Protein AF-A0A7V9BFV3-F1 (afdb_monomer_lite)

Secondary structure (DSSP, 8-state):
-EE--BTTB-SS--B-TTSSBSEEE-TTTS-EEE-SS-TTSPPP-TTSHHHHHHHHHHHHHHHTTT--EEEETTGGGSS--SS-PPPS--S--SS-STT-TTSS-THHHHHHHHHHHHHHTSSS--EEEE----S-HHHHHHTTSTTS-SEE--HHHHT--S-HHHHHHHHHHHHHHHHTTTPPPEEES--TTS--HHHHTTSHHHHHHHHHHHHHHHHHSSSEEE--TTGGGTPPPP---GGG---HHHHHTTTSS--SGGG-SPP--SSSTTGGGS-SS--SSPPPGGGGGGSHHHHTT-TTSHHHHHHHHHHHPPSSPPEEE----TTEEEEEETTEEEEEE-SSS-EEPPSSEEEEESSTT-SSEE-TTEEEEEE-----

Structure (mmCIF, N/CA/C/O backbone):
data_AF-A0A7V9BFV3-F1
#
_entry.id   AF-A0A7V9BFV3-F1
#
loop_
_atom_site.group_PDB
_atom_site.id
_atom_site.type_symbol
_atom_site.label_atom_id
_atom_site.label_alt_id
_atom_site.label_comp_id
_atom_site.label_asym_id
_atom_site.label_entity_id
_atom_site.label_seq_id
_atom_site.pdbx_PDB_ins_code
_atom_site.Cartn_x
_atom_site.Cartn_y
_atom_site.Cartn_z
_atom_site.occupancy
_atom_site.B_iso_or_equiv
_atom_site.auth_seq_id
_atom_site.auth_comp_id
_atom_site.auth_asym_id
_atom_site.auth_atom_id
_atom_site.pdbx_PDB_model_num
ATOM 1 N N . LEU A 1 1 ? 13.991 -0.301 -24.160 1.00 91.69 1 LEU A N 1
ATOM 2 C CA . LEU A 1 1 ? 13.688 0.723 -25.181 1.00 91.69 1 LEU A CA 1
ATOM 3 C C . LEU A 1 1 ? 15.009 1.366 -25.577 1.00 91.69 1 LEU A C 1
ATOM 5 O O . LEU A 1 1 ? 15.577 2.051 -24.739 1.00 91.69 1 LEU A O 1
ATOM 9 N N . PHE A 1 2 ? 15.524 1.105 -26.782 1.00 95.12 2 PHE A N 1
ATOM 10 C CA . PHE A 1 2 ? 16.792 1.682 -27.259 1.00 95.12 2 PHE A CA 1
ATOM 11 C C . PHE A 1 2 ? 16.542 2.896 -28.152 1.00 95.12 2 PHE A C 1
ATOM 13 O O . PHE A 1 2 ? 15.632 2.864 -28.987 1.00 95.12 2 PHE A O 1
ATOM 20 N N . ARG A 1 3 ? 17.330 3.958 -27.978 1.00 95.25 3 ARG A N 1
ATOM 21 C CA . ARG A 1 3 ? 17.262 5.186 -28.775 1.00 95.25 3 ARG A CA 1
ATOM 22 C C . ARG A 1 3 ? 18.656 5.790 -28.984 1.00 95.25 3 ARG A C 1
ATOM 24 O O . ARG A 1 3 ? 19.490 5.706 -28.080 1.00 95.25 3 ARG A O 1
ATOM 31 N N . PRO A 1 4 ? 18.903 6.438 -30.136 1.00 95.25 4 PRO A N 1
ATOM 32 C CA . PRO A 1 4 ? 20.121 7.211 -30.330 1.00 95.25 4 PRO A CA 1
ATOM 33 C C . PRO A 1 4 ? 20.149 8.408 -29.371 1.00 95.25 4 PRO A C 1
ATOM 35 O O . PRO A 1 4 ? 19.107 8.960 -29.020 1.00 95.25 4 PRO A O 1
ATOM 38 N N . GLY A 1 5 ? 21.347 8.817 -28.955 1.00 93.06 5 GLY A N 1
ATOM 39 C CA . GLY A 1 5 ? 21.527 10.009 -28.122 1.00 93.06 5 GLY A CA 1
ATOM 40 C C . GLY A 1 5 ? 21.303 11.315 -28.890 1.00 93.06 5 GLY A C 1
ATOM 41 O O . GLY A 1 5 ? 21.393 11.341 -30.119 1.00 93.06 5 GLY A O 1
ATOM 42 N N . ARG A 1 6 ? 21.073 12.412 -28.158 1.00 93.94 6 ARG A N 1
ATOM 43 C CA . ARG A 1 6 ? 20.933 13.773 -28.701 1.00 93.94 6 ARG A CA 1
ATOM 44 C C . ARG A 1 6 ? 22.080 14.648 -28.192 1.00 93.94 6 ARG A C 1
ATOM 46 O O . ARG A 1 6 ? 22.403 14.612 -27.010 1.00 93.94 6 ARG A O 1
ATOM 53 N N . ASP A 1 7 ? 22.737 15.386 -29.089 1.00 89.31 7 ASP A N 1
ATOM 54 C CA . ASP A 1 7 ? 23.831 16.328 -28.774 1.00 89.31 7 ASP A CA 1
ATOM 55 C C . ASP A 1 7 ? 24.971 15.748 -27.908 1.00 89.31 7 ASP A C 1
ATOM 57 O O . ASP A 1 7 ? 25.568 16.427 -27.075 1.00 89.31 7 ASP A O 1
ATOM 61 N N . GLY A 1 8 ? 25.290 14.463 -28.101 1.00 85.00 8 GLY A N 1
ATOM 62 C CA . GLY A 1 8 ? 26.326 13.754 -27.338 1.00 85.00 8 GLY A CA 1
ATOM 63 C C . GLY A 1 8 ? 25.888 13.266 -25.950 1.00 85.00 8 GLY A C 1
ATOM 64 O O . GLY A 1 8 ? 26.680 12.620 -25.265 1.00 85.00 8 GLY A O 1
ATOM 65 N N . GLY A 1 9 ? 24.640 13.528 -25.556 1.00 92.56 9 GLY A N 1
ATOM 66 C CA . GLY A 1 9 ? 24.012 13.070 -24.320 1.00 92.56 9 GLY A CA 1
ATOM 67 C C . GLY A 1 9 ? 22.889 12.044 -24.546 1.00 92.56 9 GLY A C 1
ATOM 68 O O . GLY A 1 9 ? 22.752 11.499 -25.650 1.00 92.56 9 GLY A O 1
ATOM 69 N N . PRO A 1 10 ? 22.099 11.747 -23.498 1.00 95.69 10 PRO A N 1
ATOM 70 C CA . PRO A 1 10 ? 20.926 10.884 -23.608 1.00 95.69 10 PRO A CA 1
ATOM 71 C C . PRO A 1 10 ? 19.848 11.481 -24.539 1.00 95.69 10 PRO A C 1
ATOM 73 O O . PRO A 1 10 ? 19.920 12.661 -24.889 1.00 95.69 10 PRO A O 1
ATOM 76 N N . PRO A 1 11 ? 18.850 10.683 -24.966 1.00 94.88 11 PRO A N 1
ATOM 77 C CA . PRO A 1 11 ? 17.805 11.128 -25.895 1.00 94.88 11 PRO A CA 1
ATOM 78 C C . PRO A 1 11 ? 16.959 12.303 -25.377 1.00 94.88 11 PRO A C 1
ATOM 80 O O . PRO A 1 11 ? 16.558 13.155 -26.166 1.00 94.88 11 PRO A O 1
ATOM 83 N N . ASN A 1 12 ? 16.708 12.352 -24.066 1.00 93.50 12 ASN A N 1
ATOM 84 C CA . ASN A 1 12 ? 15.981 13.419 -23.378 1.00 93.50 12 ASN A CA 1
ATOM 85 C C . ASN A 1 12 ? 16.469 13.568 -21.924 1.00 93.50 12 ASN A C 1
ATOM 87 O O . ASN A 1 12 ? 17.385 12.863 -21.487 1.00 93.50 12 ASN A O 1
ATOM 91 N N . ASN A 1 13 ? 15.865 14.491 -21.179 1.00 91.25 13 ASN A N 1
ATOM 92 C CA . ASN A 1 13 ? 16.223 14.822 -19.799 1.00 91.25 13 ASN A CA 1
ATOM 93 C C . ASN A 1 13 ? 15.528 13.976 -18.707 1.00 91.25 13 ASN A C 1
ATOM 95 O O . ASN A 1 13 ? 15.546 14.373 -17.542 1.00 91.25 13 ASN A O 1
ATOM 99 N N . TRP A 1 14 ? 14.923 12.828 -19.037 1.00 91.31 14 TRP A N 1
ATOM 100 C CA . TRP A 1 14 ? 14.211 12.009 -18.047 1.00 91.31 14 TRP A CA 1
ATOM 101 C C . TRP A 1 14 ? 15.137 11.476 -16.945 1.00 91.31 14 TRP A C 1
ATOM 103 O O . TRP A 1 14 ? 16.266 11.034 -17.196 1.00 91.31 14 TRP A O 1
ATOM 113 N N . THR A 1 15 ? 14.626 11.456 -15.714 1.00 89.62 15 THR A N 1
ATOM 114 C CA . THR A 1 15 ? 15.333 10.977 -14.520 1.00 89.62 15 THR A CA 1
ATOM 115 C C . THR A 1 15 ? 14.784 9.632 -14.036 1.00 89.62 15 THR A C 1
ATOM 117 O O . THR A 1 15 ? 13.644 9.253 -14.316 1.00 89.62 15 THR A O 1
ATOM 120 N N . SER A 1 16 ? 15.643 8.864 -13.362 1.00 90.25 16 SER A N 1
ATOM 121 C CA . SER A 1 16 ? 15.296 7.588 -12.732 1.00 90.25 16 SER A CA 1
ATOM 122 C C . SER A 1 16 ? 14.694 7.836 -11.349 1.00 90.25 16 SER A C 1
ATOM 124 O O . SER A 1 16 ? 15.220 8.634 -10.571 1.00 90.25 16 SER A O 1
ATOM 126 N N . ALA A 1 17 ? 13.657 7.078 -10.989 1.00 88.38 17 ALA A N 1
ATOM 127 C CA . ALA A 1 17 ? 13.047 7.102 -9.658 1.00 88.38 17 ALA A CA 1
ATOM 128 C C . ALA A 1 17 ? 14.035 6.722 -8.534 1.00 88.38 17 ALA A C 1
ATOM 130 O O . ALA A 1 17 ? 13.828 7.060 -7.362 1.00 88.38 17 ALA A O 1
ATOM 131 N N . PHE A 1 18 ? 15.129 6.032 -8.879 1.00 90.38 18 PHE A N 1
ATOM 132 C CA . PHE A 1 18 ? 16.202 5.668 -7.951 1.00 90.38 18 PHE A CA 1
ATOM 133 C C . PHE A 1 18 ? 17.379 6.658 -7.978 1.00 90.38 18 PHE A C 1
ATOM 135 O O . PHE A 1 18 ? 18.400 6.398 -7.352 1.00 90.38 18 PHE A O 1
ATOM 142 N N . GLY A 1 19 ? 17.246 7.789 -8.674 1.00 87.38 19 GLY A N 1
ATOM 143 C CA . GLY A 1 19 ? 18.262 8.837 -8.781 1.00 87.38 19 GLY A CA 1
ATOM 144 C C . GLY A 1 19 ? 19.101 8.738 -10.056 1.00 87.38 19 GLY A C 1
ATOM 145 O O . GLY A 1 19 ? 19.308 7.652 -10.602 1.00 87.38 19 GLY A O 1
ATOM 146 N N . GLY A 1 20 ? 19.595 9.885 -10.528 1.00 90.12 20 GLY A N 1
ATOM 147 C CA . GLY A 1 20 ? 20.371 10.004 -11.766 1.00 90.12 20 GLY A CA 1
ATOM 148 C C . GLY A 1 20 ? 19.523 9.954 -13.051 1.00 90.12 20 GLY A C 1
ATOM 149 O O . GLY A 1 20 ? 18.292 9.968 -12.985 1.00 90.12 20 GLY A O 1
ATOM 150 N N . PRO A 1 21 ? 20.165 9.910 -14.234 1.00 92.12 21 PRO A N 1
ATOM 151 C CA . PRO A 1 21 ? 19.461 9.853 -15.515 1.00 92.12 21 PRO A CA 1
ATOM 152 C C . PRO A 1 21 ? 18.714 8.522 -15.691 1.00 92.12 21 PRO A C 1
ATOM 154 O O . PRO A 1 21 ? 19.174 7.483 -15.213 1.00 92.12 21 PRO A O 1
ATOM 157 N N . ALA A 1 22 ? 17.596 8.548 -16.423 1.00 93.44 22 ALA A N 1
ATOM 158 C CA . ALA A 1 22 ? 16.837 7.353 -16.815 1.00 93.44 22 ALA A CA 1
ATOM 159 C C . ALA A 1 22 ? 17.445 6.609 -18.016 1.00 93.44 22 ALA A C 1
ATOM 161 O O . ALA A 1 22 ? 16.843 5.681 -18.546 1.00 93.44 22 ALA A O 1
ATOM 162 N N . TRP A 1 23 ? 18.608 7.041 -18.499 1.00 95.94 23 TRP A N 1
ATOM 163 C CA . TRP A 1 23 ? 19.232 6.506 -19.698 1.00 95.94 23 TRP A CA 1
ATOM 164 C C . TRP A 1 23 ? 20.659 6.080 -19.404 1.00 95.94 23 TRP A C 1
ATOM 166 O O . TRP A 1 23 ? 21.467 6.870 -18.909 1.00 95.94 23 TRP A O 1
ATOM 176 N N . THR A 1 24 ? 20.988 4.855 -19.801 1.00 97.06 24 THR A N 1
ATOM 177 C CA . THR A 1 24 ? 22.355 4.338 -19.760 1.00 97.06 24 THR A CA 1
ATOM 178 C C . THR A 1 24 ? 22.817 4.022 -21.174 1.00 97.06 24 THR A C 1
ATOM 180 O O . THR A 1 24 ? 22.075 3.458 -21.980 1.00 97.06 24 THR A O 1
ATOM 183 N N . ARG A 1 25 ? 24.052 4.416 -21.493 1.00 96.56 25 ARG A N 1
ATOM 184 C CA . ARG A 1 25 ? 24.651 4.154 -22.798 1.00 96.56 25 ARG A CA 1
ATOM 185 C C . ARG A 1 25 ? 25.099 2.701 -22.880 1.00 96.56 25 ARG A C 1
ATOM 187 O O . ARG A 1 25 ? 25.902 2.255 -22.063 1.00 96.56 25 ARG A O 1
ATOM 194 N N . ASP A 1 26 ? 24.619 1.986 -23.885 1.00 95.56 26 ASP A N 1
ATOM 195 C CA . ASP A 1 26 ? 25.081 0.642 -24.193 1.00 95.56 26 ASP A CA 1
ATOM 196 C C . ASP A 1 26 ? 26.404 0.700 -24.967 1.00 95.56 26 ASP A C 1
ATOM 198 O O . ASP A 1 26 ? 26.531 1.369 -25.995 1.00 95.56 26 ASP A O 1
ATOM 202 N N . ALA A 1 27 ? 27.417 -0.005 -24.464 1.00 91.56 27 ALA A N 1
ATOM 203 C CA . ALA A 1 27 ? 28.754 0.016 -25.047 1.00 91.56 27 ALA A CA 1
ATOM 204 C C . ALA A 1 27 ? 28.825 -0.717 -26.396 1.00 91.56 27 ALA A C 1
ATOM 206 O O . ALA A 1 27 ? 29.672 -0.376 -27.220 1.00 91.56 27 ALA A O 1
ATOM 207 N N . GLY A 1 28 ? 27.961 -1.715 -26.615 1.00 91.81 28 GLY A N 1
ATOM 208 C CA . GLY A 1 28 ? 27.969 -2.531 -27.829 1.00 91.81 28 GLY A CA 1
ATOM 209 C C . GLY A 1 28 ? 27.374 -1.811 -29.037 1.00 91.81 28 GLY A C 1
ATOM 210 O O . GLY A 1 28 ? 27.991 -1.770 -30.099 1.00 91.81 28 GLY A O 1
ATOM 211 N N . SER A 1 29 ? 26.184 -1.235 -28.871 1.00 92.31 29 SER A N 1
ATOM 212 C CA . SER A 1 29 ? 25.463 -0.505 -29.923 1.00 92.31 29 SER A CA 1
ATOM 213 C C . SER A 1 29 ? 25.864 0.967 -30.022 1.00 92.31 29 SER A C 1
ATOM 215 O O . SER A 1 29 ? 25.798 1.554 -31.099 1.00 92.31 29 SER A O 1
ATOM 217 N N . GLY A 1 30 ? 26.291 1.575 -28.911 1.00 91.56 30 GLY A N 1
ATOM 218 C CA . GLY A 1 30 ? 26.498 3.018 -28.801 1.00 91.56 30 GLY A CA 1
ATOM 219 C C . GLY A 1 30 ? 25.215 3.826 -28.576 1.00 91.56 30 GLY A C 1
ATOM 220 O O . GLY A 1 30 ? 25.330 5.037 -28.344 1.00 91.56 30 GLY A O 1
ATOM 221 N N . ASP A 1 31 ? 24.051 3.167 -28.608 1.00 95.88 31 ASP A N 1
ATOM 222 C CA . ASP A 1 31 ? 22.735 3.722 -28.283 1.00 95.88 31 ASP A CA 1
ATOM 223 C C . ASP A 1 31 ? 22.534 3.839 -26.766 1.00 95.88 31 ASP A C 1
ATOM 225 O O . ASP A 1 31 ? 23.338 3.368 -25.958 1.00 95.88 31 ASP A O 1
ATOM 229 N N . TRP A 1 32 ? 21.434 4.470 -26.369 1.00 97.50 32 TRP A N 1
ATOM 230 C CA . TRP A 1 32 ? 20.988 4.562 -24.985 1.00 97.50 32 TRP A CA 1
ATOM 231 C C . TRP A 1 32 ? 19.771 3.674 -24.764 1.00 97.50 32 TRP A C 1
ATOM 233 O O . TRP A 1 32 ? 18.859 3.659 -25.593 1.00 97.50 32 TRP A O 1
ATOM 243 N N . TYR A 1 33 ? 19.721 2.974 -23.633 1.00 97.25 33 TYR A N 1
ATOM 244 C CA . TYR A 1 33 ? 18.520 2.266 -23.201 1.00 97.25 33 TYR A CA 1
ATOM 245 C C . TYR A 1 33 ? 17.867 2.963 -22.009 1.00 97.25 33 TYR A C 1
ATOM 247 O O . TYR A 1 33 ? 18.553 3.446 -21.105 1.00 97.25 33 TYR A O 1
ATOM 255 N N . LEU A 1 34 ? 16.534 3.015 -22.033 1.00 96.62 34 LEU A N 1
ATOM 256 C CA . LEU A 1 34 ? 15.724 3.559 -20.945 1.00 96.62 34 LEU A CA 1
ATOM 257 C C . LEU A 1 34 ? 15.679 2.583 -19.764 1.00 96.62 34 LEU A C 1
ATOM 259 O O . LEU A 1 34 ? 15.510 1.377 -19.964 1.00 96.62 34 LEU A O 1
ATOM 263 N N . HIS A 1 35 ? 15.751 3.131 -18.558 1.00 95.56 35 HIS A N 1
ATOM 264 C CA . HIS A 1 35 ? 15.429 2.493 -17.290 1.00 95.56 35 HIS A CA 1
ATOM 265 C C . HIS A 1 35 ? 14.824 3.540 -16.331 1.00 95.56 35 HIS A C 1
ATOM 267 O O . HIS A 1 35 ? 15.492 4.471 -15.881 1.00 95.56 35 HIS A O 1
ATOM 273 N N . LEU A 1 36 ? 13.548 3.400 -15.979 1.00 92.62 36 LEU A N 1
ATOM 274 C CA . LEU A 1 36 ? 12.885 4.285 -15.013 1.00 92.62 36 LEU A CA 1
ATOM 275 C C . LEU A 1 36 ? 13.360 4.029 -13.572 1.00 92.62 36 LEU A C 1
ATOM 277 O O . LEU A 1 36 ? 13.186 4.879 -12.700 1.00 92.62 36 LEU A O 1
ATOM 281 N N . PHE A 1 37 ? 14.021 2.892 -13.337 1.00 92.50 37 PHE A N 1
ATOM 282 C CA . PHE A 1 37 ? 14.572 2.466 -12.050 1.00 92.50 37 PHE A CA 1
ATOM 283 C C . PHE A 1 37 ? 16.090 2.242 -12.154 1.00 92.50 37 PHE A C 1
ATOM 285 O O . PHE A 1 37 ? 16.813 3.147 -12.589 1.00 92.50 37 PHE A O 1
ATOM 292 N N . ALA A 1 38 ? 16.608 1.082 -11.739 1.00 94.25 38 ALA A N 1
ATOM 293 C CA . ALA A 1 38 ? 18.027 0.761 -11.863 1.00 94.25 38 ALA A CA 1
ATOM 294 C C . ALA A 1 38 ? 18.419 0.432 -13.326 1.00 94.25 38 ALA A C 1
ATOM 296 O O . ALA A 1 38 ? 17.588 -0.091 -14.064 1.00 94.25 38 ALA A O 1
ATOM 297 N N . PRO A 1 39 ? 19.669 0.679 -13.764 1.00 95.19 39 PRO A N 1
ATOM 298 C CA . PRO A 1 39 ? 20.166 0.300 -15.093 1.00 95.19 39 PRO A CA 1
ATOM 299 C C . PRO A 1 39 ? 20.048 -1.201 -15.382 1.00 95.19 39 PRO A C 1
ATOM 301 O O . PRO A 1 39 ? 19.836 -1.613 -16.517 1.00 95.19 39 PRO A O 1
ATOM 304 N N . GLU A 1 40 ? 20.112 -2.030 -14.342 1.00 95.94 40 GLU A N 1
ATOM 305 C CA . GLU A 1 40 ? 19.883 -3.473 -14.410 1.00 95.94 40 GLU A CA 1
ATOM 306 C C . GLU A 1 40 ? 18.410 -3.838 -14.689 1.00 95.94 40 GLU A C 1
ATOM 308 O O . GLU A 1 40 ? 18.095 -5.005 -14.916 1.00 95.94 40 GLU A O 1
ATOM 313 N N . GLN A 1 41 ? 17.509 -2.849 -14.695 1.00 96.44 41 GLN A N 1
ATOM 314 C CA . GLN A 1 41 ? 16.077 -2.965 -14.973 1.00 96.44 41 GLN A CA 1
ATOM 315 C C . GLN A 1 41 ? 15.715 -2.181 -16.253 1.00 96.44 41 GLN A C 1
ATOM 317 O O . GLN A 1 41 ? 15.036 -1.154 -16.177 1.00 96.44 41 GLN A O 1
ATOM 322 N N . PRO A 1 42 ? 16.174 -2.617 -17.443 1.00 96.81 42 PRO A N 1
ATOM 323 C CA . PRO A 1 42 ? 15.871 -1.926 -18.690 1.00 96.81 42 PRO A CA 1
ATOM 324 C C . PRO A 1 42 ? 14.373 -1.994 -19.012 1.00 96.81 42 PRO A C 1
ATOM 326 O O . PRO A 1 42 ? 13.768 -3.068 -19.030 1.00 96.81 42 PRO A O 1
ATOM 329 N N . ASP A 1 43 ? 13.783 -0.849 -19.345 1.00 97.00 43 ASP A N 1
ATOM 330 C CA . ASP A 1 43 ? 12.369 -0.754 -19.689 1.00 97.00 43 ASP A CA 1
ATOM 331 C C . ASP A 1 43 ? 12.063 -1.447 -21.019 1.00 97.00 43 ASP A C 1
ATOM 333 O O . ASP A 1 43 ? 12.728 -1.225 -22.039 1.00 97.00 43 ASP A O 1
ATOM 337 N N . LEU A 1 44 ? 10.996 -2.242 -21.047 1.00 97.19 44 LEU A N 1
ATOM 338 C CA . LEU A 1 44 ? 10.494 -2.842 -22.280 1.00 97.19 44 LEU A CA 1
ATOM 339 C C . LEU A 1 44 ? 9.766 -1.805 -23.146 1.00 97.19 44 LEU A C 1
ATOM 341 O O . LEU A 1 44 ? 9.148 -0.865 -22.644 1.00 97.19 44 LEU A O 1
ATOM 345 N N . ASP A 1 45 ? 9.836 -1.987 -24.467 1.00 96.62 45 ASP A N 1
ATOM 346 C CA . ASP A 1 45 ? 9.080 -1.172 -25.421 1.00 96.62 45 ASP A CA 1
ATOM 347 C C . ASP A 1 45 ? 7.693 -1.786 -25.650 1.00 96.62 45 ASP A C 1
ATOM 349 O O . ASP A 1 45 ? 7.519 -2.668 -26.492 1.00 96.62 45 ASP A O 1
ATOM 353 N N . TRP A 1 46 ? 6.702 -1.320 -24.890 1.00 97.25 46 TRP A N 1
ATOM 354 C CA . TRP A 1 46 ? 5.326 -1.820 -24.952 1.00 97.25 46 TRP A CA 1
ATOM 355 C C . TRP A 1 46 ? 4.593 -1.468 -26.247 1.00 97.25 46 TRP A C 1
ATOM 357 O O . TRP A 1 46 ? 3.544 -2.051 -26.525 1.00 97.25 46 TRP A O 1
ATOM 367 N N . HIS A 1 47 ? 5.156 -0.593 -27.091 1.00 96.31 47 HIS A N 1
ATOM 368 C CA . HIS A 1 47 ? 4.650 -0.373 -28.448 1.00 96.31 47 HIS A CA 1
ATOM 369 C C . HIS A 1 47 ? 4.932 -1.565 -29.369 1.00 96.31 47 HIS A C 1
ATOM 371 O O . HIS A 1 47 ? 4.212 -1.745 -30.356 1.00 96.31 47 HIS A O 1
ATOM 377 N N . ASN A 1 48 ? 5.889 -2.429 -29.020 1.00 97.44 48 ASN A N 1
ATOM 378 C CA . ASN A 1 48 ? 6.150 -3.678 -29.725 1.00 97.44 48 ASN A CA 1
ATOM 379 C C . ASN A 1 48 ? 5.091 -4.748 -29.394 1.00 97.44 48 ASN A C 1
ATOM 381 O O . ASN A 1 48 ? 4.865 -5.103 -28.238 1.00 97.44 48 ASN A O 1
ATOM 385 N N . GLU A 1 49 ? 4.462 -5.300 -30.430 1.00 97.06 49 GLU A N 1
ATOM 386 C CA . GLU A 1 49 ? 3.442 -6.343 -30.302 1.00 97.06 49 GLU A CA 1
ATOM 387 C C . GLU A 1 49 ? 3.970 -7.640 -29.687 1.00 97.06 49 GLU A C 1
ATOM 389 O O . GLU A 1 49 ? 3.246 -8.276 -28.922 1.00 97.06 49 GLU A O 1
ATOM 394 N N . SER A 1 50 ? 5.230 -8.010 -29.951 1.00 98.06 50 SER A N 1
ATOM 395 C CA . SER A 1 50 ? 5.801 -9.224 -29.365 1.00 98.06 50 SER A CA 1
ATOM 396 C C . SER A 1 50 ? 5.870 -9.124 -27.843 1.00 98.06 50 SER A C 1
ATOM 398 O O . SER A 1 50 ? 5.496 -10.069 -27.167 1.00 98.06 50 SER A O 1
ATOM 400 N N . VAL A 1 51 ? 6.235 -7.956 -27.298 1.00 98.06 51 VAL A N 1
ATOM 401 C CA . VAL A 1 51 ? 6.272 -7.719 -25.844 1.00 98.06 51 VAL A CA 1
ATOM 402 C C . VAL A 1 51 ? 4.892 -7.942 -25.229 1.00 98.06 51 VAL A C 1
ATOM 404 O O . VAL A 1 51 ? 4.764 -8.661 -24.242 1.00 98.06 51 VAL A O 1
ATOM 407 N N . ARG A 1 52 ? 3.843 -7.373 -25.834 1.00 97.81 52 ARG A N 1
ATOM 408 C CA . ARG A 1 52 ? 2.467 -7.531 -25.338 1.00 97.81 52 ARG A CA 1
ATOM 409 C C . ARG A 1 52 ? 2.013 -8.986 -25.357 1.00 97.81 52 ARG A C 1
ATOM 411 O O . ARG A 1 52 ? 1.446 -9.451 -24.372 1.00 97.81 52 ARG A O 1
ATOM 418 N N . ARG A 1 53 ? 2.276 -9.695 -26.459 1.00 97.81 53 ARG A N 1
ATOM 419 C CA . ARG A 1 53 ? 1.924 -11.112 -26.609 1.00 97.81 53 ARG A CA 1
ATOM 420 C C . ARG A 1 53 ? 2.657 -11.982 -25.590 1.00 97.81 53 ARG A C 1
ATOM 422 O O . ARG A 1 53 ? 2.019 -12.791 -24.928 1.00 97.81 53 ARG A O 1
ATOM 429 N N . ASP A 1 54 ? 3.960 -11.782 -25.432 1.00 98.19 54 ASP A N 1
ATOM 430 C CA . ASP A 1 54 ? 4.781 -12.581 -24.523 1.00 98.19 54 ASP A CA 1
ATOM 431 C C . ASP A 1 54 ? 4.333 -12.379 -23.059 1.00 98.19 54 ASP A C 1
ATOM 433 O O . ASP A 1 54 ? 4.243 -13.338 -22.295 1.00 98.19 54 ASP A O 1
ATOM 437 N N . PHE A 1 55 ? 3.949 -11.157 -22.664 1.00 98.19 55 PHE A N 1
ATOM 438 C CA . PHE A 1 55 ? 3.368 -10.911 -21.334 1.00 98.19 55 PHE A CA 1
ATOM 439 C C . PHE A 1 55 ? 2.011 -11.579 -21.144 1.00 98.19 55 PHE A C 1
ATOM 441 O O . PHE A 1 55 ? 1.724 -12.127 -20.083 1.00 98.19 55 PHE A O 1
ATOM 448 N N . GLU A 1 56 ? 1.180 -11.581 -22.177 1.00 98.19 56 GLU A N 1
ATOM 449 C CA . GLU A 1 56 ? -0.077 -12.314 -22.177 1.00 98.19 56 GLU A CA 1
ATOM 450 C C . GLU A 1 56 ? 0.126 -13.836 -22.008 1.00 98.19 56 GLU A C 1
ATOM 452 O O . GLU A 1 56 ? -0.670 -14.497 -21.335 1.00 98.19 56 GLU A O 1
ATOM 457 N N . GLU A 1 57 ? 1.193 -14.404 -22.575 1.00 98.44 57 GLU A N 1
ATOM 458 C CA . GLU A 1 57 ? 1.593 -15.800 -22.350 1.00 98.44 57 GLU A CA 1
ATOM 459 C C . GLU A 1 57 ? 2.095 -16.030 -20.916 1.00 98.44 57 GLU A C 1
ATOM 461 O O . GLU A 1 57 ? 1.730 -17.030 -20.297 1.00 98.44 57 GLU A O 1
ATOM 466 N N . ILE A 1 58 ? 2.856 -15.089 -20.345 1.00 98.50 58 ILE A N 1
ATOM 467 C CA . ILE A 1 58 ? 3.309 -15.137 -18.943 1.00 98.50 58 ILE A CA 1
ATOM 468 C C . ILE A 1 58 ? 2.121 -15.128 -17.973 1.00 98.50 58 ILE A C 1
ATOM 470 O O . ILE A 1 58 ? 2.098 -15.909 -17.019 1.00 98.50 58 ILE A O 1
ATOM 474 N N . LEU A 1 59 ? 1.118 -14.278 -18.213 1.00 98.50 59 LEU A N 1
ATOM 475 C CA . LEU A 1 59 ? -0.094 -14.241 -17.393 1.00 98.50 59 LEU A CA 1
ATOM 476 C C . LEU A 1 59 ? -0.811 -15.595 -17.419 1.00 98.50 59 LEU A C 1
ATOM 478 O O . LEU A 1 59 ? -1.109 -16.156 -16.364 1.00 98.50 59 LEU A O 1
ATOM 482 N N . ARG A 1 60 ? -1.023 -16.163 -18.614 1.00 98.50 60 ARG A N 1
ATOM 483 C CA . ARG A 1 60 ? -1.656 -17.483 -18.765 1.00 98.50 60 ARG A CA 1
ATOM 484 C C . ARG A 1 60 ? -0.843 -18.588 -18.108 1.00 98.50 60 ARG A C 1
ATOM 486 O O . ARG A 1 60 ? -1.406 -19.400 -17.389 1.00 98.50 60 ARG A O 1
ATOM 493 N N . PHE A 1 61 ? 0.481 -18.573 -18.258 1.00 98.50 61 PHE A N 1
ATOM 494 C CA . PHE A 1 61 ? 1.367 -19.561 -17.642 1.00 98.50 61 PHE A CA 1
ATOM 495 C C . PHE A 1 61 ? 1.131 -19.703 -16.131 1.00 98.50 61 PHE A C 1
ATOM 497 O O . PHE A 1 61 ? 1.096 -20.824 -15.614 1.00 98.50 61 PHE A O 1
ATOM 504 N N . TRP A 1 62 ? 0.977 -18.585 -15.420 1.00 98.50 62 TRP A N 1
ATOM 505 C CA . TRP A 1 62 ? 0.729 -18.593 -13.979 1.00 98.50 62 TRP A CA 1
ATOM 506 C C . TRP A 1 62 ? -0.736 -18.882 -13.639 1.00 98.50 62 TRP A C 1
ATOM 508 O O . TRP A 1 62 ? -0.996 -19.654 -12.716 1.00 98.50 62 TRP A O 1
ATOM 518 N N . LEU A 1 63 ? -1.695 -18.343 -14.397 1.00 98.25 63 LEU A N 1
ATOM 519 C CA . LEU A 1 63 ? -3.123 -18.632 -14.199 1.00 98.25 63 LEU A CA 1
ATOM 520 C C . LEU A 1 63 ? -3.452 -20.116 -14.427 1.00 98.25 63 LEU A C 1
ATOM 522 O O . LEU A 1 63 ? -4.208 -20.701 -13.653 1.00 98.25 63 LEU A O 1
ATOM 526 N N . ASP A 1 64 ? -2.804 -20.764 -15.398 1.00 98.00 64 ASP A N 1
ATOM 527 C CA . ASP A 1 64 ? -2.892 -22.210 -15.655 1.00 98.00 64 ASP A CA 1
ATOM 528 C C . ASP A 1 64 ? -2.377 -23.054 -14.478 1.00 98.00 64 ASP A C 1
ATOM 530 O O . ASP A 1 64 ? -2.703 -24.235 -14.358 1.00 98.00 64 ASP A O 1
ATOM 534 N N . ARG A 1 65 ? -1.572 -22.459 -13.589 1.00 97.75 65 ARG A N 1
ATOM 535 C CA . ARG A 1 65 ? -1.070 -23.082 -12.351 1.00 97.75 65 ARG A CA 1
ATOM 536 C C . ARG A 1 65 ? -1.942 -22.779 -11.135 1.00 97.75 65 ARG A C 1
ATOM 538 O O . ARG A 1 65 ? -1.632 -23.256 -10.048 1.00 97.75 65 ARG A O 1
ATOM 545 N N . GLY A 1 66 ? -3.030 -22.035 -11.322 1.00 96.38 66 GLY A N 1
ATOM 546 C CA . GLY A 1 66 ? -4.023 -21.776 -10.289 1.00 96.38 66 GLY A CA 1
ATOM 547 C C . GLY A 1 66 ? -3.713 -20.590 -9.382 1.00 96.38 66 GLY A C 1
ATOM 548 O O . GLY A 1 66 ? -4.236 -20.565 -8.275 1.00 96.38 66 GLY A O 1
ATOM 549 N N . VAL A 1 67 ? -2.891 -19.620 -9.806 1.00 97.81 67 VAL A N 1
ATOM 550 C CA . VAL A 1 67 ? -2.808 -18.346 -9.066 1.00 97.81 67 VAL A CA 1
ATOM 551 C C . VAL A 1 67 ? -4.137 -17.589 -9.177 1.00 97.81 67 VAL A C 1
ATOM 553 O O . VAL A 1 67 ? -4.758 -17.569 -10.242 1.00 97.81 67 VAL A O 1
ATOM 556 N N . ASP A 1 68 ? -4.561 -16.938 -8.094 1.00 97.88 68 ASP A N 1
ATOM 557 C CA . ASP A 1 68 ? -5.836 -16.205 -8.046 1.00 97.88 68 ASP A CA 1
ATOM 558 C C . ASP A 1 68 ? -5.759 -14.796 -8.652 1.00 97.88 68 ASP A C 1
ATOM 560 O O . ASP A 1 68 ? -6.770 -14.108 -8.787 1.00 97.88 68 ASP A O 1
ATOM 564 N N . GLY A 1 69 ? -4.569 -14.333 -9.033 1.00 97.44 69 GLY A N 1
ATOM 565 C CA . GLY A 1 69 ? -4.406 -12.995 -9.577 1.00 97.44 69 GLY A CA 1
ATOM 566 C C . GLY A 1 69 ? -2.978 -12.478 -9.545 1.00 97.44 69 GLY A C 1
ATOM 567 O O . GLY A 1 69 ? -2.039 -13.212 -9.236 1.00 97.44 69 GLY A O 1
ATOM 568 N N . PHE A 1 70 ? -2.830 -11.190 -9.857 1.00 98.31 70 PHE A N 1
ATOM 569 C CA . PHE A 1 70 ? -1.538 -10.507 -9.887 1.00 98.31 70 PHE A CA 1
ATOM 570 C C . PHE A 1 70 ? -1.634 -9.091 -9.327 1.00 98.31 70 PHE A C 1
ATOM 572 O O . PHE A 1 70 ? -2.589 -8.360 -9.599 1.00 98.31 70 PHE A O 1
ATOM 579 N N . ARG A 1 71 ? -0.577 -8.676 -8.624 1.00 98.00 71 ARG A N 1
ATOM 580 C CA . ARG A 1 71 ? -0.243 -7.265 -8.425 1.00 98.00 71 ARG A CA 1
ATOM 581 C C . ARG A 1 71 ? 0.625 -6.818 -9.598 1.00 98.00 71 ARG A C 1
ATOM 583 O O . ARG A 1 71 ? 1.681 -7.398 -9.826 1.00 98.00 71 ARG A O 1
ATOM 590 N N . ILE A 1 72 ? 0.170 -5.820 -10.347 1.00 97.81 72 ILE A N 1
ATOM 591 C CA . ILE A 1 72 ? 0.878 -5.266 -11.501 1.00 97.81 72 ILE A CA 1
ATOM 592 C C . ILE A 1 72 ? 1.755 -4.119 -11.016 1.00 97.81 72 ILE A C 1
ATOM 594 O O . ILE A 1 72 ? 1.242 -3.075 -10.622 1.00 97.81 72 ILE A O 1
ATOM 598 N N . ASP A 1 73 ? 3.060 -4.357 -11.021 1.00 96.00 73 ASP A N 1
ATOM 599 C CA . ASP A 1 73 ? 4.099 -3.398 -10.650 1.00 96.00 73 ASP A CA 1
ATOM 600 C C . ASP A 1 73 ? 4.124 -2.210 -11.622 1.00 96.00 73 ASP A C 1
ATOM 602 O O . ASP A 1 73 ? 4.105 -2.409 -12.840 1.00 96.00 73 ASP A O 1
ATOM 606 N N . VAL A 1 74 ? 4.130 -0.993 -11.071 1.00 91.94 74 VAL A N 1
ATOM 607 C CA . VAL A 1 74 ? 4.255 0.292 -11.781 1.00 91.94 74 VAL A CA 1
ATOM 608 C C . VAL A 1 74 ? 3.386 0.358 -13.046 1.00 91.94 74 VAL A C 1
ATOM 610 O O . VAL A 1 74 ? 3.847 0.669 -14.150 1.00 91.94 74 VAL A O 1
ATOM 613 N N . GLY A 1 75 ? 2.103 0.023 -12.903 1.00 94.75 75 GLY A N 1
ATOM 614 C CA . GLY A 1 75 ? 1.213 -0.227 -14.035 1.00 94.75 75 GLY A CA 1
ATOM 615 C C . GLY A 1 75 ? 1.059 0.976 -14.973 1.00 94.75 75 GLY A C 1
ATOM 616 O O . GLY A 1 75 ? 1.052 0.843 -16.195 1.00 94.75 75 GLY A O 1
ATOM 617 N N . GLN A 1 76 ? 1.061 2.186 -14.430 1.00 93.12 76 GLN A N 1
ATOM 618 C CA . GLN A 1 76 ? 0.975 3.414 -15.215 1.00 93.12 76 GLN A CA 1
ATOM 619 C C . GLN A 1 76 ? 2.227 3.702 -16.060 1.00 93.12 76 GLN A C 1
ATOM 621 O O . GLN A 1 76 ? 2.199 4.589 -16.907 1.00 93.12 76 GLN A O 1
ATOM 626 N N . ALA A 1 77 ? 3.336 2.983 -15.857 1.00 93.00 77 ALA A N 1
ATOM 627 C CA . ALA A 1 77 ? 4.604 3.270 -16.522 1.00 93.00 77 ALA A CA 1
ATOM 628 C C . ALA A 1 77 ? 4.923 2.370 -17.718 1.00 93.00 77 ALA A C 1
ATOM 630 O O . ALA A 1 77 ? 5.990 2.524 -18.306 1.00 93.00 77 ALA A O 1
ATOM 631 N N . LEU A 1 78 ? 4.052 1.434 -18.115 1.00 95.44 78 LEU A N 1
ATOM 632 C CA . LEU A 1 78 ? 4.382 0.467 -19.174 1.00 95.44 78 LEU A CA 1
ATOM 633 C C . LEU A 1 78 ? 4.618 1.141 -20.535 1.00 95.44 78 LEU A C 1
ATOM 635 O O . LEU A 1 78 ? 5.663 0.935 -21.157 1.00 95.44 78 LEU A O 1
ATOM 639 N N . TYR A 1 79 ? 3.699 1.998 -20.975 1.00 95.88 79 TYR A N 1
ATOM 640 C CA . TYR A 1 79 ? 3.860 2.764 -22.209 1.00 95.88 79 TYR A CA 1
ATOM 641 C C . TYR A 1 79 ? 4.561 4.091 -21.971 1.00 95.88 79 TYR A C 1
ATOM 643 O O . TYR A 1 79 ? 4.311 4.783 -20.987 1.00 95.88 79 TYR A O 1
ATOM 651 N N . LYS A 1 8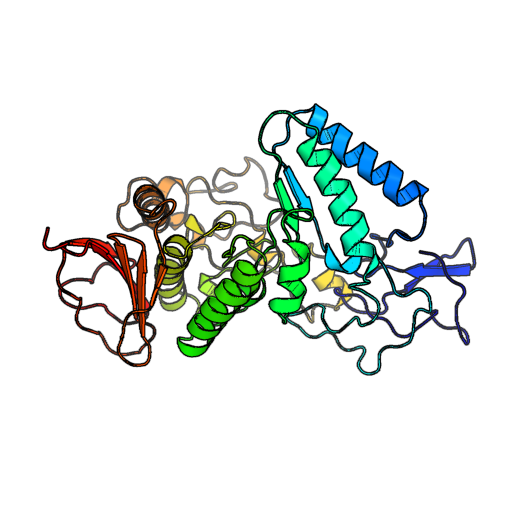0 ? 5.439 4.425 -22.915 1.00 93.81 80 LYS A N 1
ATOM 652 C CA . LYS A 1 80 ? 6.222 5.656 -22.936 1.00 93.81 80 LYS A CA 1
ATOM 653 C C . LYS A 1 80 ? 5.726 6.500 -24.098 1.00 93.81 80 LYS A C 1
ATOM 655 O O . LYS A 1 80 ? 5.398 5.942 -25.153 1.00 93.81 80 LYS A O 1
ATOM 660 N N . GLU A 1 81 ? 5.687 7.811 -23.917 1.00 92.56 81 GLU A N 1
ATOM 661 C CA . GLU A 1 81 ? 5.406 8.752 -24.994 1.00 92.56 81 GLU A CA 1
ATOM 662 C C . GLU A 1 81 ? 6.359 8.489 -26.167 1.00 92.56 81 GLU A C 1
ATOM 664 O O . GLU A 1 81 ? 7.562 8.297 -25.990 1.00 92.56 81 GLU A O 1
ATOM 669 N N . ARG A 1 82 ? 5.817 8.436 -27.385 1.00 90.81 82 ARG A N 1
ATOM 670 C CA . ARG A 1 82 ? 6.581 8.017 -28.571 1.00 90.81 82 ARG A CA 1
ATOM 671 C C . ARG A 1 82 ? 7.679 9.001 -28.948 1.00 90.81 82 ARG A C 1
ATOM 673 O O . ARG A 1 82 ? 8.756 8.570 -29.363 1.00 90.81 82 ARG A O 1
ATOM 680 N N . ASP A 1 83 ? 7.384 10.282 -28.785 1.00 89.44 83 ASP A N 1
ATOM 681 C CA . ASP A 1 83 ? 8.264 11.381 -29.170 1.00 89.44 83 ASP A CA 1
ATOM 682 C C . ASP A 1 83 ? 9.317 11.680 -28.096 1.00 89.44 83 ASP A C 1
ATOM 684 O O . ASP A 1 83 ? 10.306 12.351 -28.384 1.00 89.44 83 ASP A O 1
ATOM 688 N N . LEU A 1 84 ? 9.155 11.098 -26.896 1.00 90.12 84 LEU A N 1
ATOM 689 C CA . LEU A 1 84 ? 10.107 11.170 -25.789 1.00 90.12 84 LEU A CA 1
ATOM 690 C C . LEU A 1 84 ? 10.484 12.618 -25.450 1.00 90.12 84 LEU A C 1
ATOM 692 O O . LEU A 1 84 ? 11.670 12.919 -25.290 1.00 90.12 84 LEU A O 1
ATOM 696 N N . HIS A 1 85 ? 9.492 13.506 -25.350 1.00 90.44 85 HIS A N 1
ATOM 697 C CA . HIS A 1 85 ? 9.741 14.917 -25.083 1.00 90.44 85 HIS A CA 1
ATOM 698 C C . HIS A 1 85 ? 10.476 15.114 -23.750 1.00 90.44 85 HIS A C 1
ATOM 700 O O . HIS A 1 85 ? 10.355 14.315 -22.814 1.00 90.44 85 HIS A O 1
ATOM 706 N N . ASP A 1 86 ? 11.264 16.187 -23.674 1.00 89.50 86 ASP A N 1
ATOM 707 C CA . ASP A 1 86 ? 11.840 16.628 -22.407 1.00 89.50 86 ASP A CA 1
ATOM 708 C C . ASP A 1 86 ? 10.725 17.048 -21.438 1.00 89.50 86 ASP A C 1
ATOM 710 O O . ASP A 1 86 ? 9.674 17.539 -21.853 1.00 89.50 86 ASP A O 1
ATOM 714 N N . VAL A 1 87 ? 10.968 16.868 -20.143 1.00 83.69 87 VAL A N 1
ATOM 715 C CA . VAL A 1 87 ? 10.092 17.358 -19.073 1.00 83.69 87 VAL A CA 1
ATOM 716 C C . VAL A 1 87 ? 10.586 18.720 -18.579 1.00 83.69 87 VAL A C 1
ATOM 718 O O . VAL A 1 87 ? 11.790 18.912 -18.407 1.00 83.69 87 VAL A O 1
ATOM 721 N N . ASP A 1 88 ? 9.676 19.667 -18.342 1.00 76.94 88 ASP A N 1
ATOM 722 C CA . ASP A 1 88 ? 10.039 21.023 -17.893 1.00 76.94 88 ASP A CA 1
ATOM 723 C C . ASP A 1 88 ? 10.674 21.018 -16.488 1.00 76.94 88 ASP A C 1
ATOM 725 O O . ASP A 1 88 ? 11.629 21.750 -16.225 1.00 76.94 88 ASP A O 1
ATOM 729 N N . GLU A 1 89 ? 10.183 20.145 -15.601 1.00 69.56 89 GLU A N 1
ATOM 730 C CA . GLU A 1 89 ? 10.656 19.968 -14.222 1.00 69.56 89 GLU A CA 1
ATOM 731 C C . GLU A 1 89 ? 11.101 18.508 -13.995 1.00 69.56 89 GLU A C 1
ATOM 733 O O . GLU A 1 89 ? 10.319 17.694 -13.508 1.00 69.56 89 GLU A O 1
ATOM 738 N N . PRO A 1 90 ? 12.349 18.132 -14.336 1.00 61.84 90 PRO A N 1
ATOM 739 C CA . PRO A 1 90 ? 12.838 16.750 -14.224 1.00 61.84 90 PRO A CA 1
ATOM 740 C C . PRO A 1 90 ? 13.093 16.276 -12.780 1.00 61.84 90 PRO A C 1
ATOM 742 O O . PRO A 1 90 ? 13.658 15.195 -12.577 1.00 61.84 90 PRO A O 1
ATOM 745 N N . GLU A 1 91 ? 12.734 17.077 -11.773 1.00 61.38 91 GLU A N 1
ATOM 746 C CA . GLU A 1 91 ? 12.931 16.737 -10.366 1.00 61.38 91 GLU A CA 1
ATOM 747 C C . GLU A 1 91 ? 11.896 15.713 -9.882 1.00 61.38 91 GLU A C 1
ATOM 749 O O . GLU A 1 91 ? 10.700 15.803 -10.163 1.00 61.38 91 GLU A O 1
ATOM 754 N N . LEU A 1 92 ? 12.369 14.734 -9.106 1.00 60.81 92 LEU A N 1
ATOM 755 C CA . LEU A 1 92 ? 11.520 13.721 -8.488 1.00 60.81 92 LEU A CA 1
ATOM 756 C C . LEU A 1 92 ? 10.533 14.385 -7.525 1.00 60.81 92 LEU A C 1
ATOM 758 O O . LEU A 1 92 ? 10.932 14.874 -6.466 1.00 60.81 92 LEU A O 1
ATOM 762 N N . LYS A 1 93 ? 9.231 14.320 -7.821 1.00 61.34 93 LYS A N 1
ATOM 763 C CA . LYS A 1 93 ? 8.215 14.584 -6.795 1.00 61.34 93 LYS A CA 1
ATOM 764 C C . LYS A 1 93 ? 8.194 13.388 -5.830 1.00 61.34 93 LYS A C 1
ATOM 766 O O . LYS A 1 93 ? 7.968 12.264 -6.268 1.00 61.34 93 LYS A O 1
ATOM 771 N N . PRO A 1 94 ? 8.422 13.582 -4.518 1.00 58.00 94 PRO A N 1
ATOM 772 C CA . PRO A 1 94 ? 8.758 12.485 -3.601 1.00 58.00 94 PRO A CA 1
ATOM 773 C C . PRO A 1 94 ? 7.612 11.510 -3.285 1.00 58.00 94 PRO A C 1
ATOM 775 O O . PRO A 1 94 ? 7.858 10.507 -2.621 1.00 58.00 94 PRO A O 1
ATOM 778 N N . ARG A 1 95 ? 6.375 11.794 -3.714 1.00 66.75 95 ARG A N 1
ATOM 779 C CA . ARG A 1 95 ? 5.188 10.985 -3.376 1.00 66.75 95 ARG A CA 1
ATOM 780 C C . ARG A 1 95 ? 4.505 10.354 -4.583 1.00 66.75 95 ARG A C 1
ATOM 782 O O . ARG A 1 95 ? 4.055 9.224 -4.488 1.00 66.75 95 ARG A O 1
ATOM 789 N N . TYR A 1 96 ? 4.439 11.049 -5.713 1.00 67.19 96 TYR A N 1
ATOM 790 C CA . TYR A 1 96 ? 3.670 10.591 -6.869 1.00 67.19 96 TYR A CA 1
ATOM 791 C C . TYR A 1 96 ? 4.539 10.504 -8.114 1.00 67.19 96 TYR A C 1
ATOM 793 O O . TYR A 1 96 ? 5.539 11.209 -8.216 1.00 67.19 96 TYR A O 1
ATOM 801 N N . ALA A 1 97 ? 4.155 9.649 -9.063 1.00 61.00 97 ALA A N 1
ATOM 802 C CA . ALA A 1 97 ? 4.861 9.490 -10.335 1.00 61.00 97 ALA A CA 1
ATOM 803 C C . ALA A 1 97 ? 4.458 10.551 -11.381 1.00 61.00 97 ALA A C 1
ATOM 805 O O . ALA A 1 97 ? 4.874 10.471 -12.534 1.00 61.00 97 ALA A O 1
ATOM 806 N N . ASP A 1 98 ? 3.683 11.566 -10.981 1.00 58.00 98 ASP A N 1
ATOM 807 C CA . ASP A 1 98 ? 3.122 12.603 -11.862 1.00 58.00 98 ASP A CA 1
ATOM 808 C C . ASP A 1 98 ? 4.183 13.508 -12.523 1.00 58.00 98 ASP A C 1
ATOM 810 O O . ASP A 1 98 ? 3.858 14.358 -13.347 1.00 58.00 98 ASP A O 1
ATOM 814 N N . TRP A 1 99 ? 5.462 13.348 -12.171 1.00 54.50 99 TRP A N 1
ATOM 815 C CA . TRP A 1 99 ? 6.587 14.072 -12.773 1.00 54.50 99 TRP A CA 1
ATOM 816 C C . TRP A 1 99 ? 7.017 13.510 -14.140 1.00 54.50 99 TRP A C 1
ATOM 818 O O . TRP A 1 99 ? 7.754 14.172 -14.867 1.00 54.50 99 TRP A O 1
ATOM 828 N N . HIS A 1 100 ? 6.529 12.334 -14.547 1.00 61.50 100 HIS A N 1
ATOM 829 C CA . HIS A 1 100 ? 6.769 11.800 -15.889 1.00 61.50 100 HIS A CA 1
ATOM 830 C C . HIS A 1 100 ? 5.561 12.029 -16.803 1.00 61.50 100 HIS A C 1
ATOM 832 O O . HIS A 1 100 ? 4.745 11.136 -17.015 1.00 61.50 100 HIS A O 1
ATOM 838 N N . THR A 1 101 ? 5.472 13.186 -17.457 1.00 67.88 101 THR A N 1
ATOM 839 C CA . THR A 1 101 ? 4.485 13.387 -18.547 1.00 67.88 101 THR A CA 1
ATOM 840 C C . THR A 1 101 ? 4.641 12.361 -19.682 1.00 67.88 101 THR A C 1
ATOM 842 O O . THR A 1 101 ? 3.700 12.100 -20.427 1.00 67.88 101 THR A O 1
ATOM 845 N N . GLY A 1 102 ? 5.819 11.738 -19.777 1.00 81.31 102 GLY A N 1
ATOM 846 C CA . GLY A 1 102 ? 6.134 10.671 -20.718 1.00 81.31 102 GLY A CA 1
ATOM 847 C C . GLY A 1 102 ? 5.620 9.273 -20.357 1.00 81.31 102 GLY A C 1
ATOM 848 O O . GLY A 1 102 ? 5.803 8.368 -21.168 1.00 81.31 102 GLY A O 1
ATOM 849 N N . ILE A 1 103 ? 5.009 9.056 -19.185 1.00 88.38 103 ILE A N 1
ATOM 850 C CA . ILE A 1 103 ? 4.326 7.791 -18.839 1.00 88.38 103 ILE A CA 1
ATOM 851 C C . ILE A 1 103 ? 2.801 7.976 -18.846 1.00 88.38 103 ILE A C 1
ATOM 853 O O . ILE A 1 103 ? 2.308 8.961 -19.385 1.00 88.38 103 ILE A O 1
ATOM 857 N N . ASN A 1 104 ? 2.040 7.017 -18.312 1.00 90.88 104 ASN A N 1
ATOM 858 C CA . ASN A 1 104 ? 0.581 7.080 -18.195 1.00 90.88 104 ASN A CA 1
ATOM 859 C C . ASN A 1 104 ? -0.139 7.294 -19.543 1.00 90.88 104 ASN A C 1
ATOM 861 O O . ASN A 1 104 ? -1.095 8.057 -19.660 1.00 90.88 104 ASN A O 1
ATOM 865 N N . GLN A 1 105 ? 0.365 6.642 -20.593 1.00 93.56 105 GLN A N 1
ATOM 866 C CA . GLN A 1 105 ? -0.132 6.813 -21.959 1.00 93.56 105 GLN A CA 1
ATOM 867 C C . GLN A 1 105 ? -1.480 6.093 -22.171 1.00 93.56 105 GLN A C 1
ATOM 869 O O . GLN A 1 105 ? -1.700 5.023 -21.595 1.00 93.56 105 GLN A O 1
ATOM 874 N N . PRO A 1 106 ? -2.377 6.618 -23.028 1.00 94.88 106 PRO A N 1
ATOM 875 C CA . PRO A 1 106 ? -3.734 6.088 -23.198 1.00 94.88 106 PRO A CA 1
ATOM 876 C C . PRO A 1 106 ? -3.788 4.622 -23.659 1.00 94.88 106 PRO A C 1
ATOM 878 O O . PRO A 1 106 ? -4.751 3.923 -23.341 1.00 94.88 106 PRO A O 1
ATOM 881 N N . GLU A 1 107 ? -2.756 4.127 -24.351 1.00 96.94 107 GLU A N 1
ATOM 882 C CA . GLU A 1 107 ? -2.635 2.726 -24.776 1.00 96.94 107 GLU A CA 1
ATOM 883 C C . GLU A 1 107 ? -2.648 1.721 -23.607 1.00 96.94 107 GLU A C 1
ATOM 885 O O . GLU A 1 107 ? -2.935 0.537 -23.813 1.00 96.94 107 GLU A O 1
ATOM 890 N N . LEU A 1 108 ? -2.381 2.173 -22.375 1.00 97.31 108 LEU A N 1
ATOM 891 C CA . LEU A 1 108 ? -2.502 1.359 -21.161 1.00 97.31 108 LEU A CA 1
ATOM 892 C C . LEU A 1 108 ? -3.903 0.770 -20.994 1.00 97.31 108 LEU A C 1
ATOM 894 O O . LEU A 1 108 ? -4.038 -0.399 -20.639 1.00 97.31 108 LEU A O 1
ATOM 898 N N . HIS A 1 109 ? -4.947 1.546 -21.283 1.00 98.00 109 HIS A N 1
ATOM 899 C CA . HIS A 1 109 ? -6.320 1.096 -21.063 1.00 98.00 109 HIS A CA 1
ATOM 900 C C . HIS A 1 109 ? -6.685 -0.073 -21.986 1.00 98.00 109 HIS A C 1
ATOM 902 O O . HIS A 1 109 ? -7.293 -1.049 -21.552 1.00 98.00 109 HIS A O 1
ATOM 908 N N . ASP A 1 110 ? -6.257 -0.038 -23.250 1.00 98.31 110 ASP A N 1
ATOM 909 C CA . ASP A 1 110 ? -6.498 -1.147 -24.179 1.00 98.31 110 ASP A CA 1
ATOM 910 C C . ASP A 1 110 ? -5.685 -2.396 -23.820 1.00 98.31 110 ASP A C 1
ATOM 912 O O . ASP A 1 110 ? -6.180 -3.521 -23.961 1.00 98.31 110 ASP A O 1
ATOM 916 N N . LEU A 1 111 ? -4.471 -2.210 -23.291 1.00 98.50 111 LEU A N 1
ATOM 917 C CA . LEU A 1 111 ? -3.671 -3.300 -22.737 1.00 98.50 111 LEU A CA 1
ATOM 918 C C . LEU A 1 111 ? -4.390 -3.968 -21.557 1.00 98.50 111 LEU A C 1
ATOM 920 O O . LEU A 1 111 ? -4.545 -5.191 -21.551 1.00 98.50 111 LEU A O 1
ATOM 924 N N . TYR A 1 112 ? -4.883 -3.185 -20.596 1.00 98.56 112 TYR A N 1
ATOM 925 C CA . TYR A 1 112 ? -5.564 -3.726 -19.421 1.00 98.56 112 TYR A CA 1
ATOM 926 C C . TYR A 1 112 ? -6.911 -4.360 -19.737 1.00 98.56 112 TYR A C 1
ATOM 928 O O . TYR A 1 112 ? -7.230 -5.390 -19.145 1.00 98.56 112 TYR A O 1
ATOM 936 N N . ARG A 1 113 ? -7.639 -3.871 -20.748 1.00 98.56 113 ARG A N 1
ATOM 937 C CA . ARG A 1 113 ? -8.787 -4.603 -21.309 1.00 98.56 113 ARG A CA 1
ATOM 938 C C . ARG A 1 113 ? -8.393 -5.962 -21.869 1.00 98.56 113 ARG A C 1
ATOM 940 O O . ARG A 1 113 ? -9.155 -6.921 -21.755 1.00 98.56 113 ARG A O 1
ATOM 947 N N . SER A 1 114 ? -7.222 -6.068 -22.501 1.00 98.25 114 SER A N 1
ATOM 948 C CA . SER A 1 114 ? -6.726 -7.361 -22.987 1.00 98.25 114 SER A CA 1
ATOM 949 C C . SER A 1 114 ? -6.445 -8.319 -21.847 1.00 98.25 114 SER A C 1
ATOM 951 O O . SER A 1 114 ? -6.925 -9.449 -21.866 1.00 98.25 114 SER A O 1
ATOM 953 N N . TRP A 1 115 ? -5.756 -7.852 -20.810 1.00 98.44 115 TRP A N 1
ATOM 954 C CA . TRP A 1 115 ? -5.471 -8.672 -19.637 1.00 98.44 115 TRP A CA 1
ATOM 955 C C . TRP A 1 115 ? -6.741 -9.064 -18.898 1.00 98.44 115 TRP A C 1
ATOM 957 O O . TRP A 1 115 ? -6.880 -10.221 -18.509 1.00 98.44 115 TRP A O 1
ATOM 967 N N . ARG A 1 116 ? -7.712 -8.156 -18.787 1.00 98.19 116 ARG A N 1
ATOM 968 C CA . ARG A 1 116 ? -9.012 -8.466 -18.203 1.00 98.19 116 ARG A CA 1
ATOM 969 C C . ARG A 1 116 ? -9.706 -9.622 -18.921 1.00 98.19 116 ARG A C 1
ATOM 971 O O . ARG A 1 116 ? -10.108 -10.575 -18.264 1.00 98.19 116 ARG A O 1
ATOM 978 N N . ARG A 1 117 ? -9.730 -9.616 -20.260 1.00 98.12 117 ARG A N 1
ATOM 979 C CA . ARG A 1 117 ? -10.245 -10.751 -21.051 1.00 98.12 117 ARG A CA 1
ATOM 980 C C . ARG A 1 117 ? -9.495 -12.058 -20.787 1.00 98.12 117 ARG A C 1
ATOM 982 O O . ARG A 1 117 ? -10.102 -13.120 -20.887 1.00 98.12 117 ARG A O 1
ATOM 989 N N . VAL A 1 118 ? -8.195 -12.003 -20.477 1.00 97.88 118 VAL A N 1
ATOM 990 C CA . VAL A 1 118 ? -7.438 -13.196 -20.063 1.00 97.88 118 VAL A CA 1
ATOM 991 C C . VAL A 1 118 ? -7.965 -13.723 -18.733 1.00 97.88 118 VAL A C 1
ATOM 993 O O . VAL A 1 118 ? -8.294 -14.901 -18.665 1.00 97.88 118 VAL A O 1
ATOM 996 N N . ALA A 1 119 ? -8.088 -12.873 -17.708 1.00 97.75 119 ALA A N 1
ATOM 997 C CA . ALA A 1 119 ? -8.623 -13.262 -16.398 1.00 97.75 119 ALA A CA 1
ATOM 998 C C . ALA A 1 119 ? -10.049 -13.827 -16.489 1.00 97.75 119 ALA A C 1
ATOM 1000 O O . ALA A 1 119 ? -10.301 -14.911 -15.967 1.00 97.75 119 ALA A O 1
ATOM 1001 N N . ASP A 1 120 ? -10.938 -13.149 -17.221 1.00 97.38 120 ASP A N 1
ATOM 1002 C CA . ASP A 1 120 ? -12.338 -13.556 -17.409 1.00 97.38 120 ASP A CA 1
ATOM 1003 C C . ASP A 1 120 ? -12.478 -14.904 -18.154 1.00 97.38 120 ASP A C 1
ATOM 1005 O O . ASP A 1 120 ? -13.539 -15.529 -18.132 1.00 97.38 120 ASP A O 1
ATOM 1009 N N . GLY A 1 121 ? -11.416 -15.369 -18.823 1.00 96.88 121 GLY A N 1
ATOM 1010 C CA . GLY A 1 121 ? -11.371 -16.666 -19.500 1.00 96.88 121 GLY A CA 1
ATOM 1011 C C . GLY A 1 121 ? -11.162 -17.871 -18.572 1.00 96.88 121 GLY A C 1
ATOM 1012 O O . GLY A 1 121 ? -11.333 -19.007 -19.018 1.00 96.88 121 GLY A O 1
ATOM 1013 N N . TYR A 1 122 ? -10.797 -17.656 -17.304 1.00 97.44 122 TYR A N 1
ATOM 1014 C CA . TYR A 1 122 ? -10.579 -18.724 -16.323 1.00 97.44 122 TYR A CA 1
ATOM 1015 C C . TYR A 1 122 ? -11.826 -18.975 -15.467 1.00 97.44 122 TYR A C 1
ATOM 1017 O O . TYR A 1 122 ? -12.610 -18.078 -15.180 1.00 97.44 122 TYR A O 1
ATOM 1025 N N . THR A 1 123 ? -12.010 -20.219 -15.014 1.00 93.38 123 THR A N 1
ATOM 1026 C CA . THR A 1 123 ? -13.063 -20.550 -14.042 1.00 93.38 123 THR A CA 1
ATOM 1027 C C . THR A 1 123 ? -12.685 -20.075 -12.639 1.00 93.38 123 TH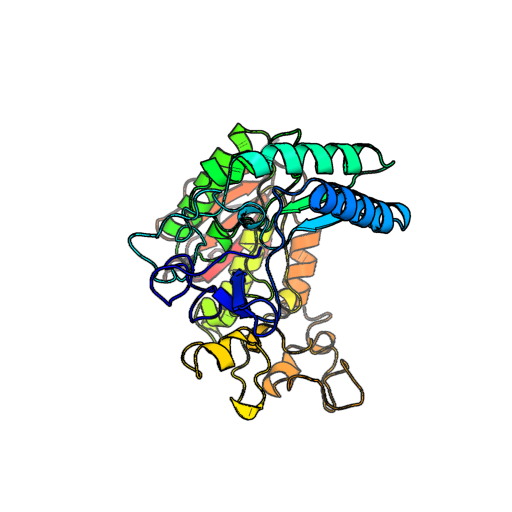R A C 1
ATOM 1029 O O . THR A 1 123 ? -11.616 -20.435 -12.138 1.00 93.38 123 THR A O 1
ATOM 1032 N N . GLY A 1 124 ? -13.603 -19.375 -11.972 1.00 91.00 124 GLY A N 1
ATOM 1033 C CA . GLY A 1 124 ? -13.353 -18.715 -10.687 1.00 91.00 124 GLY A CA 1
ATOM 1034 C C . GLY A 1 124 ? -12.923 -17.261 -10.877 1.00 91.00 124 GLY A C 1
ATOM 1035 O O . GLY A 1 124 ? -12.634 -16.833 -11.989 1.00 91.00 124 GLY A O 1
ATOM 1036 N N . GLU A 1 125 ? -12.905 -16.488 -9.797 1.00 91.62 125 GLU A N 1
ATOM 1037 C CA . GLU A 1 125 ? -12.522 -15.076 -9.864 1.00 91.62 125 GLU A CA 1
ATOM 1038 C C . GLU A 1 125 ? -10.999 -14.947 -9.959 1.00 91.62 125 GLU A C 1
ATOM 1040 O O . GLU A 1 125 ? -10.265 -15.603 -9.215 1.00 91.62 125 GLU A O 1
ATOM 1045 N N . ARG A 1 126 ? -10.518 -14.127 -10.899 1.00 97.25 126 ARG A N 1
ATOM 1046 C CA . ARG A 1 126 ? -9.100 -13.795 -11.060 1.00 97.25 126 ARG A CA 1
ATOM 1047 C C . ARG A 1 126 ? -8.938 -12.298 -11.003 1.00 97.25 126 ARG A C 1
ATOM 1049 O O . ARG A 1 126 ? -9.543 -11.600 -11.806 1.00 97.25 126 ARG A O 1
ATOM 1056 N N . ILE A 1 127 ? -8.121 -11.809 -10.079 1.00 97.44 127 ILE A N 1
ATOM 1057 C CA . ILE A 1 127 ? -8.019 -10.372 -9.834 1.00 97.44 127 ILE A CA 1
ATOM 1058 C C . ILE A 1 127 ? -6.705 -9.789 -10.345 1.00 97.44 127 ILE A C 1
ATOM 1060 O O . ILE A 1 127 ? -5.637 -10.390 -10.255 1.00 97.44 127 ILE A O 1
ATOM 1064 N N . PHE A 1 128 ? -6.783 -8.560 -10.839 1.00 98.44 128 PHE A N 1
ATOM 1065 C CA . PHE A 1 128 ? -5.617 -7.735 -11.120 1.00 98.44 128 PHE A CA 1
ATOM 1066 C C . PHE A 1 128 ? -5.652 -6.515 -10.220 1.00 98.44 128 PHE A C 1
ATOM 1068 O O . PHE A 1 128 ? -6.654 -5.797 -10.196 1.00 98.44 128 PHE A O 1
ATOM 1075 N N . VAL A 1 129 ? -4.552 -6.286 -9.513 1.00 98.31 129 VAL A N 1
ATOM 1076 C CA . VAL A 1 129 ? -4.358 -5.127 -8.649 1.00 98.31 129 VAL A CA 1
ATOM 1077 C C . VAL A 1 129 ? -3.248 -4.267 -9.236 1.00 98.31 129 VAL A C 1
ATOM 1079 O O . VAL A 1 129 ? -2.089 -4.666 -9.217 1.00 98.31 129 VAL A O 1
ATOM 1082 N N . GLY A 1 130 ? -3.577 -3.094 -9.765 1.00 97.81 130 GLY A N 1
ATOM 1083 C CA . GLY A 1 130 ? -2.581 -2.160 -10.283 1.00 97.81 130 GLY A CA 1
ATOM 1084 C C . GLY A 1 130 ? -1.865 -1.408 -9.168 1.00 97.81 130 GLY A C 1
ATOM 1085 O O . GLY A 1 130 ? -2.504 -0.784 -8.325 1.00 97.81 130 GLY A O 1
ATOM 1086 N N . GLU A 1 131 ? -0.541 -1.397 -9.177 1.00 96.31 131 GLU A N 1
ATOM 1087 C CA . GLU A 1 131 ? 0.210 -0.318 -8.552 1.00 96.31 131 GLU A CA 1
ATOM 1088 C C . GLU A 1 131 ? 0.152 0.899 -9.477 1.00 96.31 131 GLU A C 1
ATOM 1090 O O . GLU A 1 131 ? 0.906 0.973 -10.441 1.00 96.31 131 GLU A O 1
ATOM 1095 N N . ILE A 1 132 ? -0.784 1.813 -9.211 1.00 93.88 132 ILE A N 1
ATOM 1096 C CA . ILE A 1 132 ? -0.996 3.034 -9.993 1.00 93.88 132 ILE A CA 1
ATOM 1097 C C . ILE A 1 132 ? -0.727 4.227 -9.078 1.00 93.88 132 ILE A C 1
ATOM 1099 O O . ILE A 1 132 ? -1.513 4.517 -8.178 1.00 93.88 132 ILE A O 1
ATOM 1103 N N . VAL A 1 133 ? 0.412 4.889 -9.274 1.00 89.44 133 VAL A N 1
ATOM 1104 C CA . VAL A 1 133 ? 0.901 5.955 -8.383 1.00 89.44 133 VAL A CA 1
ATOM 1105 C C . VAL A 1 133 ? 0.554 7.330 -8.959 1.00 89.44 133 VAL A C 1
ATOM 1107 O O . VAL A 1 133 ? 1.426 8.022 -9.482 1.00 89.44 133 VAL A O 1
ATOM 1110 N N . LEU A 1 134 ? -0.728 7.698 -8.876 1.00 87.44 134 LEU A N 1
ATOM 1111 C CA . LEU A 1 134 ? -1.271 8.982 -9.338 1.00 87.44 134 LEU A CA 1
ATOM 1112 C C . LEU A 1 134 ? -1.930 9.738 -8.175 1.00 87.44 134 LEU A C 1
ATOM 1114 O O . LEU A 1 134 ? -2.631 9.126 -7.363 1.00 87.44 134 LEU A O 1
ATOM 1118 N N . GLU A 1 135 ? -1.741 11.058 -8.109 1.00 82.25 135 GLU A N 1
ATOM 11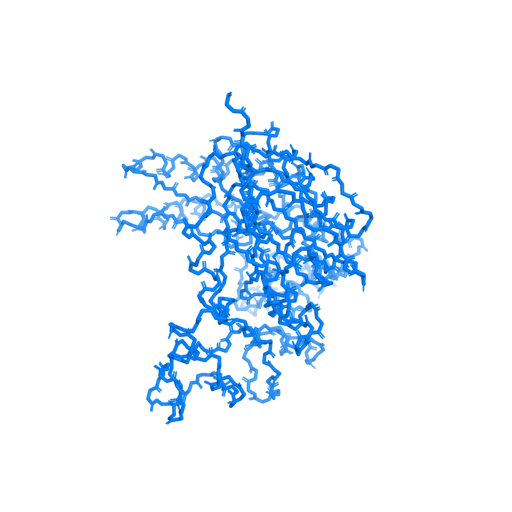19 C CA . GLU A 1 135 ? -2.435 11.910 -7.132 1.00 82.25 135 GLU A CA 1
ATOM 1120 C C . GLU A 1 135 ? -3.933 12.045 -7.466 1.00 82.25 135 GLU A C 1
ATOM 1122 O O . GLU A 1 135 ? -4.800 11.897 -6.592 1.00 82.25 135 GLU A O 1
ATOM 1127 N N . ASP A 1 136 ? -4.251 12.256 -8.748 1.00 88.25 136 ASP A N 1
ATOM 1128 C CA . ASP A 1 136 ? -5.621 12.429 -9.232 1.00 88.25 136 ASP A CA 1
ATOM 1129 C C . ASP A 1 136 ? -6.405 11.106 -9.211 1.00 88.25 136 ASP A C 1
ATOM 1131 O O . ASP A 1 136 ? -6.205 10.196 -10.022 1.00 88.25 136 ASP A O 1
ATOM 1135 N N . GLN A 1 137 ? -7.363 11.022 -8.286 1.00 90.69 137 GLN A N 1
ATOM 1136 C CA . GLN A 1 137 ? -8.214 9.846 -8.127 1.00 90.69 137 GLN A CA 1
ATOM 1137 C C . GLN A 1 137 ? -9.192 9.644 -9.290 1.00 90.69 137 GLN A C 1
ATOM 1139 O O . GLN A 1 137 ? -9.625 8.516 -9.516 1.00 90.69 137 GLN A O 1
ATOM 1144 N N . VAL A 1 138 ? -9.542 10.694 -10.040 1.00 93.25 138 VAL A N 1
ATOM 1145 C CA . VAL A 1 138 ? -10.391 10.577 -11.236 1.00 93.25 138 VAL A CA 1
ATOM 1146 C C . VAL A 1 138 ? -9.631 9.875 -12.356 1.00 93.25 138 VAL A C 1
ATOM 1148 O O . VAL A 1 138 ? -10.198 9.014 -13.030 1.00 93.25 138 VAL A O 1
ATOM 1151 N N . GLU A 1 139 ? -8.347 10.187 -12.533 1.00 92.69 139 GLU A N 1
ATOM 1152 C CA . GLU A 1 139 ? -7.490 9.487 -13.494 1.00 92.69 139 GLU A CA 1
ATOM 1153 C C . GLU A 1 139 ? -7.209 8.047 -13.048 1.00 92.69 139 GLU A C 1
ATOM 1155 O O . GLU A 1 139 ? -7.384 7.119 -13.840 1.00 92.69 139 GLU A O 1
ATOM 1160 N N . LEU A 1 140 ? -6.899 7.826 -11.765 1.00 94.38 140 LEU A N 1
ATOM 1161 C CA . LEU A 1 140 ? -6.743 6.480 -11.200 1.00 94.38 140 LEU A CA 1
ATOM 1162 C C . LEU A 1 140 ? -8.010 5.624 -11.382 1.00 94.38 140 LEU A C 1
ATOM 1164 O O . LEU A 1 140 ? -7.912 4.453 -11.751 1.00 94.38 140 LEU A O 1
ATOM 1168 N N . ALA A 1 141 ? -9.205 6.204 -11.220 1.00 96.88 141 ALA A N 1
ATOM 1169 C CA . ALA A 1 141 ? -10.473 5.500 -11.417 1.00 96.88 141 ALA A CA 1
ATOM 1170 C C . ALA A 1 141 ? -10.639 4.932 -12.834 1.00 96.88 141 ALA A C 1
ATOM 1172 O O . ALA A 1 141 ? -11.307 3.914 -13.019 1.00 96.88 141 ALA A O 1
ATOM 1173 N N . ARG A 1 142 ? -10.011 5.531 -13.854 1.00 96.81 142 ARG A N 1
ATOM 1174 C CA . ARG A 1 142 ? -10.105 5.027 -15.233 1.00 96.81 142 ARG A CA 1
ATOM 1175 C C . ARG A 1 142 ? -9.553 3.610 -15.372 1.00 96.81 142 ARG A C 1
ATOM 1177 O O . ARG A 1 142 ? -10.090 2.863 -16.180 1.00 96.81 142 ARG A O 1
ATOM 1184 N N . PHE A 1 143 ? -8.557 3.240 -14.564 1.00 97.75 143 PHE A N 1
ATOM 1185 C CA . PHE A 1 143 ? -7.923 1.918 -14.581 1.00 97.75 143 PHE A CA 1
ATOM 1186 C C . PHE A 1 143 ? -8.796 0.798 -14.013 1.00 97.75 143 PHE A C 1
ATOM 1188 O O . PHE A 1 143 ? -8.510 -0.369 -14.268 1.00 97.75 143 PHE A O 1
ATOM 1195 N N . VAL A 1 144 ? -9.839 1.128 -13.245 1.00 97.94 144 VAL A N 1
ATOM 1196 C CA . VAL A 1 144 ? -10.720 0.148 -12.580 1.00 97.94 144 VAL A CA 1
ATOM 1197 C C . VAL A 1 144 ? -12.158 0.206 -13.085 1.00 97.94 144 VAL A C 1
ATOM 1199 O O . VAL A 1 144 ? -13.108 -0.127 -12.374 1.00 97.94 144 VAL A O 1
ATOM 1202 N N . ARG A 1 145 ? -12.333 0.637 -14.337 1.00 97.81 145 ARG A N 1
ATOM 1203 C CA . ARG A 1 145 ? -13.598 0.455 -15.053 1.00 97.81 145 ARG A CA 1
ATOM 1204 C C . ARG A 1 145 ? -13.938 -1.038 -15.161 1.00 97.81 145 ARG A C 1
ATOM 1206 O O . ARG A 1 145 ? -13.036 -1.876 -15.110 1.00 97.81 145 ARG A O 1
ATOM 1213 N N . PRO A 1 146 ? -15.220 -1.394 -15.369 1.00 96.50 146 PRO A N 1
ATOM 1214 C CA . PRO A 1 146 ? -15.665 -2.784 -15.307 1.00 96.50 146 PRO A CA 1
ATOM 1215 C C . PRO A 1 146 ? -14.932 -3.761 -16.234 1.00 96.50 146 PRO A C 1
ATOM 1217 O O . PRO A 1 146 ? -14.952 -4.951 -15.938 1.00 96.50 146 PRO A O 1
ATOM 1220 N N . ASP A 1 147 ? -14.304 -3.289 -17.315 1.00 97.38 147 ASP A N 1
ATOM 1221 C CA . ASP A 1 147 ? -13.569 -4.072 -18.314 1.00 97.38 147 ASP A CA 1
ATOM 1222 C C . ASP A 1 147 ? -12.034 -3.930 -18.235 1.00 97.38 147 ASP A C 1
ATOM 1224 O O . ASP A 1 147 ? -11.340 -4.427 -19.118 1.00 97.38 147 ASP A O 1
ATOM 1228 N N . GLU A 1 148 ? -11.492 -3.289 -17.195 1.00 98.25 148 GLU A N 1
ATOM 1229 C CA . GLU A 1 148 ? -10.050 -3.076 -16.995 1.00 98.25 148 GLU A CA 1
ATOM 1230 C C . GLU A 1 148 ? -9.538 -3.823 -15.739 1.00 98.25 148 GLU A C 1
ATOM 1232 O O . GLU A 1 148 ? -9.926 -4.975 -15.499 1.00 98.25 148 GLU A O 1
ATOM 1237 N N . LEU A 1 149 ? -8.641 -3.219 -14.945 1.00 98.38 149 LEU A N 1
ATOM 1238 C CA . LEU A 1 149 ? -8.138 -3.809 -13.701 1.00 98.38 149 LEU A CA 1
ATOM 1239 C C . LEU A 1 149 ? -9.266 -3.951 -12.671 1.00 98.38 149 LEU A C 1
ATOM 1241 O O . LEU A 1 149 ? -10.255 -3.224 -12.694 1.00 98.38 149 LEU A O 1
ATOM 1245 N N . HIS A 1 150 ? -9.109 -4.886 -11.734 1.00 98.25 150 HIS A N 1
ATOM 1246 C CA . HIS A 1 150 ? -10.120 -5.108 -10.696 1.00 98.25 150 HIS A CA 1
ATOM 1247 C C . HIS A 1 150 ? -9.971 -4.104 -9.555 1.00 98.25 150 HIS A C 1
ATOM 1249 O O . HIS A 1 150 ? -10.959 -3.618 -9.012 1.00 98.25 150 HIS A O 1
ATOM 1255 N N . LEU A 1 151 ? -8.724 -3.821 -9.178 1.00 98.00 151 LEU A N 1
ATOM 1256 C CA . LEU A 1 151 ? -8.359 -2.955 -8.067 1.00 98.00 151 LEU A CA 1
ATOM 1257 C C . LEU A 1 151 ? -7.104 -2.159 -8.426 1.00 98.00 151 LEU A C 1
ATOM 1259 O O . LEU A 1 151 ? -6.317 -2.556 -9.286 1.00 98.00 151 LEU A O 1
ATOM 1263 N N . THR A 1 152 ? -6.866 -1.085 -7.689 1.00 96.81 152 THR A N 1
ATOM 1264 C CA . THR A 1 152 ? -5.597 -0.348 -7.676 1.00 96.81 152 THR A CA 1
ATOM 1265 C C . THR A 1 152 ? -5.150 -0.135 -6.238 1.00 96.81 152 THR A C 1
ATOM 1267 O O . THR A 1 152 ? -5.990 -0.021 -5.352 1.00 96.81 152 THR A O 1
ATOM 1270 N N . PHE A 1 153 ? -3.848 -0.073 -5.973 1.00 93.94 153 PHE A N 1
ATOM 1271 C CA . PHE A 1 153 ? -3.318 0.380 -4.685 1.00 93.94 153 PHE A CA 1
ATOM 1272 C C . PHE A 1 153 ? -3.592 1.877 -4.486 1.00 93.94 153 PHE A C 1
ATOM 1274 O O . PHE A 1 153 ? -3.300 2.685 -5.363 1.00 93.94 153 PHE A O 1
ATOM 1281 N N . ASN A 1 154 ? -4.127 2.253 -3.324 1.00 92.94 154 ASN A N 1
ATOM 1282 C CA . ASN A 1 154 ? -4.432 3.644 -2.999 1.00 92.94 154 ASN A CA 1
ATOM 1283 C C . ASN A 1 154 ? -3.229 4.358 -2.363 1.00 92.94 154 ASN A C 1
ATOM 1285 O O . ASN A 1 154 ? -3.110 4.447 -1.140 1.00 92.94 154 ASN A O 1
ATOM 1289 N N . PHE A 1 155 ? -2.337 4.881 -3.205 1.00 92.44 155 PHE A N 1
ATOM 1290 C CA . PHE A 1 155 ? -1.179 5.656 -2.751 1.00 92.44 155 PHE A CA 1
ATOM 1291 C C . PHE A 1 155 ? -1.555 6.996 -2.114 1.00 92.44 155 PHE A C 1
ATOM 1293 O O . PHE A 1 155 ? -0.837 7.459 -1.231 1.00 92.44 155 PHE A O 1
ATOM 1300 N N . GLY A 1 156 ? -2.692 7.584 -2.504 1.00 90.38 156 GLY A N 1
ATOM 1301 C CA . GLY A 1 156 ? -3.211 8.793 -1.868 1.00 90.38 156 GLY A CA 1
ATOM 1302 C C . GLY A 1 156 ? -3.385 8.578 -0.368 1.00 90.38 156 GLY A C 1
ATOM 1303 O O . GLY A 1 156 ? -2.790 9.293 0.429 1.00 90.38 156 GLY A O 1
ATOM 1304 N N . PHE A 1 157 ? -4.102 7.517 0.014 1.00 94.56 157 PHE A N 1
ATOM 1305 C CA . PHE A 1 157 ? -4.275 7.145 1.421 1.00 94.56 157 PHE A CA 1
ATOM 1306 C C . PHE A 1 157 ? -2.967 6.673 2.073 1.00 94.56 157 PHE A C 1
ATOM 1308 O O . PHE A 1 157 ? -2.709 7.000 3.230 1.00 94.56 157 PHE A O 1
ATOM 1315 N N . LEU A 1 158 ? -2.111 5.957 1.330 1.00 95.31 158 LEU A N 1
ATOM 1316 C CA . LEU A 1 158 ? -0.810 5.503 1.829 1.00 95.31 158 LEU A CA 1
ATOM 1317 C C . LEU A 1 158 ? 0.071 6.658 2.298 1.00 95.31 158 LEU A C 1
ATOM 1319 O O . LEU A 1 158 ? 0.755 6.503 3.301 1.00 95.31 158 LEU A O 1
ATOM 1323 N N . TYR A 1 159 ? 0.090 7.786 1.586 1.00 92.44 159 TYR A N 1
ATOM 1324 C CA . TYR A 1 159 ? 0.958 8.926 1.896 1.00 92.44 159 TYR A CA 1
ATOM 1325 C C . TYR A 1 159 ? 0.338 9.954 2.841 1.00 92.44 159 TYR A C 1
ATOM 1327 O O . TYR A 1 159 ? 0.991 10.962 3.144 1.00 92.44 159 TYR A O 1
ATOM 1335 N N . GLU A 1 160 ? -0.882 9.712 3.322 1.00 93.94 160 GLU A N 1
ATOM 1336 C CA . GLU A 1 160 ? -1.503 10.599 4.293 1.00 93.94 160 GLU A CA 1
ATOM 1337 C C . GLU A 1 160 ? -0.726 10.639 5.610 1.00 93.94 160 GLU A C 1
ATOM 1339 O O . GLU A 1 160 ? -0.115 9.664 6.071 1.00 93.94 160 GLU A O 1
ATOM 1344 N N . SER A 1 161 ? -0.773 11.818 6.220 1.00 94.56 161 SER A N 1
ATOM 1345 C CA . SER A 1 161 ? -0.327 12.035 7.594 1.00 94.56 161 SER A CA 1
ATOM 1346 C C . SER A 1 161 ? -1.453 11.668 8.565 1.00 94.56 161 SER A C 1
ATOM 1348 O O . SER A 1 161 ? -2.622 11.610 8.184 1.00 94.56 161 SER A O 1
ATOM 1350 N N . TRP A 1 162 ? -1.138 11.509 9.853 1.00 96.44 162 TRP A N 1
ATOM 1351 C CA . TRP A 1 162 ? -2.162 11.427 10.901 1.00 96.44 162 TRP A CA 1
ATOM 1352 C C . TRP A 1 162 ? -2.825 12.800 11.118 1.00 96.44 162 TRP A C 1
ATOM 1354 O O . TRP A 1 162 ? -2.462 13.556 12.020 1.00 96.44 162 TRP A O 1
ATOM 1364 N N . ASN A 1 163 ? -3.736 13.162 10.215 1.00 95.06 163 ASN A N 1
ATOM 1365 C CA . ASN A 1 163 ? -4.415 14.451 10.151 1.00 95.06 163 ASN A CA 1
ATOM 1366 C C . ASN A 1 163 ? -5.874 14.253 9.721 1.00 95.06 163 ASN A C 1
ATOM 1368 O O . ASN A 1 163 ? -6.138 13.622 8.701 1.00 95.06 163 ASN A O 1
ATOM 1372 N N . GLU A 1 164 ? -6.812 14.809 10.489 1.00 96.19 164 GLU A N 1
ATOM 1373 C CA . GLU A 1 164 ? -8.250 14.615 10.263 1.00 96.19 164 GLU A CA 1
ATOM 1374 C C . GLU A 1 164 ? -8.702 15.091 8.878 1.00 96.19 164 GLU A C 1
ATOM 1376 O O . GLU A 1 164 ? -9.277 14.300 8.134 1.00 96.19 164 GLU A O 1
ATOM 1381 N N . ALA A 1 165 ? -8.388 16.335 8.511 1.00 96.12 165 ALA A N 1
ATOM 1382 C CA . ALA A 1 165 ? -8.819 16.914 7.243 1.00 96.12 165 ALA A CA 1
ATOM 1383 C C . ALA A 1 165 ? -8.265 16.139 6.035 1.00 96.12 165 ALA A C 1
ATOM 1385 O O . ALA A 1 165 ? -9.031 15.795 5.137 1.00 96.12 165 ALA A O 1
ATOM 1386 N N . GLY A 1 166 ? -6.967 15.809 6.046 1.00 95.94 166 GLY A N 1
ATOM 1387 C CA . GLY A 1 166 ? -6.324 15.045 4.969 1.00 95.94 166 GLY A CA 1
ATOM 1388 C C . GLY A 1 166 ? -6.908 13.640 4.813 1.00 95.94 166 GLY A C 1
ATOM 1389 O O . GLY A 1 166 ? -7.307 13.244 3.718 1.00 95.94 166 GLY A O 1
ATOM 1390 N N . LEU A 1 167 ? -7.070 12.907 5.921 1.00 97.62 167 LEU A N 1
ATOM 1391 C CA . LEU A 1 167 ? -7.686 11.577 5.895 1.00 97.62 167 LEU A CA 1
ATOM 1392 C C . LEU A 1 167 ? -9.138 11.634 5.406 1.00 97.62 167 LEU A C 1
ATOM 1394 O O . LEU A 1 167 ? -9.531 10.816 4.574 1.00 97.62 167 LEU A O 1
ATOM 1398 N N . ARG A 1 168 ? -9.934 12.599 5.888 1.00 97.88 168 ARG A N 1
ATOM 1399 C CA . ARG A 1 168 ? -11.333 12.782 5.473 1.00 97.88 168 ARG A CA 1
ATOM 1400 C C . ARG A 1 168 ? -11.440 13.052 3.979 1.00 97.88 168 ARG A C 1
ATOM 1402 O O . ARG A 1 168 ? -12.181 12.352 3.290 1.00 97.88 168 ARG A O 1
ATOM 1409 N N . GLU A 1 169 ? -10.679 14.029 3.492 1.00 96.88 169 GLU A N 1
ATOM 1410 C CA . GLU A 1 169 ? -10.664 14.430 2.088 1.00 96.88 169 GLU A CA 1
ATOM 1411 C C . GLU A 1 169 ? -10.250 13.261 1.189 1.00 96.88 169 GLU A C 1
ATOM 1413 O O . GLU A 1 169 ? -10.932 12.958 0.209 1.00 96.88 169 GLU A O 1
ATOM 1418 N N . THR A 1 170 ? -9.178 12.550 1.540 1.00 96.69 170 THR A N 1
ATOM 1419 C CA . THR A 1 170 ? -8.686 11.429 0.737 1.00 96.69 170 THR A CA 1
ATOM 1420 C C . THR A 1 170 ? -9.657 10.247 0.734 1.00 96.69 170 THR A C 1
ATOM 1422 O O . THR A 1 170 ? -9.857 9.637 -0.323 1.00 96.69 170 THR A O 1
ATOM 1425 N N . ILE A 1 171 ? -10.337 9.953 1.850 1.00 98.00 171 ILE A N 1
ATOM 1426 C CA . ILE A 1 171 ? -11.410 8.945 1.886 1.00 98.00 171 ILE A CA 1
ATOM 1427 C C . ILE A 1 171 ? -12.567 9.359 0.965 1.00 98.00 171 ILE A C 1
ATOM 1429 O O . ILE A 1 171 ? -12.995 8.566 0.125 1.00 98.00 171 ILE A O 1
ATOM 1433 N N . GLU A 1 172 ? -13.060 10.594 1.082 1.00 97.75 172 GLU A N 1
ATOM 1434 C CA . GLU A 1 172 ? -14.176 11.102 0.272 1.00 97.75 172 GLU A CA 1
ATOM 1435 C C . GLU A 1 172 ? -13.853 11.109 -1.221 1.00 97.75 172 GLU A C 1
ATOM 1437 O O . GLU A 1 172 ? -14.651 10.632 -2.035 1.00 97.75 172 GLU A O 1
ATOM 1442 N N . ARG A 1 173 ? -12.665 11.602 -1.580 1.00 97.25 173 ARG A N 1
ATOM 1443 C CA . ARG A 1 173 ? -12.189 11.663 -2.961 1.00 97.25 173 ARG A CA 1
ATOM 1444 C C . ARG A 1 173 ? -12.048 10.266 -3.562 1.00 97.25 173 ARG A C 1
ATOM 1446 O O . ARG A 1 173 ? -12.531 10.042 -4.670 1.00 97.25 173 ARG A O 1
ATOM 1453 N N . THR A 1 174 ? -11.471 9.319 -2.817 1.00 97.25 174 THR A N 1
ATOM 1454 C CA . THR A 1 174 ? -11.338 7.914 -3.243 1.00 97.25 174 THR A CA 1
ATOM 1455 C C . THR A 1 174 ? -12.709 7.284 -3.495 1.00 97.25 174 THR A C 1
ATOM 1457 O O . THR A 1 174 ? -12.957 6.742 -4.573 1.00 97.25 174 THR A O 1
ATOM 1460 N N . LEU A 1 175 ? -13.621 7.366 -2.517 1.00 97.62 175 LEU A N 1
ATOM 1461 C CA . LEU A 1 175 ? -14.953 6.758 -2.616 1.00 97.62 175 LEU A CA 1
ATOM 1462 C C . LEU A 1 175 ? -15.769 7.351 -3.765 1.00 97.62 175 LEU A C 1
ATOM 1464 O O . LEU A 1 175 ? -16.430 6.613 -4.494 1.00 97.62 175 LEU A O 1
ATOM 1468 N N . THR A 1 176 ? -15.699 8.670 -3.945 1.00 97.94 176 THR A N 1
ATOM 1469 C CA . THR A 1 176 ? -16.418 9.371 -5.013 1.00 97.94 176 THR A CA 1
ATOM 1470 C C . THR A 1 176 ? -15.888 8.976 -6.389 1.00 97.94 176 THR A C 1
ATOM 1472 O O . THR A 1 176 ? -16.670 8.589 -7.256 1.00 97.94 176 THR A O 1
ATOM 1475 N N . ALA A 1 177 ? -14.569 9.044 -6.595 1.00 97.81 177 ALA A N 1
ATOM 1476 C CA . ALA A 1 177 ? -13.965 8.794 -7.901 1.00 97.81 177 ALA A CA 1
ATOM 1477 C C . ALA A 1 177 ? -14.124 7.333 -8.343 1.00 97.81 177 ALA A C 1
ATOM 1479 O O . ALA A 1 177 ? -14.564 7.070 -9.463 1.00 97.81 177 ALA A O 1
ATOM 1480 N N . LEU A 1 178 ? -13.835 6.377 -7.454 1.00 97.19 178 LEU A N 1
ATOM 1481 C CA . LEU A 1 178 ? -13.957 4.953 -7.772 1.00 97.19 178 LEU A CA 1
ATOM 1482 C C . LEU A 1 178 ? -15.422 4.521 -7.887 1.00 97.19 178 LEU A C 1
ATOM 1484 O O . LEU A 1 178 ? -15.779 3.781 -8.804 1.00 97.19 178 LEU A O 1
ATOM 1488 N N . GLY A 1 179 ? -16.298 5.049 -7.027 1.00 96.81 179 GLY A N 1
ATOM 1489 C CA . GLY A 1 179 ? -17.736 4.804 -7.114 1.00 96.81 179 GLY A CA 1
ATOM 1490 C C . GLY A 1 179 ? -18.343 5.266 -8.443 1.00 96.81 179 GLY A C 1
ATOM 1491 O O . GLY A 1 179 ? -19.206 4.578 -8.987 1.00 96.81 179 GLY A O 1
ATOM 1492 N N . ALA A 1 180 ? -17.855 6.372 -9.019 1.00 97.94 180 ALA A N 1
ATOM 1493 C CA . ALA A 1 180 ? -18.345 6.909 -10.293 1.00 97.94 180 ALA A CA 1
ATOM 1494 C C . ALA A 1 180 ? -18.138 5.967 -11.496 1.00 97.94 180 ALA A C 1
ATOM 1496 O O . ALA A 1 180 ? -18.851 6.086 -12.493 1.00 97.94 180 ALA A O 1
ATOM 1497 N N . VAL A 1 181 ? -17.196 5.023 -11.406 1.00 97.75 181 VAL A N 1
ATOM 1498 C CA . VAL A 1 181 ? -16.936 4.006 -12.441 1.00 97.75 181 VAL A CA 1
ATOM 1499 C C . VAL A 1 181 ? -17.389 2.600 -12.030 1.00 97.75 181 VAL A C 1
ATOM 1501 O O . VAL A 1 181 ? -17.160 1.647 -12.771 1.00 97.75 181 VAL A O 1
ATOM 1504 N N . GLY A 1 182 ? -18.028 2.456 -10.863 1.00 96.19 182 GLY A N 1
ATOM 1505 C CA . GLY A 1 182 ? -18.376 1.154 -10.283 1.00 96.19 182 GLY A CA 1
ATOM 1506 C C . GLY A 1 182 ? -17.172 0.363 -9.755 1.00 96.19 182 GLY A C 1
ATOM 1507 O O . GLY A 1 182 ? -17.273 -0.849 -9.578 1.00 96.19 182 GLY A O 1
ATOM 1508 N N . GLY A 1 183 ? -16.038 1.030 -9.527 1.00 95.88 183 GLY A N 1
ATOM 1509 C CA . GLY A 1 183 ? -14.815 0.439 -8.993 1.00 95.88 183 GLY A CA 1
ATOM 1510 C C . GLY A 1 183 ? -14.872 0.248 -7.476 1.00 95.88 183 GLY A C 1
ATOM 1511 O O . GLY A 1 183 ? -15.664 0.877 -6.770 1.00 95.88 183 GLY A O 1
ATOM 1512 N N . THR A 1 184 ? -14.000 -0.616 -6.956 1.00 95.62 184 THR A N 1
ATOM 1513 C CA . THR A 1 184 ? -13.894 -0.886 -5.515 1.00 95.62 184 THR A CA 1
ATOM 1514 C C . THR A 1 184 ? -12.763 -0.076 -4.893 1.00 95.62 184 THR A C 1
ATOM 1516 O O . THR A 1 184 ? -11.619 -0.154 -5.338 1.00 95.62 184 THR A O 1
ATOM 1519 N N . ALA A 1 185 ? -13.074 0.668 -3.829 1.00 96.62 185 ALA A N 1
ATOM 1520 C CA . ALA A 1 185 ? -12.066 1.388 -3.061 1.00 96.62 185 ALA A CA 1
ATOM 1521 C C . ALA A 1 185 ? -11.085 0.442 -2.369 1.00 96.62 185 ALA A C 1
ATOM 1523 O O . ALA A 1 185 ? -11.462 -0.632 -1.893 1.00 96.62 185 ALA A O 1
ATOM 1524 N N . THR A 1 186 ? -9.827 0.866 -2.298 1.00 97.06 186 THR A N 1
ATOM 1525 C CA . THR A 1 186 ? -8.781 0.141 -1.587 1.00 97.06 186 THR A CA 1
ATOM 1526 C C . THR A 1 186 ? -8.116 1.023 -0.542 1.00 97.06 186 THR A C 1
ATOM 1528 O O . THR A 1 186 ? -8.054 2.247 -0.686 1.00 97.06 186 THR A O 1
ATOM 1531 N N . TRP A 1 187 ? -7.623 0.390 0.519 1.00 97.69 187 TRP A N 1
ATOM 1532 C CA . TRP A 1 187 ? -6.997 1.065 1.652 1.00 97.69 187 TRP A CA 1
ATOM 1533 C C . TRP A 1 187 ? -5.709 0.355 2.028 1.00 97.69 187 TRP A C 1
ATOM 1535 O O . TRP A 1 187 ? -5.680 -0.867 2.175 1.00 97.69 187 TRP A O 1
ATOM 1545 N N . VAL A 1 188 ? -4.646 1.134 2.174 1.00 96.69 188 VAL A N 1
ATOM 1546 C CA . VAL A 1 188 ? -3.291 0.654 2.432 1.00 96.69 188 VAL A CA 1
ATOM 1547 C C . VAL A 1 188 ? -2.582 1.675 3.315 1.00 96.69 188 VAL A C 1
ATOM 1549 O O . VAL A 1 188 ? -2.646 2.871 3.048 1.00 96.69 188 VAL A O 1
ATOM 1552 N N . LEU A 1 189 ? -1.935 1.214 4.384 1.00 96.81 189 LEU A N 1
ATOM 1553 C CA . LEU A 1 189 ? -1.150 2.072 5.281 1.00 96.81 189 LEU A CA 1
ATOM 1554 C C . LEU A 1 189 ? 0.343 1.746 5.253 1.00 96.81 189 LEU A C 1
ATOM 1556 O O . LEU A 1 189 ? 1.150 2.626 5.546 1.00 96.81 189 LEU A O 1
ATOM 1560 N N . GLU A 1 190 ? 0.716 0.527 4.864 1.00 97.56 190 GLU A N 1
ATOM 1561 C CA . GLU A 1 190 ? 2.102 0.093 4.702 1.00 97.56 190 GLU A CA 1
ATOM 1562 C C . GLU A 1 190 ? 2.267 -0.754 3.439 1.00 97.56 190 GLU A C 1
ATOM 1564 O O . GLU A 1 190 ? 1.325 -1.380 2.950 1.00 97.56 190 GLU A O 1
ATOM 1569 N N . ASN A 1 191 ? 3.491 -0.777 2.922 1.00 97.50 191 ASN A N 1
ATOM 1570 C CA . ASN A 1 191 ? 3.970 -1.721 1.925 1.00 97.50 191 ASN A CA 1
ATOM 1571 C C . ASN A 1 191 ? 5.507 -1.795 2.014 1.00 97.50 191 ASN A C 1
ATOM 1573 O O . ASN A 1 191 ? 6.128 -1.130 2.837 1.00 97.50 191 ASN A O 1
ATOM 1577 N N . HIS A 1 192 ? 6.118 -2.563 1.118 1.00 97.44 192 HIS A N 1
ATOM 1578 C CA . HIS A 1 192 ? 7.569 -2.730 1.012 1.00 97.44 192 HIS A CA 1
ATOM 1579 C C . HIS A 1 192 ? 8.353 -1.530 0.434 1.00 97.44 192 HIS A C 1
ATOM 1581 O O . HIS A 1 192 ? 9.551 -1.669 0.163 1.00 97.44 192 HIS A O 1
ATOM 1587 N N . ASP A 1 193 ? 7.705 -0.388 0.186 1.00 95.56 193 ASP A N 1
ATOM 1588 C CA . ASP A 1 193 ? 8.309 0.807 -0.416 1.00 95.56 193 ASP A CA 1
ATOM 1589 C C . ASP A 1 193 ? 8.255 2.054 0.466 1.00 95.56 193 ASP A C 1
ATOM 1591 O O . ASP A 1 193 ? 8.911 3.051 0.153 1.00 95.56 193 ASP A O 1
ATOM 1595 N N . VAL A 1 194 ? 7.503 2.013 1.566 1.00 94.56 194 VAL A N 1
ATOM 1596 C CA . VAL A 1 194 ? 7.365 3.139 2.489 1.00 94.56 194 VAL A CA 1
ATOM 1597 C C . VAL A 1 194 ? 7.808 2.750 3.888 1.00 94.56 194 VAL A C 1
ATOM 1599 O O . VAL A 1 194 ? 7.667 1.606 4.308 1.00 94.56 194 VAL A O 1
ATOM 1602 N N . THR A 1 195 ? 8.301 3.740 4.627 1.00 96.62 195 THR A N 1
ATOM 1603 C CA . THR A 1 195 ? 8.586 3.618 6.058 1.00 96.62 195 THR A CA 1
ATOM 1604 C C . THR A 1 195 ? 7.384 3.022 6.800 1.00 96.62 195 THR A C 1
ATOM 1606 O O . THR A 1 195 ? 6.240 3.367 6.488 1.00 96.62 195 THR A O 1
ATOM 1609 N N . ARG A 1 196 ? 7.616 2.158 7.792 1.00 98.12 196 ARG A N 1
ATOM 1610 C CA . ARG A 1 196 ? 6.535 1.560 8.595 1.00 98.12 196 ARG A CA 1
ATOM 1611 C C . ARG A 1 196 ? 5.699 2.609 9.337 1.00 98.12 196 ARG A C 1
ATOM 1613 O O . ARG A 1 196 ? 6.171 3.697 9.690 1.00 98.12 196 ARG A O 1
ATOM 1620 N N . LEU A 1 197 ? 4.425 2.288 9.560 1.00 97.69 197 LEU A N 1
ATOM 1621 C CA . LEU A 1 197 ? 3.406 3.220 10.031 1.00 97.69 197 LEU A CA 1
ATOM 1622 C C . LEU A 1 197 ? 3.687 3.780 11.428 1.00 97.69 197 LEU A C 1
ATOM 1624 O O . LEU A 1 197 ? 3.553 4.997 11.573 1.00 97.69 197 LEU A O 1
ATOM 1628 N N . PRO A 1 198 ? 4.103 2.983 12.440 1.00 97.88 198 PRO A N 1
ATOM 1629 C CA . PRO A 1 198 ? 4.405 3.532 13.761 1.00 97.88 198 PRO A CA 1
ATOM 1630 C C . PRO A 1 198 ? 5.438 4.662 13.689 1.00 97.88 198 PRO A C 1
ATOM 1632 O O . PRO A 1 198 ? 5.206 5.754 14.210 1.00 97.88 198 PRO A O 1
ATOM 1635 N N . THR A 1 199 ? 6.520 4.468 12.930 1.00 97.81 199 THR A N 1
ATOM 1636 C CA . THR A 1 199 ? 7.547 5.496 12.725 1.00 97.81 199 THR A CA 1
ATOM 1637 C C . THR A 1 199 ? 6.990 6.714 11.991 1.00 97.81 199 THR A C 1
ATOM 1639 O O . THR A 1 199 ? 7.164 7.840 12.458 1.00 97.81 199 THR A O 1
ATOM 1642 N N . ARG A 1 200 ? 6.256 6.521 10.886 1.00 96.38 200 ARG A N 1
ATOM 1643 C CA . ARG A 1 200 ? 5.650 7.633 10.126 1.00 96.38 200 ARG A CA 1
ATOM 1644 C C . ARG A 1 200 ? 4.658 8.458 10.935 1.00 96.38 200 ARG A C 1
ATOM 1646 O O . ARG A 1 200 ? 4.516 9.652 10.685 1.00 96.38 200 ARG A O 1
ATOM 1653 N N . PHE A 1 201 ? 3.944 7.835 11.867 1.00 97.06 201 PHE A N 1
ATOM 1654 C CA . PHE A 1 201 ? 2.891 8.489 12.642 1.00 97.06 201 PHE A CA 1
ATOM 1655 C C . PHE A 1 201 ? 3.382 9.088 13.963 1.00 97.06 201 PHE A C 1
ATOM 1657 O O . PHE A 1 201 ? 2.583 9.659 14.704 1.00 97.06 201 PHE A O 1
ATOM 1664 N N . GLY A 1 202 ? 4.687 9.070 14.233 1.00 96.62 202 GLY A N 1
ATOM 1665 C CA . GLY A 1 202 ? 5.289 9.818 15.340 1.00 96.62 202 GLY A CA 1
ATOM 1666 C C . GLY A 1 202 ? 6.391 9.073 16.082 1.00 96.62 202 GLY A C 1
ATOM 1667 O O . GLY A 1 202 ? 7.074 9.699 16.888 1.00 96.62 202 GLY A O 1
ATOM 1668 N N . GLY A 1 203 ? 6.569 7.778 15.807 1.00 96.75 203 GLY A N 1
ATOM 1669 C CA . GLY A 1 203 ? 7.537 6.917 16.480 1.00 96.75 203 GLY A CA 1
ATOM 1670 C C . GLY A 1 203 ? 7.212 6.650 17.952 1.00 96.75 203 GLY A C 1
ATOM 1671 O O . GLY A 1 203 ? 6.398 7.336 18.584 1.00 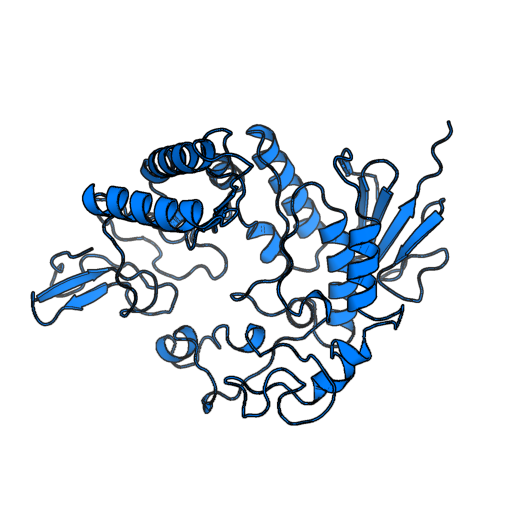96.75 203 GLY A O 1
ATOM 1672 N N . GLY A 1 204 ? 7.853 5.621 18.498 1.00 95.62 204 GLY A N 1
ATOM 1673 C CA . GLY A 1 204 ? 7.692 5.181 19.876 1.00 95.62 204 GLY A CA 1
ATOM 1674 C C . GLY A 1 204 ? 6.232 4.908 20.244 1.00 95.62 204 GLY A C 1
ATOM 1675 O O . GLY A 1 204 ? 5.415 4.467 19.435 1.00 95.62 204 GLY A O 1
ATOM 1676 N N . GLU A 1 205 ? 5.874 5.216 21.491 1.00 95.50 205 GLU A N 1
ATOM 1677 C CA . GLU A 1 205 ? 4.524 4.970 22.012 1.00 95.50 205 GLU A CA 1
ATOM 1678 C C . GLU A 1 205 ? 3.432 5.761 21.276 1.00 95.50 205 GLU A C 1
ATOM 1680 O O . GLU A 1 205 ? 2.320 5.258 21.098 1.00 95.50 205 GLU A O 1
ATOM 1685 N N . LEU A 1 206 ? 3.731 6.988 20.830 1.00 96.81 206 LEU A N 1
ATOM 1686 C CA . LEU A 1 206 ? 2.781 7.815 20.080 1.00 96.81 206 LEU A CA 1
ATOM 1687 C C . LEU A 1 206 ? 2.489 7.195 18.711 1.00 96.81 206 LEU A C 1
ATOM 1689 O O . LEU A 1 206 ? 1.327 7.032 18.334 1.00 96.81 206 LEU A O 1
ATOM 1693 N N . GLY A 1 207 ? 3.552 6.826 17.995 1.00 97.69 207 GLY A N 1
ATOM 1694 C CA . GLY A 1 207 ? 3.479 6.134 16.717 1.00 97.69 207 GLY A CA 1
ATOM 1695 C C . GLY A 1 207 ? 2.695 4.831 16.810 1.00 97.69 207 GLY A C 1
ATOM 1696 O O . GLY A 1 207 ? 1.760 4.617 16.039 1.00 97.69 207 GLY A O 1
ATOM 1697 N N . LEU A 1 208 ? 3.004 3.999 17.809 1.00 97.31 208 LEU A N 1
ATOM 1698 C CA . LEU A 1 208 ? 2.299 2.742 18.055 1.00 97.31 208 LEU A CA 1
ATOM 1699 C C . LEU A 1 208 ? 0.808 2.964 18.344 1.00 97.31 208 LEU A C 1
ATOM 1701 O O . LEU A 1 208 ? -0.042 2.278 17.774 1.00 97.31 208 LEU A O 1
ATOM 1705 N N . ARG A 1 209 ? 0.461 3.944 19.188 1.00 97.44 209 ARG A N 1
ATOM 1706 C CA . ARG A 1 209 ? -0.938 4.273 19.501 1.00 97.44 209 ARG A CA 1
ATOM 1707 C C . ARG A 1 209 ? -1.717 4.676 18.245 1.00 97.44 209 ARG A C 1
ATOM 1709 O O . ARG A 1 209 ? -2.798 4.142 17.993 1.00 97.44 209 ARG A O 1
ATOM 1716 N N . ARG A 1 210 ? -1.132 5.548 17.420 1.00 98.19 210 ARG A N 1
ATOM 1717 C CA . ARG A 1 210 ? -1.714 5.978 16.140 1.00 98.19 210 ARG A CA 1
ATOM 1718 C C . ARG A 1 210 ? -1.792 4.845 15.126 1.00 98.19 210 ARG A C 1
ATOM 1720 O O . ARG A 1 210 ? -2.784 4.754 14.415 1.00 98.19 210 ARG A O 1
ATOM 1727 N N . ALA A 1 211 ? -0.811 3.947 15.084 1.00 98.44 211 ALA A N 1
ATOM 1728 C CA . ALA A 1 211 ? -0.853 2.769 14.222 1.00 98.44 211 ALA A CA 1
ATOM 1729 C C . ALA A 1 211 ? -1.998 1.820 14.613 1.00 98.44 211 ALA A C 1
ATOM 1731 O O . ALA A 1 211 ? -2.718 1.336 13.739 1.00 98.44 211 ALA A O 1
ATOM 1732 N N . ARG A 1 212 ? -2.238 1.614 15.917 1.00 98.56 212 ARG A N 1
ATOM 1733 C CA . ARG A 1 212 ? -3.402 0.857 16.417 1.00 98.56 212 ARG A CA 1
ATOM 1734 C C . ARG A 1 212 ? -4.721 1.510 15.998 1.00 98.56 212 ARG A C 1
ATOM 1736 O O . ARG A 1 212 ? -5.641 0.819 15.568 1.00 98.56 212 ARG A O 1
ATOM 1743 N N . ALA A 1 213 ? -4.827 2.834 16.113 1.00 98.69 213 ALA A N 1
ATOM 1744 C CA . ALA A 1 213 ? -6.006 3.580 15.670 1.00 98.69 213 ALA A CA 1
ATOM 1745 C C . ALA A 1 213 ? -6.199 3.488 14.143 1.00 98.69 213 ALA A C 1
ATOM 1747 O O . ALA A 1 213 ? -7.283 3.156 13.665 1.00 98.69 213 ALA A O 1
ATOM 1748 N N . GLY A 1 214 ? -5.122 3.672 13.377 1.00 98.50 214 GLY A N 1
ATOM 1749 C CA . GLY A 1 214 ? -5.092 3.530 11.923 1.00 98.50 214 GLY A CA 1
ATOM 1750 C C . GLY A 1 214 ? -5.510 2.141 11.439 1.00 98.50 214 GLY A C 1
ATOM 1751 O O . GLY A 1 214 ? -6.240 2.047 10.456 1.00 98.50 214 GLY A O 1
ATOM 1752 N N . ALA A 1 215 ? -5.138 1.073 12.153 1.00 98.56 215 ALA A N 1
ATOM 1753 C CA . ALA A 1 215 ? -5.578 -0.292 11.858 1.00 98.56 215 ALA A CA 1
ATOM 1754 C C . ALA A 1 215 ? -7.109 -0.422 11.886 1.00 98.56 215 ALA A C 1
ATOM 1756 O O . ALA A 1 215 ? -7.714 -0.954 10.953 1.00 98.56 215 ALA A O 1
ATOM 1757 N N . LEU A 1 216 ? -7.745 0.107 12.936 1.00 98.75 216 LEU A N 1
ATOM 1758 C CA . LEU A 1 216 ? -9.201 0.088 13.070 1.00 98.75 216 LEU A CA 1
ATOM 1759 C C . LEU A 1 216 ? -9.892 1.026 12.075 1.00 98.75 216 LEU A C 1
ATOM 1761 O O . LEU A 1 216 ? -10.953 0.677 11.563 1.00 98.75 216 LEU A O 1
ATOM 1765 N N . LEU A 1 217 ? -9.305 2.181 11.752 1.00 98.75 217 LEU A N 1
ATOM 1766 C CA . LEU A 1 217 ? -9.812 3.039 10.678 1.00 98.75 217 LEU A CA 1
ATOM 1767 C C . LEU A 1 217 ? -9.787 2.294 9.335 1.00 98.75 217 LEU A C 1
ATOM 1769 O O . LEU A 1 217 ? -10.829 2.140 8.701 1.00 98.75 217 LEU A O 1
ATOM 1773 N N . LEU A 1 218 ? -8.625 1.773 8.931 1.00 98.38 218 LEU A N 1
ATOM 1774 C CA . LEU A 1 218 ? -8.434 1.062 7.664 1.00 98.38 218 LEU A CA 1
ATOM 1775 C C . LEU A 1 218 ? -9.388 -0.130 7.532 1.00 98.38 218 LEU A C 1
ATOM 1777 O O . LEU A 1 218 ? -10.026 -0.301 6.492 1.00 98.38 218 LEU A O 1
ATOM 1781 N N . LEU A 1 219 ? -9.538 -0.935 8.588 1.00 98.56 219 LEU A N 1
ATOM 1782 C CA . LEU A 1 219 ? -10.416 -2.105 8.557 1.00 98.56 219 LEU A CA 1
ATOM 1783 C C . LEU A 1 219 ? -11.903 -1.734 8.618 1.00 98.56 219 LEU A C 1
ATOM 1785 O O . LEU A 1 219 ? -12.726 -2.504 8.125 1.00 98.56 219 LEU A O 1
ATOM 1789 N N . ALA A 1 220 ? -12.270 -0.559 9.129 1.00 98.31 220 ALA A N 1
ATOM 1790 C CA . ALA A 1 220 ? -13.649 -0.084 9.091 1.00 98.31 220 ALA A CA 1
ATOM 1791 C C . ALA A 1 220 ? -14.047 0.519 7.737 1.00 98.31 220 ALA A C 1
ATOM 1793 O O . ALA A 1 220 ? -15.237 0.590 7.448 1.00 98.31 220 ALA A O 1
ATOM 1794 N N . LEU A 1 221 ? -13.121 0.935 6.872 1.00 98.12 221 LEU A N 1
ATOM 1795 C CA . LEU A 1 221 ? -13.476 1.530 5.577 1.00 98.12 221 LEU A CA 1
ATOM 1796 C C . LEU A 1 221 ? -14.059 0.492 4.584 1.00 98.12 221 LEU A C 1
ATOM 1798 O O . LEU A 1 221 ? -13.727 -0.701 4.656 1.00 98.12 221 LEU A O 1
ATOM 1802 N N . PRO A 1 222 ? -14.993 0.889 3.690 1.00 97.19 222 PRO A N 1
ATOM 1803 C CA . PRO A 1 222 ? -15.625 -0.012 2.717 1.00 97.19 222 PRO A CA 1
ATOM 1804 C C . PRO A 1 222 ? -14.684 -0.352 1.560 1.00 97.19 222 PRO A C 1
ATOM 1806 O O . PRO A 1 222 ? -13.884 0.478 1.157 1.00 97.19 222 PRO A O 1
ATOM 1809 N N . GLY A 1 223 ? -14.801 -1.551 0.990 1.00 96.19 223 GLY A N 1
ATOM 1810 C CA . GLY A 1 223 ? -13.905 -2.028 -0.072 1.00 96.19 223 GLY A CA 1
ATOM 1811 C C . GLY A 1 223 ? -12.797 -2.944 0.453 1.00 96.19 223 GLY A C 1
ATOM 1812 O O . GLY A 1 223 ? -13.010 -3.667 1.433 1.00 96.19 223 GLY A O 1
ATOM 1813 N N . THR A 1 224 ? -11.637 -2.938 -0.200 1.00 96.75 224 THR A N 1
ATOM 1814 C CA . THR A 1 224 ? -10.544 -3.895 0.041 1.00 96.75 224 THR A CA 1
ATOM 1815 C C . THR A 1 224 ? -9.434 -3.282 0.892 1.00 96.75 224 THR A C 1
ATOM 1817 O O . THR A 1 224 ? -8.983 -2.171 0.638 1.00 96.75 224 THR A O 1
ATOM 1820 N N . ALA A 1 225 ? -8.961 -4.019 1.894 1.00 97.19 225 ALA A N 1
ATOM 1821 C CA . ALA A 1 225 ? -7.822 -3.633 2.721 1.00 97.19 225 ALA A CA 1
ATOM 1822 C C . ALA A 1 225 ? -6.573 -4.424 2.307 1.00 97.19 225 ALA A C 1
ATOM 1824 O O . ALA A 1 225 ? -6.644 -5.646 2.176 1.00 97.19 225 ALA A O 1
ATOM 1825 N N . PHE A 1 226 ? -5.441 -3.740 2.150 1.00 97.94 226 PHE A N 1
ATOM 1826 C CA . PHE A 1 226 ? -4.124 -4.357 2.005 1.00 97.94 226 PHE A CA 1
ATOM 1827 C C . PHE A 1 226 ? -3.350 -4.201 3.312 1.00 97.94 226 PHE A C 1
ATOM 1829 O O . PHE A 1 226 ? -3.226 -3.093 3.834 1.00 97.94 226 PHE A O 1
ATOM 1836 N N . LEU A 1 227 ? -2.848 -5.320 3.832 1.00 98.19 227 LEU A N 1
ATOM 1837 C CA . LEU A 1 227 ? -2.042 -5.379 5.047 1.00 98.19 227 LEU A CA 1
ATOM 1838 C C . LEU A 1 227 ? -0.636 -5.843 4.670 1.00 98.19 227 LEU A C 1
ATOM 1840 O O . LEU A 1 227 ? -0.493 -6.846 3.970 1.00 98.19 227 LEU A O 1
ATOM 1844 N N . TYR A 1 228 ? 0.380 -5.105 5.106 1.00 98.62 228 TYR A N 1
ATOM 1845 C CA . TYR A 1 228 ? 1.777 -5.475 4.892 1.00 98.62 228 TYR A CA 1
ATOM 1846 C C . TYR A 1 228 ? 2.294 -6.344 6.040 1.00 98.62 228 TYR A C 1
ATOM 1848 O O . TYR A 1 228 ? 1.860 -6.190 7.179 1.00 98.62 228 TYR A O 1
ATOM 1856 N N . GLU A 1 229 ? 3.229 -7.249 5.754 1.00 98.19 229 GLU A N 1
ATOM 1857 C CA . GLU A 1 229 ? 3.771 -8.150 6.771 1.00 98.19 229 GLU A CA 1
ATOM 1858 C C . GLU A 1 229 ? 4.448 -7.381 7.919 1.00 98.19 229 GLU A C 1
ATOM 1860 O O . GLU A 1 229 ? 5.287 -6.491 7.721 1.00 98.19 229 GLU A O 1
ATOM 1865 N N . GLY A 1 230 ? 4.058 -7.712 9.150 1.00 98.00 230 GLY A N 1
ATOM 1866 C CA . GLY A 1 230 ? 4.535 -7.055 10.363 1.00 98.00 230 GLY A CA 1
ATOM 1867 C C . GLY A 1 230 ? 3.768 -5.783 10.739 1.00 98.00 230 GLY A C 1
ATOM 1868 O O . GLY A 1 230 ? 3.915 -5.311 11.868 1.00 98.00 230 GLY A O 1
ATOM 1869 N N . GLN A 1 231 ? 2.898 -5.254 9.870 1.00 98.38 231 GLN A N 1
ATOM 1870 C CA . GLN A 1 231 ? 1.984 -4.160 10.230 1.00 98.38 231 GLN A CA 1
ATOM 1871 C C . GLN A 1 231 ? 1.075 -4.585 11.400 1.00 98.38 231 GLN A C 1
ATOM 1873 O O . GLN A 1 231 ? 0.787 -3.802 12.306 1.00 98.38 231 GLN A O 1
ATOM 1878 N N . GLU A 1 232 ? 0.670 -5.856 11.418 1.00 98.62 232 GLU A N 1
ATOM 1879 C CA . GLU A 1 232 ? -0.126 -6.487 12.469 1.00 98.62 232 GLU A CA 1
ATOM 1880 C C . GLU A 1 232 ? 0.633 -6.725 13.777 1.00 98.62 232 GLU A C 1
ATOM 1882 O O . GLU A 1 232 ? 0.014 -7.029 14.791 1.00 98.62 232 GLU A O 1
ATOM 1887 N N . LEU A 1 233 ? 1.955 -6.557 13.777 1.00 98.50 233 LEU A N 1
ATOM 1888 C CA . LEU A 1 233 ? 2.792 -6.645 14.973 1.00 98.50 233 LEU A CA 1
ATOM 1889 C C . LEU A 1 233 ? 3.170 -5.262 15.516 1.00 98.50 233 LEU A C 1
ATOM 1891 O O . LEU A 1 233 ? 3.703 -5.168 16.618 1.00 98.50 233 LEU A O 1
ATOM 1895 N N . GLY A 1 234 ? 2.871 -4.187 14.779 1.00 97.81 234 GLY A N 1
ATOM 1896 C CA . GLY A 1 234 ? 3.210 -2.821 15.180 1.00 97.81 234 GLY A CA 1
ATOM 1897 C C . GLY A 1 234 ? 4.709 -2.537 15.082 1.00 97.81 234 GLY A C 1
ATOM 1898 O O . GLY A 1 234 ? 5.239 -1.793 15.904 1.00 97.81 234 GLY A O 1
ATOM 1899 N N . LEU A 1 235 ? 5.390 -3.150 14.107 1.00 98.06 235 LEU A N 1
ATOM 1900 C CA . LEU A 1 235 ? 6.830 -2.987 13.912 1.00 98.06 235 LEU A CA 1
ATOM 1901 C C . LEU A 1 235 ? 7.168 -1.560 13.461 1.00 98.06 235 LEU A C 1
ATOM 1903 O O . LEU A 1 235 ? 6.545 -1.016 12.549 1.00 98.06 235 LEU A O 1
ATOM 1907 N N . GLU A 1 236 ? 8.184 -0.965 14.078 1.00 97.19 236 GLU A N 1
ATOM 1908 C CA . GLU A 1 236 ? 8.756 0.312 13.640 1.00 97.19 236 GLU A CA 1
ATOM 1909 C C . GLU A 1 236 ? 9.721 0.127 12.465 1.00 97.19 236 GLU A C 1
ATOM 1911 O O . GLU A 1 236 ? 10.223 -0.966 12.223 1.00 97.19 236 GLU A O 1
ATOM 1916 N N . GLU A 1 237 ? 10.016 1.198 11.736 1.00 97.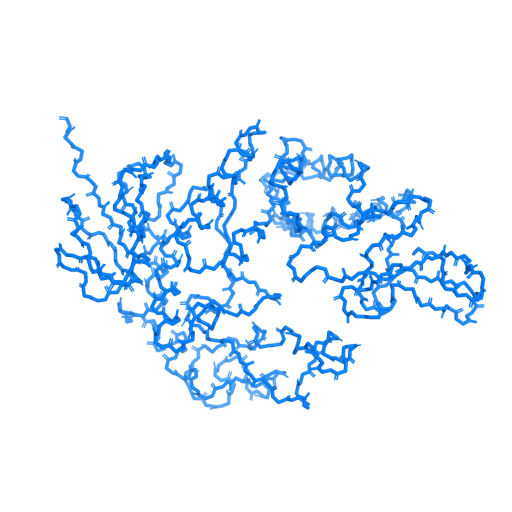69 237 GLU A N 1
ATOM 1917 C CA . GLU A 1 237 ? 11.080 1.199 10.735 1.00 97.69 237 GLU A CA 1
ATOM 1918 C C . GLU A 1 237 ? 12.433 0.899 11.388 1.00 97.69 237 GLU A C 1
ATOM 1920 O O . GLU A 1 237 ? 12.795 1.510 12.395 1.00 97.69 237 GLU A O 1
ATOM 1925 N N . VAL A 1 238 ? 13.213 -0.002 10.790 1.00 96.94 238 VAL A N 1
ATOM 1926 C CA . VAL A 1 238 ? 14.565 -0.293 11.274 1.00 96.94 238 VAL A CA 1
ATOM 1927 C C . VAL A 1 238 ? 15.571 0.660 10.640 1.00 96.94 238 VAL A C 1
ATOM 1929 O O . VAL A 1 238 ? 15.751 0.668 9.421 1.00 96.94 238 VAL A O 1
ATOM 1932 N N . ASP A 1 239 ? 16.287 1.418 11.469 1.00 94.50 239 ASP A N 1
ATOM 1933 C CA . ASP A 1 239 ? 17.444 2.180 11.005 1.00 94.50 239 ASP A CA 1
ATOM 1934 C C . ASP A 1 239 ? 18.663 1.261 10.845 1.00 94.50 239 ASP A C 1
ATOM 1936 O O . ASP A 1 239 ? 19.260 0.777 11.812 1.00 94.50 239 ASP A O 1
ATOM 1940 N N . LEU A 1 240 ? 19.004 0.972 9.591 1.00 95.19 240 LEU A N 1
ATOM 1941 C CA . LEU A 1 240 ? 20.089 0.069 9.236 1.00 95.19 240 LEU A CA 1
ATOM 1942 C C . LEU A 1 240 ? 21.408 0.832 9.058 1.00 95.19 240 LEU A C 1
ATOM 1944 O O . LEU A 1 240 ? 21.448 1.824 8.326 1.00 95.19 240 LEU A O 1
ATOM 1948 N N . PRO A 1 241 ? 22.527 0.324 9.612 1.00 94.94 241 PRO A N 1
ATOM 1949 C CA . PRO A 1 241 ? 23.852 0.820 9.266 1.00 94.94 241 PRO A CA 1
ATOM 1950 C C . PRO A 1 241 ? 24.091 0.758 7.754 1.00 94.94 241 PRO A C 1
ATOM 1952 O O . PRO A 1 241 ? 23.836 -0.276 7.138 1.00 94.94 241 PRO A O 1
ATOM 1955 N N . ASP A 1 242 ? 24.691 1.802 7.179 1.00 96.00 242 ASP A N 1
ATOM 1956 C CA . ASP A 1 242 ? 24.934 1.928 5.731 1.00 96.00 242 ASP A CA 1
ATOM 1957 C C . ASP A 1 242 ? 25.595 0.698 5.097 1.00 96.00 242 ASP A C 1
ATOM 1959 O O . ASP A 1 242 ? 25.219 0.266 4.012 1.00 96.00 242 ASP A O 1
ATOM 1963 N N . ARG A 1 243 ? 26.538 0.067 5.809 1.00 95.62 243 ARG A N 1
ATOM 1964 C CA . ARG A 1 243 ? 27.241 -1.148 5.354 1.00 95.62 243 ARG A CA 1
ATOM 1965 C C . ARG A 1 243 ? 26.340 -2.378 5.170 1.00 95.62 243 ARG A C 1
ATOM 1967 O O . ARG A 1 243 ? 26.817 -3.389 4.665 1.00 95.62 243 ARG A O 1
ATOM 1974 N N . LEU A 1 244 ? 25.115 -2.346 5.694 1.00 95.94 244 LEU A N 1
ATOM 1975 C CA . LEU A 1 244 ? 24.140 -3.436 5.621 1.00 95.94 244 LEU A CA 1
ATOM 1976 C C . LEU A 1 244 ? 23.029 -3.165 4.608 1.00 95.94 244 LEU A C 1
ATOM 1978 O O . LEU A 1 244 ? 22.318 -4.107 4.259 1.00 95.94 244 LEU A O 1
ATOM 1982 N N . ARG A 1 245 ? 22.890 -1.924 4.127 1.00 95.88 245 ARG A N 1
ATOM 1983 C CA . ARG A 1 245 ? 21.881 -1.561 3.131 1.00 95.88 245 ARG A CA 1
ATOM 1984 C C . ARG A 1 245 ? 22.104 -2.345 1.837 1.00 95.88 245 ARG A C 1
ATOM 1986 O O . ARG A 1 245 ? 23.238 -2.637 1.464 1.00 95.88 245 ARG A O 1
ATOM 1993 N N . GLN A 1 246 ? 21.008 -2.717 1.193 1.00 95.75 246 GLN A N 1
ATOM 1994 C CA . GLN A 1 246 ? 20.952 -3.518 -0.029 1.00 95.75 246 GLN A CA 1
ATOM 1995 C C . GLN A 1 246 ? 20.173 -2.800 -1.140 1.00 95.75 246 GLN A C 1
ATOM 1997 O O . GLN A 1 246 ? 20.405 -3.076 -2.315 1.00 95.75 246 GLN A O 1
ATOM 2002 N N . ASP A 1 247 ? 19.266 -1.880 -0.800 1.00 96.00 247 ASP A N 1
ATOM 2003 C CA . ASP A 1 247 ? 18.407 -1.205 -1.771 1.00 96.00 247 ASP A CA 1
ATOM 2004 C C . ASP A 1 247 ? 19.219 -0.319 -2.739 1.00 96.00 247 ASP A C 1
ATOM 2006 O O . ASP A 1 247 ? 19.913 0.606 -2.296 1.00 96.00 247 ASP A O 1
ATOM 2010 N N . PRO A 1 248 ? 19.092 -0.518 -4.068 1.00 94.12 248 PRO A N 1
ATOM 2011 C CA . PRO A 1 248 ? 19.735 0.322 -5.075 1.00 94.12 248 PRO A CA 1
ATOM 2012 C C . PRO A 1 248 ? 19.502 1.826 -4.899 1.00 94.12 248 PRO A C 1
ATOM 2014 O O . PRO A 1 248 ? 20.380 2.606 -5.266 1.00 94.12 248 PRO A O 1
ATOM 2017 N N . ILE A 1 249 ? 18.367 2.248 -4.323 1.00 94.12 249 ILE A N 1
ATOM 2018 C CA . ILE A 1 249 ? 18.094 3.668 -4.034 1.00 94.12 249 ILE A CA 1
ATOM 2019 C C . ILE A 1 249 ? 19.213 4.282 -3.186 1.00 94.12 249 ILE A C 1
ATOM 2021 O O . ILE A 1 249 ? 19.677 5.375 -3.504 1.00 94.12 249 ILE A O 1
ATOM 2025 N N . PHE A 1 250 ? 19.676 3.583 -2.147 1.00 95.19 250 PHE A N 1
ATOM 2026 C CA . PHE A 1 250 ? 20.723 4.085 -1.258 1.00 95.19 250 PHE A CA 1
ATOM 2027 C C . PHE A 1 250 ? 22.029 4.329 -2.017 1.00 95.19 250 PHE A C 1
ATOM 2029 O O . PHE A 1 250 ? 22.600 5.417 -1.974 1.00 95.19 250 PHE A O 1
ATOM 2036 N N . PHE A 1 251 ? 22.471 3.341 -2.793 1.00 94.62 251 PHE A N 1
ATOM 2037 C CA . PHE A 1 251 ? 23.725 3.433 -3.538 1.00 94.62 251 PHE A CA 1
ATOM 2038 C C . PHE A 1 251 ? 23.671 4.466 -4.666 1.00 94.62 251 PHE A C 1
ATOM 2040 O O . PHE A 1 251 ? 24.618 5.227 -4.860 1.00 94.62 251 PHE A O 1
ATOM 2047 N N . ARG A 1 252 ? 22.557 4.523 -5.404 1.00 91.31 252 ARG A N 1
ATOM 2048 C CA . ARG A 1 252 ? 22.389 5.434 -6.546 1.00 91.31 252 ARG A CA 1
ATOM 2049 C C . ARG A 1 252 ? 22.261 6.895 -6.135 1.00 91.31 252 ARG A C 1
ATOM 2051 O O . ARG A 1 252 ? 22.659 7.772 -6.896 1.00 91.31 252 ARG A O 1
ATOM 2058 N N . THR A 1 253 ? 21.754 7.143 -4.933 1.00 91.81 253 THR A N 1
ATOM 2059 C CA . THR A 1 253 ? 21.660 8.484 -4.341 1.00 91.81 253 THR A CA 1
ATOM 2060 C C . THR A 1 253 ? 22.857 8.820 -3.451 1.00 91.81 253 THR A C 1
ATOM 2062 O O . THR A 1 253 ? 22.852 9.843 -2.779 1.00 91.81 253 THR A O 1
ATOM 2065 N N . GLN A 1 254 ? 23.896 7.972 -3.435 1.00 93.56 254 GLN A N 1
ATOM 2066 C CA . GLN A 1 254 ? 25.098 8.147 -2.606 1.00 93.56 254 GLN A CA 1
ATOM 2067 C C . GLN A 1 254 ? 24.774 8.359 -1.116 1.00 93.56 254 GLN A C 1
ATOM 2069 O O . GLN A 1 254 ? 25.454 9.108 -0.417 1.00 93.56 254 GLN A O 1
ATOM 2074 N N . GLY A 1 255 ? 23.724 7.692 -0.638 1.00 91.88 255 GLY A N 1
ATOM 2075 C CA . GLY A 1 255 ? 23.265 7.749 0.744 1.00 91.88 255 GLY A CA 1
ATOM 2076 C C . GLY A 1 255 ? 22.342 8.916 1.088 1.00 91.88 255 GLY A C 1
ATOM 2077 O O . GLY A 1 255 ? 21.890 8.986 2.226 1.00 91.88 255 GLY A O 1
ATOM 2078 N N . GLU A 1 256 ? 22.007 9.799 0.140 1.00 91.56 256 GLU A N 1
ATOM 2079 C CA . GLU A 1 256 ? 21.042 10.883 0.378 1.00 91.56 256 GLU A CA 1
ATOM 2080 C C . GLU A 1 256 ? 19.656 10.336 0.748 1.00 91.56 256 GLU A C 1
ATOM 2082 O O . GLU A 1 256 ? 18.990 10.856 1.645 1.00 91.56 256 GLU A O 1
ATOM 2087 N N . ARG A 1 257 ? 19.226 9.256 0.084 1.00 91.25 257 ARG A N 1
ATOM 2088 C CA . ARG A 1 257 ? 17.997 8.537 0.426 1.00 91.25 257 ARG A CA 1
ATOM 2089 C C . ARG A 1 257 ? 18.359 7.210 1.091 1.00 91.25 257 ARG A C 1
ATOM 2091 O O . ARG A 1 257 ? 19.101 6.432 0.496 1.00 91.25 257 ARG A O 1
ATOM 2098 N N . PRO A 1 258 ? 17.786 6.876 2.263 1.00 91.69 258 PRO A N 1
ATOM 2099 C CA . PRO A 1 258 ? 18.107 5.631 2.967 1.00 91.69 258 PRO A CA 1
ATOM 2100 C C . PRO A 1 258 ? 17.676 4.366 2.200 1.00 91.69 258 PRO A C 1
ATOM 2102 O O . PRO A 1 258 ? 18.154 3.271 2.495 1.00 91.69 258 PRO A O 1
ATOM 2105 N N . GLY A 1 259 ? 16.788 4.494 1.211 1.00 93.69 259 GLY A N 1
ATOM 2106 C CA . GLY A 1 259 ? 16.155 3.357 0.547 1.00 93.69 259 GLY A CA 1
ATOM 2107 C C . GLY A 1 259 ? 15.035 2.762 1.398 1.00 93.69 259 GLY A C 1
ATOM 2108 O O . GLY A 1 259 ? 14.482 3.435 2.265 1.00 93.69 259 GLY A O 1
ATOM 2109 N N . ARG A 1 260 ? 14.684 1.510 1.113 1.00 97.00 260 ARG A N 1
ATOM 2110 C CA . ARG A 1 260 ? 13.488 0.824 1.626 1.00 97.00 260 ARG A CA 1
ATOM 2111 C C . ARG A 1 260 ? 13.811 -0.360 2.534 1.00 97.00 260 ARG A C 1
ATOM 2113 O O . ARG A 1 260 ? 12.903 -1.054 2.975 1.00 97.00 260 ARG A O 1
ATOM 2120 N N . ASP A 1 261 ? 15.086 -0.623 2.814 1.00 97.94 261 ASP A N 1
ATOM 2121 C CA . ASP A 1 261 ? 15.493 -1.810 3.579 1.00 97.94 261 ASP A CA 1
ATOM 2122 C C . ASP A 1 261 ? 14.914 -1.843 5.006 1.00 97.94 261 ASP A C 1
ATOM 2124 O O . ASP A 1 261 ? 14.650 -2.925 5.527 1.00 97.94 261 ASP A O 1
ATOM 2128 N N . GLY A 1 262 ? 14.660 -0.684 5.626 1.00 97.56 262 GLY A N 1
ATOM 2129 C CA . GLY A 1 262 ? 14.146 -0.597 6.999 1.00 97.56 262 GLY A CA 1
ATOM 2130 C C . GLY A 1 262 ? 12.763 -1.232 7.189 1.00 97.56 262 GLY A C 1
ATOM 2131 O O . GLY A 1 262 ? 12.506 -1.845 8.227 1.00 97.56 262 GLY A O 1
ATOM 2132 N N . CYS A 1 263 ? 11.907 -1.189 6.164 1.00 97.88 263 CYS A N 1
ATOM 2133 C CA . CYS A 1 263 ? 10.602 -1.856 6.159 1.00 97.88 263 CYS A CA 1
ATOM 2134 C C . CYS A 1 263 ? 10.660 -3.323 5.677 1.00 97.88 263 CYS A C 1
ATOM 2136 O O . CYS A 1 263 ? 9.651 -4.028 5.724 1.00 97.88 263 CYS A O 1
ATOM 2138 N N . ARG A 1 264 ? 11.828 -3.808 5.229 1.00 98.44 264 ARG A N 1
ATOM 2139 C CA . ARG A 1 264 ? 12.043 -5.152 4.642 1.00 98.44 264 ARG A CA 1
ATOM 2140 C C . ARG A 1 264 ? 12.798 -6.108 5.565 1.00 98.44 264 ARG A C 1
ATOM 2142 O O . ARG A 1 264 ? 13.169 -7.211 5.159 1.00 98.44 264 ARG A O 1
ATOM 2149 N N . VAL A 1 265 ? 13.050 -5.687 6.803 1.00 97.56 265 VAL A N 1
ATOM 2150 C CA . VAL A 1 265 ? 13.657 -6.539 7.826 1.00 97.56 265 VAL A CA 1
ATOM 2151 C C . VAL A 1 265 ? 12.758 -7.758 8.092 1.00 97.56 265 VAL A C 1
ATOM 2153 O O . VAL A 1 265 ? 11.544 -7.584 8.214 1.00 97.56 265 VAL A O 1
ATOM 2156 N N . PRO A 1 266 ? 13.320 -8.984 8.172 1.00 97.31 266 PRO A N 1
ATOM 2157 C CA . PRO A 1 266 ? 12.533 -10.199 8.357 1.00 97.31 266 PRO A CA 1
ATOM 2158 C C . PRO A 1 266 ? 11.633 -10.205 9.595 1.00 97.31 266 PRO A C 1
ATOM 2160 O O . PRO A 1 266 ? 11.980 -9.650 10.637 1.00 97.31 266 PRO A O 1
ATOM 2163 N N . ILE A 1 267 ? 10.499 -10.900 9.483 1.00 97.69 267 ILE A N 1
ATOM 2164 C CA . ILE A 1 267 ? 9.469 -10.954 10.524 1.00 97.69 267 ILE A CA 1
ATOM 2165 C C . ILE A 1 267 ? 9.950 -11.721 11.770 1.00 97.69 267 ILE A C 1
ATOM 2167 O O . ILE A 1 267 ? 10.445 -12.846 11.638 1.00 97.69 267 ILE A O 1
ATOM 2171 N N . PRO A 1 268 ? 9.771 -11.158 12.983 1.00 97.06 268 PRO A N 1
ATOM 2172 C CA . PRO A 1 268 ? 10.107 -11.829 14.233 1.00 97.06 268 PRO A CA 1
ATOM 2173 C C . PRO A 1 268 ? 9.001 -12.823 14.638 1.00 97.06 268 PRO A C 1
ATOM 2175 O O . PRO A 1 268 ? 7.944 -12.445 15.144 1.00 97.06 268 PRO A O 1
ATOM 2178 N N . TRP A 1 269 ? 9.231 -14.119 14.434 1.00 98.00 269 TRP A N 1
ATOM 2179 C CA . TRP A 1 269 ? 8.263 -15.174 14.764 1.00 98.00 269 TRP A CA 1
ATOM 2180 C C . TRP A 1 269 ? 8.286 -15.568 16.240 1.00 98.00 269 TRP A C 1
ATOM 2182 O O . TRP A 1 269 ? 7.231 -15.745 16.847 1.00 98.00 269 TRP A O 1
ATOM 2192 N N . THR A 1 270 ? 9.478 -15.713 16.815 1.00 96.31 270 THR A N 1
ATOM 2193 C CA . THR A 1 270 ? 9.676 -16.131 18.209 1.00 96.31 270 THR A CA 1
ATOM 2194 C C . THR A 1 270 ? 10.741 -15.293 18.892 1.00 96.31 270 THR A C 1
ATOM 2196 O O . THR A 1 270 ? 11.673 -14.841 18.228 1.00 96.31 270 THR A O 1
ATOM 2199 N N . SER A 1 271 ? 10.659 -15.155 20.212 1.00 90.12 271 SER A N 1
ATOM 2200 C CA . SER A 1 271 ? 11.689 -14.476 21.004 1.00 90.12 271 SER A CA 1
ATOM 2201 C C . SER A 1 271 ? 13.025 -15.215 21.013 1.00 90.12 271 SER A C 1
ATOM 2203 O O . SER A 1 271 ? 13.094 -16.446 20.933 1.00 90.12 271 SER A O 1
ATOM 2205 N N . GLY A 1 272 ? 14.094 -14.440 21.162 1.00 80.19 272 GLY A N 1
ATOM 2206 C CA . GLY A 1 272 ? 15.454 -14.924 21.334 1.00 80.19 272 GLY A CA 1
ATOM 2207 C C . GLY A 1 272 ? 16.247 -15.188 20.039 1.00 80.19 272 GLY A C 1
ATOM 2208 O O . GLY A 1 272 ? 15.697 -15.465 18.969 1.00 80.19 272 GLY A O 1
ATOM 2209 N N . PRO A 1 273 ? 17.590 -15.114 20.120 1.00 74.38 273 PRO A N 1
ATOM 2210 C CA . PRO A 1 273 ? 18.485 -15.392 19.000 1.00 74.38 273 PRO A CA 1
ATOM 2211 C C . PRO A 1 273 ? 18.729 -16.902 18.771 1.00 74.38 273 PRO A C 1
ATOM 2213 O O . PRO A 1 273 ? 18.607 -17.695 19.708 1.00 74.38 273 PRO A O 1
ATOM 2216 N N . PRO A 1 274 ? 19.209 -17.300 17.571 1.00 74.31 274 PRO A N 1
ATOM 2217 C CA . PRO A 1 274 ? 19.404 -16.467 16.383 1.00 74.31 274 PRO A CA 1
ATOM 2218 C C . PRO A 1 274 ? 18.120 -16.312 15.555 1.00 74.31 274 PRO A C 1
ATOM 2220 O O . PRO A 1 274 ? 17.275 -17.200 15.508 1.00 74.31 274 PRO A O 1
ATOM 2223 N N . GLY A 1 275 ? 18.005 -15.175 14.864 1.00 81.44 275 GLY A N 1
ATOM 2224 C CA . GLY A 1 275 ? 17.045 -14.988 13.775 1.00 81.44 275 GLY A CA 1
ATOM 2225 C C . GLY A 1 275 ? 15.569 -14.884 14.166 1.00 81.44 275 GLY A C 1
ATOM 2226 O O . GLY A 1 275 ? 14.754 -14.876 13.254 1.00 81.44 275 GLY A O 1
ATOM 2227 N N . PHE A 1 276 ? 15.208 -14.812 15.455 1.00 94.31 276 PHE A N 1
ATOM 2228 C CA . PHE A 1 276 ? 13.818 -14.662 15.922 1.00 94.31 276 PHE A CA 1
ATOM 2229 C C . PHE A 1 276 ? 12.843 -15.667 15.281 1.00 94.31 276 PHE A C 1
ATOM 2231 O O . PHE A 1 276 ? 11.727 -15.329 14.890 1.00 94.31 276 PHE A O 1
ATOM 2238 N N . GLY A 1 277 ? 13.295 -16.906 15.070 1.00 95.25 277 GLY A N 1
ATOM 2239 C CA . GLY A 1 277 ? 12.510 -17.953 14.407 1.00 95.25 277 GLY A CA 1
ATOM 2240 C C . GLY A 1 277 ? 12.363 -17.815 12.882 1.00 95.25 277 GLY A C 1
ATOM 2241 O O . GLY A 1 277 ? 11.843 -18.731 12.254 1.00 95.25 277 GLY A O 1
ATOM 2242 N N . PHE A 1 278 ? 12.853 -16.738 12.255 1.00 96.75 278 PHE A N 1
ATOM 2243 C CA . PHE A 1 278 ? 12.862 -16.575 10.793 1.00 96.75 278 PHE A CA 1
ATOM 2244 C C . PHE A 1 278 ? 13.895 -17.479 10.106 1.00 96.75 278 PHE A C 1
ATOM 2246 O O . PHE A 1 278 ? 13.636 -18.055 9.051 1.00 96.75 278 PHE A O 1
ATOM 2253 N N . THR A 1 279 ? 15.083 -17.615 10.696 1.00 95.38 279 THR A N 1
ATOM 2254 C CA . THR A 1 279 ? 16.142 -18.498 10.195 1.00 95.38 279 THR A CA 1
ATOM 2255 C C . THR A 1 279 ? 16.983 -19.045 11.342 1.00 95.38 279 THR A C 1
ATOM 2257 O O . THR A 1 279 ? 17.140 -18.390 12.368 1.00 95.38 279 THR A O 1
ATOM 2260 N N . SER A 1 280 ? 17.582 -20.223 11.154 1.00 91.56 280 SER A N 1
ATOM 2261 C CA . SER A 1 280 ? 18.621 -20.743 12.052 1.00 91.56 280 SER A CA 1
ATOM 2262 C C . SER A 1 280 ? 20.011 -20.148 11.772 1.00 91.56 280 SER A C 1
ATOM 2264 O O . SER A 1 280 ? 20.963 -20.465 12.483 1.00 91.56 280 SER A O 1
ATOM 2266 N N . GLY A 1 281 ? 20.154 -19.359 10.700 1.00 92.19 281 GLY A N 1
ATOM 2267 C CA . GLY A 1 281 ? 21.391 -18.681 10.307 1.00 92.19 281 GLY A CA 1
ATOM 2268 C C . GLY A 1 281 ? 21.372 -17.177 10.589 1.00 92.19 281 GLY A C 1
ATOM 2269 O O . GLY A 1 281 ? 20.665 -16.696 11.472 1.00 92.19 281 GLY A O 1
ATOM 2270 N N . THR A 1 282 ? 22.151 -16.421 9.815 1.00 90.94 282 THR A N 1
ATOM 2271 C CA . THR A 1 282 ? 22.107 -14.953 9.829 1.00 90.94 282 THR A CA 1
ATOM 2272 C C . THR A 1 282 ? 21.082 -14.477 8.799 1.00 90.94 282 THR A C 1
ATOM 2274 O O . THR A 1 282 ? 21.214 -14.841 7.627 1.00 90.94 282 THR A O 1
ATOM 2277 N N . PRO A 1 283 ? 20.066 -13.689 9.189 1.00 93.62 283 PRO A N 1
ATOM 2278 C CA . PRO A 1 283 ? 19.143 -13.108 8.224 1.00 93.62 283 PRO A CA 1
ATOM 2279 C C . PRO A 1 283 ? 19.869 -12.116 7.307 1.00 93.62 283 PRO A C 1
ATOM 2281 O O . PRO A 1 283 ? 20.877 -11.520 7.687 1.00 93.62 283 PRO A O 1
ATOM 2284 N N . TRP A 1 284 ? 19.350 -11.936 6.091 1.00 95.56 284 TRP A N 1
ATOM 2285 C CA . TRP A 1 284 ? 19.944 -11.038 5.094 1.00 95.56 284 TRP A CA 1
ATOM 2286 C C . TRP A 1 284 ? 19.936 -9.561 5.535 1.00 95.56 284 TRP A C 1
ATOM 2288 O O . TRP A 1 284 ? 20.863 -8.826 5.207 1.00 95.56 284 TRP A O 1
ATOM 2298 N N . LEU A 1 285 ? 18.949 -9.166 6.348 1.00 96.19 285 LEU A N 1
ATOM 2299 C CA . LEU A 1 285 ? 18.932 -7.926 7.126 1.00 96.19 285 LEU A CA 1
ATOM 2300 C C . LEU A 1 285 ? 18.798 -8.252 8.622 1.00 96.19 285 LEU A C 1
ATOM 2302 O O . LEU A 1 285 ? 18.059 -9.176 8.973 1.00 96.19 285 LEU A O 1
ATOM 2306 N N . PRO A 1 286 ? 19.497 -7.532 9.518 1.00 94.38 286 PRO A N 1
ATOM 2307 C CA . PRO A 1 286 ? 19.447 -7.798 10.950 1.00 94.38 286 PRO A CA 1
ATOM 2308 C C . PRO A 1 286 ? 18.081 -7.435 11.539 1.00 94.38 286 PRO A C 1
ATOM 2310 O O . PRO A 1 286 ? 17.562 -6.349 11.300 1.00 94.38 286 PRO A O 1
ATOM 2313 N N . ILE A 1 287 ? 17.542 -8.333 12.361 1.00 94.81 287 ILE A N 1
ATOM 2314 C CA . ILE A 1 287 ? 16.335 -8.079 13.149 1.00 94.81 287 ILE A CA 1
ATOM 2315 C C . ILE A 1 287 ? 16.759 -7.358 14.444 1.00 94.81 287 ILE A C 1
ATOM 2317 O O . ILE A 1 287 ? 17.656 -7.868 15.128 1.00 94.81 287 ILE A O 1
ATOM 2321 N N . PRO A 1 288 ? 16.181 -6.188 14.774 1.00 93.19 288 PRO A N 1
ATOM 2322 C CA . PRO A 1 288 ? 16.532 -5.430 15.976 1.00 93.19 288 PRO A CA 1
ATOM 2323 C C . PRO A 1 288 ? 16.136 -6.185 17.252 1.00 93.19 288 PRO A C 1
ATOM 2325 O O . PRO A 1 288 ? 15.112 -6.867 17.297 1.00 93.19 288 PRO A O 1
ATOM 2328 N N . ALA A 1 289 ? 16.948 -6.067 18.306 1.00 91.88 289 ALA A N 1
ATOM 2329 C CA . ALA A 1 289 ? 16.714 -6.776 19.568 1.00 91.88 289 ALA A CA 1
ATOM 2330 C C . ALA A 1 289 ? 15.448 -6.278 20.285 1.00 91.88 289 ALA A C 1
ATOM 2332 O O . ALA A 1 289 ? 14.799 -7.021 21.015 1.00 91.88 289 ALA A O 1
ATOM 2333 N N . GLU A 1 290 ? 15.083 -5.025 20.035 1.00 91.12 290 GLU A N 1
ATOM 2334 C CA . GLU A 1 290 ? 13.909 -4.340 20.562 1.00 91.12 290 GLU A CA 1
ATOM 2335 C C . GLU A 1 290 ? 12.596 -4.990 20.095 1.00 91.12 290 GLU A C 1
ATOM 2337 O O . GLU A 1 290 ? 11.565 -4.824 20.743 1.00 91.12 290 GLU A O 1
ATOM 2342 N N . TRP A 1 291 ? 12.622 -5.766 19.005 1.00 93.81 291 TRP A N 1
ATOM 2343 C CA . TRP A 1 291 ? 11.455 -6.502 18.516 1.00 93.81 291 TRP A CA 1
ATOM 2344 C C . TRP A 1 291 ? 11.169 -7.800 19.277 1.00 93.81 291 TRP A C 1
ATOM 2346 O O . TRP A 1 291 ? 10.172 -8.446 18.972 1.00 93.81 291 TRP A O 1
ATOM 2356 N N . ASP A 1 292 ? 11.970 -8.186 20.275 1.00 93.44 292 ASP A N 1
ATOM 2357 C CA . ASP A 1 292 ? 11.734 -9.410 21.060 1.00 93.44 292 ASP A CA 1
ATOM 2358 C C . ASP A 1 292 ? 10.331 -9.443 21.690 1.00 93.44 292 ASP A C 1
ATOM 2360 O O . ASP A 1 292 ? 9.627 -10.446 21.587 1.00 93.44 292 ASP A O 1
ATOM 2364 N N . ALA A 1 293 ? 9.870 -8.305 22.217 1.00 93.25 293 ALA A N 1
ATOM 2365 C CA . ALA A 1 293 ? 8.522 -8.147 22.768 1.00 93.25 293 ALA A CA 1
ATOM 2366 C C . ALA A 1 293 ? 7.419 -7.998 21.699 1.00 93.25 293 ALA A C 1
ATOM 2368 O O . ALA A 1 293 ? 6.235 -8.015 22.024 1.00 93.25 293 ALA A O 1
ATOM 2369 N N . LEU A 1 294 ? 7.791 -7.823 20.428 1.00 96.19 294 LEU A N 1
ATOM 2370 C CA . LEU A 1 294 ? 6.864 -7.656 19.305 1.00 96.19 294 LEU A CA 1
ATOM 2371 C C . LEU A 1 294 ? 6.714 -8.934 18.473 1.00 96.19 294 LEU A C 1
ATOM 2373 O O . LEU A 1 294 ? 5.999 -8.916 17.470 1.00 96.19 294 LEU A O 1
ATOM 2377 N N . THR A 1 295 ? 7.361 -10.033 18.867 1.00 97.75 295 THR A N 1
ATOM 2378 C CA . THR A 1 295 ? 7.302 -11.294 18.124 1.00 97.75 295 THR A CA 1
ATOM 2379 C C . THR A 1 295 ? 5.880 -11.849 18.051 1.00 97.75 295 THR A C 1
ATOM 2381 O O . THR A 1 295 ? 5.037 -11.609 18.920 1.00 97.75 295 THR A O 1
ATOM 2384 N N . VAL A 1 296 ? 5.615 -12.662 17.026 1.00 98.50 296 VAL A N 1
ATOM 2385 C CA . VAL A 1 296 ? 4.331 -13.369 16.896 1.00 98.50 296 VAL A CA 1
ATOM 2386 C C . VAL A 1 296 ? 4.030 -14.213 18.143 1.00 98.50 296 VAL A C 1
ATOM 2388 O O . VAL A 1 296 ? 2.872 -14.268 18.564 1.00 98.50 296 VAL A O 1
ATOM 2391 N N . SER A 1 297 ? 5.039 -14.858 18.745 1.00 98.06 297 SER A N 1
ATOM 2392 C CA . SER A 1 297 ? 4.855 -15.676 19.950 1.00 98.06 297 SER A CA 1
ATOM 2393 C C . SER A 1 297 ? 4.464 -14.865 21.182 1.00 98.06 297 SER A C 1
ATOM 2395 O O . SER A 1 297 ? 3.584 -15.311 21.909 1.00 98.06 297 SER A O 1
ATOM 2397 N N . GLU A 1 298 ? 5.071 -13.695 21.400 1.00 97.62 298 GLU A N 1
ATOM 2398 C CA . GLU A 1 298 ? 4.754 -12.848 22.561 1.00 97.62 298 GLU A CA 1
ATOM 2399 C C . GLU A 1 298 ? 3.385 -12.174 22.422 1.00 97.62 298 GLU A C 1
ATOM 2401 O O . GLU A 1 298 ? 2.673 -12.006 23.408 1.00 97.62 298 GLU A O 1
ATOM 2406 N N . GLN A 1 299 ? 2.974 -11.826 21.198 1.00 98.25 299 GLN A N 1
ATOM 2407 C CA . GLN A 1 299 ? 1.679 -11.176 20.969 1.00 98.25 299 GLN A CA 1
ATOM 2408 C C . GLN A 1 299 ? 0.499 -12.155 20.902 1.00 98.25 299 GLN A C 1
ATOM 2410 O O . GLN A 1 299 ? -0.642 -11.771 21.162 1.00 98.25 299 GLN A O 1
ATOM 2415 N N . THR A 1 300 ? 0.733 -13.419 20.539 1.00 98.44 300 THR A N 1
ATOM 2416 C CA . THR A 1 300 ? -0.355 -14.394 20.387 1.00 98.44 300 THR A CA 1
ATOM 2417 C C . THR A 1 300 ? -1.030 -14.678 21.727 1.00 98.44 300 THR A C 1
ATOM 2419 O O . THR A 1 300 ? -0.412 -15.186 22.658 1.00 98.44 300 THR A O 1
ATOM 2422 N N . GLY A 1 301 ? -2.337 -14.420 21.794 1.00 97.38 301 GLY A N 1
ATOM 2423 C CA . GLY A 1 301 ? -3.141 -14.643 22.994 1.00 97.38 301 GLY A CA 1
ATOM 2424 C C . GLY A 1 301 ? -3.104 -13.512 24.026 1.00 97.38 301 GLY A C 1
ATOM 2425 O O . GLY A 1 301 ? -3.896 -13.570 24.967 1.00 97.38 301 GLY A O 1
ATOM 2426 N N . ASP A 1 302 ? -2.271 -12.477 23.858 1.00 97.38 302 ASP A N 1
ATOM 2427 C CA . ASP A 1 302 ? -2.400 -11.245 24.644 1.00 97.38 302 ASP A CA 1
ATOM 2428 C C . ASP A 1 302 ? -3.500 -10.360 24.031 1.00 97.38 302 ASP A C 1
ATOM 2430 O O . ASP A 1 302 ? -3.297 -9.807 22.944 1.00 97.38 302 ASP A O 1
ATOM 2434 N N . PRO A 1 303 ? -4.649 -10.170 24.713 1.00 94.50 303 PRO A N 1
ATOM 2435 C CA . PRO A 1 303 ? -5.762 -9.382 24.187 1.00 94.50 303 PRO A CA 1
ATOM 2436 C C . PRO A 1 303 ? -5.433 -7.894 23.985 1.00 94.50 303 PRO A C 1
ATOM 2438 O O . PRO A 1 303 ? -6.204 -7.194 23.330 1.00 94.50 303 PRO A O 1
ATOM 2441 N N . HIS A 1 304 ? -4.317 -7.396 24.526 1.00 94.12 304 HIS A N 1
ATOM 2442 C CA . HIS A 1 304 ? -3.884 -6.007 24.354 1.00 94.12 304 HIS A CA 1
ATOM 2443 C C . HIS A 1 304 ? -2.865 -5.833 23.219 1.00 94.12 304 HIS A C 1
ATOM 2445 O O . HIS A 1 304 ? -2.582 -4.696 22.831 1.00 94.12 304 HIS A O 1
ATOM 2451 N N . SER A 1 305 ? -2.356 -6.924 22.643 1.00 97.56 305 SER A N 1
ATOM 2452 C CA . SER A 1 305 ? -1.358 -6.892 21.572 1.00 97.56 305 SER A CA 1
ATOM 2453 C C . SER A 1 305 ? -1.880 -6.247 20.279 1.00 97.56 305 SER A C 1
ATOM 2455 O O . SER A 1 305 ? -3.081 -6.010 20.103 1.00 97.56 305 SER A O 1
ATOM 2457 N N . MET A 1 306 ? -0.978 -5.880 19.364 1.00 98.00 306 MET A N 1
ATOM 2458 C CA . MET A 1 306 ? -1.360 -5.404 18.025 1.00 98.00 306 MET A CA 1
ATOM 2459 C C . MET A 1 306 ? -1.938 -6.565 17.206 1.00 98.00 306 MET A C 1
ATOM 2461 O O . MET A 1 306 ? -2.957 -6.403 16.536 1.00 98.00 306 MET A O 1
ATOM 2465 N N . LEU A 1 307 ? -1.361 -7.759 17.346 1.00 98.69 307 LEU A N 1
ATOM 2466 C CA . LEU A 1 307 ? -1.789 -8.948 16.617 1.00 98.69 307 LEU A CA 1
ATOM 2467 C C . LEU A 1 307 ? -3.242 -9.329 16.924 1.00 98.69 307 LEU A C 1
ATOM 2469 O O . LEU A 1 307 ? -4.037 -9.542 16.003 1.00 98.69 307 LEU A O 1
ATOM 2473 N N . GLU A 1 308 ? -3.618 -9.380 18.206 1.00 98.50 308 GLU A N 1
ATOM 2474 C CA . GLU A 1 308 ? -4.998 -9.693 18.599 1.00 98.50 308 GLU A CA 1
ATOM 2475 C C . GLU A 1 308 ? -5.976 -8.556 18.263 1.00 98.50 308 GLU A C 1
ATOM 2477 O O . GLU A 1 308 ? -7.145 -8.829 17.969 1.00 98.50 308 GLU A O 1
ATOM 2482 N N . LEU A 1 309 ? -5.510 -7.298 18.195 1.00 98.69 309 LEU A N 1
ATOM 2483 C CA . LEU A 1 309 ? -6.307 -6.182 17.674 1.00 98.69 309 LEU A CA 1
ATOM 2484 C C . LEU A 1 309 ? -6.680 -6.417 16.202 1.00 98.69 309 LEU A C 1
ATOM 2486 O O . LEU A 1 309 ? -7.856 -6.314 15.856 1.00 98.69 309 LEU A O 1
ATOM 2490 N N . TYR A 1 310 ? -5.718 -6.785 15.346 1.00 98.75 310 TYR A N 1
ATOM 2491 C CA . TYR A 1 310 ? -5.987 -7.101 13.936 1.00 98.75 310 TYR A CA 1
ATOM 2492 C C . TYR A 1 310 ? -6.893 -8.320 13.776 1.00 98.75 310 TYR A C 1
ATOM 2494 O O . TYR A 1 310 ? -7.849 -8.267 13.001 1.00 98.75 310 TYR A O 1
ATOM 2502 N N . ARG A 1 311 ? -6.638 -9.406 14.519 1.00 98.69 311 ARG A N 1
ATOM 2503 C CA . ARG A 1 311 ? -7.479 -10.618 14.489 1.00 98.69 311 ARG A CA 1
ATOM 2504 C C . ARG A 1 311 ? -8.927 -10.298 14.863 1.00 98.69 311 ARG A C 1
ATOM 2506 O O . ARG A 1 311 ? -9.846 -10.675 14.134 1.00 98.69 311 ARG A O 1
ATOM 2513 N N . SER A 1 312 ? -9.123 -9.549 15.948 1.00 98.50 312 SER A N 1
ATOM 2514 C CA . SER A 1 312 ? -10.448 -9.131 16.418 1.00 98.50 312 SER A CA 1
ATOM 2515 C C . SER A 1 312 ? -11.135 -8.196 15.422 1.00 98.50 312 SER A C 1
ATOM 2517 O O . SER A 1 312 ? -12.302 -8.397 15.085 1.00 98.50 312 SER A O 1
ATOM 2519 N N . ALA A 1 313 ? -10.408 -7.211 14.890 1.00 98.38 313 ALA A N 1
ATOM 2520 C CA . ALA A 1 313 ? -10.932 -6.269 13.908 1.00 98.38 313 ALA A CA 1
ATOM 2521 C C . ALA A 1 313 ? -11.351 -6.969 12.607 1.00 98.38 313 ALA A C 1
ATOM 2523 O O . ALA A 1 313 ? -12.435 -6.710 12.094 1.00 98.38 313 ALA A O 1
ATOM 2524 N N . LEU A 1 314 ? -10.544 -7.901 12.090 1.00 98.12 314 LEU A N 1
ATOM 2525 C CA . LEU A 1 314 ? -10.879 -8.686 10.898 1.00 98.12 314 LEU A CA 1
ATOM 2526 C C . LEU A 1 314 ? -12.114 -9.569 11.112 1.00 98.12 314 LEU A C 1
ATOM 2528 O O . LEU A 1 314 ? -12.942 -9.678 10.208 1.00 98.12 314 LEU A O 1
ATOM 2532 N N . ALA A 1 315 ? -12.267 -10.166 12.299 1.00 97.88 315 ALA A N 1
ATOM 2533 C CA . ALA A 1 315 ? -13.440 -10.969 12.641 1.00 97.88 315 ALA A CA 1
ATOM 2534 C C . ALA A 1 315 ? -14.725 -10.128 12.750 1.00 97.88 315 ALA A C 1
ATOM 2536 O O . ALA A 1 315 ? -15.797 -10.584 12.353 1.00 97.88 315 ALA A O 1
ATOM 2537 N N . LEU A 1 316 ? -14.616 -8.900 13.266 1.00 97.25 316 LEU A N 1
ATOM 2538 C CA . LEU A 1 316 ? -15.733 -7.964 13.441 1.00 97.25 316 LEU A CA 1
ATOM 2539 C C . LEU A 1 316 ? -16.035 -7.125 12.189 1.00 97.25 316 LEU A C 1
ATOM 2541 O O . LEU A 1 316 ? -17.084 -6.481 12.125 1.00 97.25 316 LEU A O 1
ATOM 2545 N N . ARG A 1 317 ? -15.129 -7.106 11.205 1.00 96.62 317 ARG A N 1
ATOM 2546 C CA . ARG A 1 317 ? -15.208 -6.228 10.036 1.00 96.62 317 ARG A CA 1
ATOM 2547 C C . ARG A 1 317 ? -16.517 -6.435 9.251 1.00 96.62 317 ARG A C 1
ATOM 2549 O O . ARG A 1 317 ? -16.760 -7.541 8.758 1.00 96.62 317 ARG A O 1
ATOM 2556 N N . PRO A 1 318 ? -17.316 -5.375 9.018 1.00 92.75 318 PRO A N 1
ATOM 2557 C CA . PRO A 1 318 ? -18.531 -5.464 8.218 1.00 92.75 318 PRO A CA 1
ATOM 2558 C C . PRO A 1 318 ? -18.230 -5.817 6.758 1.00 92.75 318 PRO A C 1
ATOM 2560 O O . PRO A 1 318 ? -17.447 -5.136 6.081 1.00 92.75 318 PRO A O 1
ATOM 2563 N N . LYS A 1 319 ? -18.907 -6.852 6.256 1.00 88.50 319 LYS A N 1
ATOM 2564 C CA . LYS A 1 319 ? -18.928 -7.229 4.836 1.00 88.50 319 LYS A CA 1
ATOM 2565 C C . LYS A 1 319 ? -20.124 -6.560 4.161 1.00 88.50 319 LYS A C 1
ATOM 2567 O O . LYS A 1 319 ? -21.200 -6.533 4.749 1.00 88.50 319 LYS A O 1
ATOM 2572 N N . ASP A 1 320 ? -19.916 -5.974 2.983 1.00 86.75 320 ASP A N 1
ATOM 2573 C CA . ASP A 1 320 ? -20.970 -5.407 2.120 1.00 86.75 320 ASP A CA 1
ATOM 2574 C C . ASP A 1 320 ? -21.954 -4.436 2.805 1.00 86.75 320 ASP A C 1
ATOM 2576 O O . ASP A 1 320 ? -23.124 -4.335 2.446 1.00 86.75 320 ASP A O 1
ATOM 2580 N N . ALA A 1 321 ? -21.476 -3.699 3.811 1.00 94.06 321 ALA A N 1
ATOM 2581 C CA . ALA A 1 321 ? -22.279 -2.736 4.560 1.00 94.06 321 ALA A CA 1
ATOM 2582 C C . ALA A 1 321 ? -22.164 -1.308 3.985 1.00 94.06 321 ALA A C 1
ATOM 2584 O O . ALA A 1 321 ? -21.038 -0.887 3.677 1.00 94.06 321 ALA A O 1
ATOM 2585 N N . PRO A 1 322 ? -23.274 -0.540 3.902 1.00 93.75 322 PRO A N 1
ATOM 2586 C CA . PRO A 1 322 ? -23.273 0.821 3.368 1.00 93.75 322 PRO A CA 1
ATOM 2587 C C . PRO A 1 322 ? -22.439 1.756 4.243 1.00 93.75 322 PRO A C 1
ATOM 2589 O O . PRO A 1 322 ? -22.452 1.632 5.465 1.00 93.75 322 PRO A O 1
ATOM 2592 N N . PHE A 1 323 ? -21.736 2.694 3.611 1.00 96.69 323 PHE A N 1
ATOM 2593 C CA . PHE A 1 323 ? -20.929 3.711 4.280 1.00 96.69 323 PHE A CA 1
ATOM 2594 C C . PHE A 1 323 ? -21.683 5.038 4.366 1.00 96.69 323 PHE A C 1
ATOM 2596 O O . PHE A 1 323 ? -22.261 5.481 3.373 1.00 96.69 323 PHE A O 1
ATOM 2603 N N . ALA A 1 324 ? -21.640 5.690 5.527 1.00 96.94 324 ALA A N 1
ATOM 2604 C CA . ALA A 1 324 ? -22.177 7.035 5.700 1.00 96.94 324 ALA A CA 1
ATOM 2605 C C . ALA A 1 324 ? -21.362 7.830 6.722 1.00 96.94 324 ALA A C 1
ATOM 2607 O O . ALA A 1 324 ? -21.178 7.383 7.854 1.00 96.94 324 ALA A O 1
ATOM 2608 N N . TRP A 1 325 ? -20.919 9.029 6.346 1.00 97.81 325 TRP A N 1
ATOM 2609 C CA . TRP A 1 325 ? -20.349 9.978 7.300 1.00 97.81 325 TRP A CA 1
ATOM 2610 C C . TRP A 1 325 ? -21.385 10.410 8.333 1.00 97.81 325 TRP A C 1
ATOM 2612 O O . TRP A 1 325 ? -22.554 10.619 8.008 1.00 97.81 325 TRP A O 1
ATOM 2622 N N . LEU A 1 326 ? -20.930 10.601 9.567 1.00 96.12 326 LEU A N 1
ATOM 2623 C CA . LEU A 1 326 ? -21.708 11.178 10.653 1.00 96.12 326 LEU A CA 1
ATOM 2624 C C . LEU A 1 326 ? -21.081 12.500 11.091 1.00 96.12 326 LEU A C 1
ATOM 2626 O O . LEU A 1 326 ? -19.904 12.763 10.848 1.00 96.12 326 LEU A O 1
ATOM 2630 N N . ALA A 1 327 ? -21.881 13.340 11.743 1.00 94.00 327 ALA A N 1
ATOM 2631 C CA . ALA A 1 327 ? -21.366 14.545 12.373 1.00 94.00 327 ALA A CA 1
ATOM 2632 C C . ALA A 1 327 ? -20.453 14.173 13.549 1.00 94.00 327 ALA A C 1
ATOM 2634 O O . ALA A 1 327 ? -20.807 13.332 14.378 1.00 94.00 327 ALA A O 1
ATOM 2635 N N . SER A 1 328 ? -19.303 14.832 13.638 1.00 92.19 328 SER A N 1
ATOM 2636 C CA . SER A 1 328 ? -18.329 14.643 14.708 1.00 92.19 328 SER A CA 1
ATOM 2637 C C . SER A 1 328 ? -17.639 15.971 15.049 1.00 92.19 328 SER A C 1
ATOM 2639 O O . SER A 1 328 ? -17.647 16.892 14.224 1.00 92.19 328 SER A O 1
ATOM 2641 N N . PRO A 1 329 ? -17.096 16.134 16.270 1.00 91.69 329 PRO A N 1
ATOM 2642 C CA . PRO A 1 329 ? -16.313 17.317 16.624 1.00 91.69 329 PRO A CA 1
ATOM 2643 C C . PRO A 1 329 ? -15.099 17.525 15.695 1.00 91.69 329 PRO A C 1
ATOM 2645 O O . PRO A 1 329 ? -14.590 16.549 15.139 1.00 91.69 329 PRO A O 1
ATOM 2648 N N . PRO A 1 330 ? -14.586 18.763 15.549 1.00 92.62 330 PRO A N 1
ATOM 2649 C CA . PRO A 1 330 ? -13.332 19.012 14.834 1.00 92.62 330 PRO A CA 1
ATOM 2650 C C . PRO A 1 330 ? -12.189 18.127 15.348 1.00 92.62 330 PRO A C 1
ATOM 2652 O O . PRO A 1 330 ? -12.128 17.844 16.542 1.00 92.62 330 PRO A O 1
ATOM 2655 N N . GLY A 1 331 ? -11.297 17.686 14.456 1.00 95.38 331 GLY A N 1
ATOM 2656 C CA . GLY A 1 331 ? -10.202 16.779 14.821 1.00 95.38 331 GLY A CA 1
ATOM 2657 C C . GLY A 1 331 ? -10.633 15.323 15.041 1.00 95.38 331 GLY A C 1
ATOM 2658 O O . GLY A 1 331 ? -9.845 14.509 15.515 1.00 95.38 331 GLY A O 1
ATOM 2659 N N . THR A 1 332 ? -11.866 14.957 14.679 1.00 97.38 332 THR A N 1
ATOM 2660 C CA . THR A 1 332 ? -12.366 13.583 14.796 1.00 97.38 332 THR A CA 1
ATOM 2661 C C . THR A 1 332 ? -13.073 13.131 13.523 1.00 97.38 332 THR A C 1
ATOM 2663 O O . THR A 1 332 ? -13.718 13.928 12.843 1.00 97.38 332 THR A O 1
ATOM 2666 N N . LEU A 1 333 ? -13.001 11.834 13.223 1.00 98.31 333 LEU A N 1
ATOM 2667 C CA . LEU A 1 333 ? -13.761 11.200 12.145 1.00 98.31 333 LEU A CA 1
ATOM 2668 C C . LEU A 1 333 ? -14.836 10.301 12.750 1.00 98.31 333 LEU A C 1
ATOM 2670 O O . LEU A 1 333 ? -14.528 9.511 13.640 1.00 98.31 333 LEU A O 1
ATOM 2674 N N . ALA A 1 334 ? -16.068 10.356 12.242 1.00 97.75 334 ALA A N 1
ATOM 2675 C CA . ALA A 1 334 ? -17.108 9.386 12.583 1.00 97.75 334 ALA A CA 1
ATOM 2676 C C . ALA A 1 334 ? -17.891 8.947 11.342 1.00 97.75 334 ALA A C 1
ATOM 2678 O O . ALA A 1 334 ? -18.362 9.780 10.568 1.00 97.75 334 ALA A O 1
ATOM 2679 N N . PHE A 1 335 ? -18.061 7.639 11.158 1.00 98.19 335 PHE A N 1
ATOM 2680 C CA . PHE A 1 335 ? -18.870 7.087 10.071 1.00 98.19 335 PHE A CA 1
ATOM 2681 C C . PHE A 1 335 ? -19.511 5.749 10.446 1.00 98.19 335 PHE A C 1
ATOM 2683 O O . PHE A 1 335 ? -18.985 4.987 11.257 1.00 98.19 335 PHE A O 1
ATOM 2690 N N . GLY A 1 336 ? -20.649 5.456 9.821 1.00 97.06 336 GLY A N 1
ATOM 2691 C CA . GLY A 1 336 ? -21.347 4.178 9.917 1.00 97.06 336 GLY A CA 1
ATOM 2692 C C . GLY A 1 336 ? -20.985 3.215 8.782 1.00 97.06 336 GLY A C 1
ATOM 2693 O O . GLY A 1 336 ? -20.750 3.632 7.646 1.00 97.06 336 GLY A O 1
ATOM 2694 N N . ARG A 1 337 ? -20.983 1.918 9.100 1.00 95.94 337 ARG A N 1
ATOM 2695 C CA . ARG A 1 337 ? -20.886 0.755 8.206 1.00 95.94 337 ARG A CA 1
ATOM 2696 C C . ARG A 1 337 ? -21.904 -0.298 8.638 1.00 95.94 337 ARG A C 1
ATOM 2698 O O . ARG A 1 337 ? -21.578 -1.226 9.379 1.00 95.94 337 ARG A O 1
ATOM 2705 N N . GLY A 1 338 ? -23.148 -0.153 8.182 1.00 92.38 338 GLY A N 1
ATOM 2706 C CA . GLY A 1 338 ? -24.261 -0.959 8.700 1.00 92.38 338 GLY A CA 1
ATOM 2707 C C . GLY A 1 338 ? -24.501 -0.655 10.182 1.00 92.38 338 GLY A C 1
ATOM 2708 O O . GLY A 1 338 ? -24.682 0.505 10.535 1.00 92.38 338 GLY A O 1
ATOM 2709 N N . GLU A 1 339 ? -24.467 -1.673 11.045 1.00 92.19 339 GLU A N 1
ATOM 2710 C CA . GLU A 1 339 ? -24.609 -1.511 12.507 1.00 92.19 339 GLU A CA 1
ATOM 2711 C C . GLU A 1 339 ? -23.317 -1.049 13.207 1.00 92.19 339 GLU A C 1
ATOM 2713 O O . GLU A 1 339 ? -23.330 -0.763 14.404 1.00 92.19 339 GLU A O 1
ATOM 2718 N N . LEU A 1 340 ? -22.186 -1.006 12.493 1.00 96.50 340 LEU A N 1
ATOM 2719 C CA . LEU A 1 340 ? -20.908 -0.575 13.053 1.00 96.50 340 LEU A CA 1
ATOM 2720 C C . LEU A 1 340 ? -20.732 0.933 12.897 1.00 96.50 340 LEU A C 1
ATOM 2722 O O . LEU A 1 340 ? -20.739 1.452 11.786 1.00 96.50 340 LEU A O 1
ATOM 2726 N N . LEU A 1 341 ? -20.482 1.621 14.003 1.00 97.31 341 LEU A N 1
ATOM 2727 C CA . LEU A 1 341 ? -20.017 2.999 14.056 1.00 97.31 341 LEU A CA 1
ATOM 2728 C C . LEU A 1 341 ? -18.510 3.014 14.335 1.00 97.31 341 LEU A C 1
ATOM 2730 O O . LEU A 1 341 ? -18.073 2.524 15.372 1.00 97.31 341 LEU A O 1
ATOM 2734 N N . CYS A 1 342 ? -17.722 3.584 13.425 1.00 98.19 342 CYS A N 1
ATOM 2735 C CA . CYS A 1 342 ? -16.293 3.821 13.611 1.00 98.19 342 CYS A CA 1
ATOM 2736 C C . CYS A 1 342 ? -16.049 5.285 13.975 1.00 98.19 342 CYS A C 1
ATOM 2738 O O . CYS A 1 342 ? -16.530 6.181 13.280 1.00 98.19 342 CYS A O 1
ATOM 2740 N N . ILE A 1 343 ? -15.282 5.519 15.039 1.00 97.88 343 ILE A N 1
ATOM 2741 C CA . ILE A 1 343 ? -14.957 6.857 15.542 1.00 97.88 343 ILE A CA 1
ATOM 2742 C C . ILE A 1 343 ? -13.462 6.925 15.782 1.00 97.88 343 ILE A C 1
ATOM 2744 O O . ILE A 1 343 ? -12.925 6.092 16.509 1.00 97.88 343 ILE A O 1
ATOM 2748 N N . VAL A 1 344 ? -12.807 7.917 15.196 1.00 98.38 344 VAL A N 1
ATOM 2749 C CA . VAL A 1 344 ? -11.369 8.159 15.311 1.00 98.38 344 VAL A CA 1
ATOM 2750 C C . VAL A 1 344 ? -11.169 9.514 15.968 1.00 98.38 344 VAL A C 1
ATOM 2752 O O . VAL A 1 344 ? -11.663 10.521 15.461 1.00 98.38 344 VAL A O 1
ATOM 2755 N N . ASN A 1 345 ? -10.435 9.550 17.075 1.00 97.69 345 ASN A N 1
ATOM 2756 C CA . ASN A 1 345 ? -10.003 10.791 17.698 1.00 97.69 345 ASN A CA 1
ATOM 2757 C C . ASN A 1 345 ? -8.571 11.114 17.254 1.00 97.69 345 ASN A C 1
ATOM 2759 O O . ASN A 1 345 ? -7.632 10.421 17.645 1.00 97.69 345 ASN A O 1
ATOM 2763 N N . LEU A 1 346 ? -8.416 12.150 16.430 1.00 96.62 346 LEU A N 1
ATOM 2764 C CA . LEU A 1 346 ? -7.121 12.679 15.994 1.00 96.62 346 LEU A CA 1
ATOM 2765 C C . LEU A 1 346 ? -6.770 13.996 16.707 1.00 96.62 346 LEU A C 1
ATOM 2767 O O . LEU A 1 346 ? -5.722 14.579 16.433 1.00 96.62 346 LEU A O 1
ATOM 2771 N N . ASP A 1 347 ? -7.643 14.472 17.596 1.00 88.88 347 ASP A N 1
ATOM 2772 C CA . ASP A 1 347 ? -7.458 15.687 18.379 1.00 88.88 347 ASP A CA 1
ATOM 2773 C C . ASP A 1 347 ? -6.680 15.393 19.672 1.00 88.88 347 ASP A C 1
ATOM 2775 O O . ASP A 1 347 ? -6.551 14.253 20.118 1.00 88.88 347 ASP A O 1
ATOM 2779 N N . ALA A 1 348 ? -6.172 16.445 20.310 1.00 85.88 348 ALA A N 1
ATOM 2780 C CA . ALA A 1 348 ? -5.417 16.381 21.555 1.00 85.88 348 ALA A CA 1
ATOM 2781 C C . ALA A 1 348 ? -6.300 16.211 22.807 1.00 85.88 348 ALA A C 1
ATOM 2783 O O . ALA A 1 348 ? -5.771 15.988 23.897 1.00 85.88 348 ALA A O 1
ATOM 2784 N N . SER A 1 349 ? -7.629 16.316 22.679 1.00 91.81 349 SER A N 1
ATOM 2785 C CA . SER A 1 349 ? -8.575 16.199 23.799 1.00 91.81 349 SER A CA 1
ATOM 2786 C C . SER A 1 349 ? -9.440 14.936 23.698 1.00 91.81 349 SER A C 1
ATOM 2788 O O . SER A 1 349 ? -9.859 14.572 22.600 1.00 91.81 349 SER A O 1
ATOM 2790 N N . PRO A 1 350 ? -9.764 14.263 24.821 1.00 93.81 350 PRO A N 1
ATOM 2791 C CA . PRO A 1 350 ? -10.746 13.183 24.820 1.00 93.81 350 PRO A CA 1
ATOM 2792 C C . PRO A 1 350 ? -12.129 13.672 24.375 1.00 93.81 350 PRO A C 1
ATOM 2794 O O . PRO A 1 350 ? -12.555 14.765 24.753 1.00 93.81 350 PRO A O 1
ATOM 2797 N N . ILE A 1 351 ? -12.859 12.832 23.643 1.00 94.12 351 ILE A N 1
ATOM 2798 C CA . ILE A 1 351 ? -14.251 13.093 23.241 1.00 94.12 351 ILE A CA 1
ATOM 2799 C C . ILE A 1 351 ? -15.202 12.087 23.898 1.00 94.12 351 ILE A C 1
ATOM 2801 O O . ILE A 1 351 ? -14.775 10.977 24.212 1.00 94.12 351 ILE A O 1
ATOM 2805 N N . PRO A 1 352 ? -16.484 12.418 24.129 1.00 92.12 3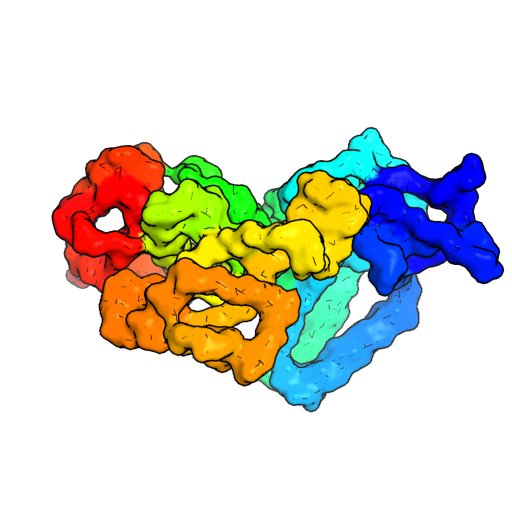52 PRO A N 1
ATOM 2806 C CA . PRO A 1 352 ? -17.441 11.438 24.634 1.00 92.12 352 PRO A CA 1
ATOM 2807 C C . PRO A 1 352 ? -17.651 10.312 23.618 1.00 92.12 352 PRO A C 1
ATOM 2809 O O . PRO A 1 352 ? -17.757 10.560 22.415 1.00 92.12 352 PRO A O 1
ATOM 2812 N N . LEU A 1 353 ? -17.749 9.076 24.107 1.00 90.56 353 LEU A N 1
ATOM 2813 C CA . LEU A 1 353 ? -18.216 7.969 23.279 1.00 90.56 353 LEU A CA 1
ATOM 2814 C C . LEU A 1 353 ? -19.736 8.077 23.078 1.00 90.56 353 LEU A C 1
ATOM 2816 O O . LEU A 1 353 ? -20.452 8.407 24.027 1.00 90.56 353 LEU A O 1
ATOM 2820 N N . PRO A 1 354 ? -20.257 7.792 21.875 1.00 87.50 354 PRO A N 1
ATOM 2821 C CA . PRO A 1 354 ? -21.692 7.698 21.661 1.00 87.50 354 PRO A CA 1
ATOM 2822 C C . PRO A 1 354 ? -22.269 6.468 22.363 1.00 87.50 354 PRO A C 1
ATOM 2824 O O . PRO A 1 354 ? -21.554 5.523 22.695 1.00 87.50 354 PRO A O 1
ATOM 2827 N N . ALA A 1 355 ? -23.586 6.488 22.568 1.00 87.94 355 ALA A N 1
ATOM 2828 C CA . ALA A 1 355 ? -24.311 5.359 23.134 1.00 87.94 355 ALA A CA 1
ATOM 2829 C C . ALA A 1 355 ? -24.246 4.126 22.214 1.00 87.94 355 ALA A C 1
ATOM 2831 O O . ALA A 1 355 ? -24.308 4.254 20.988 1.00 87.94 355 ALA A O 1
ATOM 2832 N N . GLY A 1 356 ? -24.150 2.944 22.822 1.00 91.62 356 GLY A N 1
ATOM 2833 C CA . GLY A 1 356 ? -24.094 1.651 22.142 1.00 91.62 356 GLY A CA 1
ATOM 2834 C C . GLY A 1 356 ? -23.105 0.691 22.804 1.00 91.62 356 GLY A C 1
ATOM 2835 O O . GLY A 1 356 ? -22.470 1.024 23.808 1.00 91.62 356 GLY A O 1
ATOM 2836 N N . ASP A 1 357 ? -22.955 -0.492 22.213 1.00 94.44 357 ASP A N 1
ATOM 2837 C CA . ASP A 1 357 ? -22.021 -1.510 22.698 1.00 94.44 357 ASP A CA 1
ATOM 2838 C C . ASP A 1 357 ? -20.625 -1.262 22.119 1.00 94.44 357 ASP A C 1
ATOM 2840 O O . ASP A 1 357 ? -20.429 -1.336 20.903 1.00 94.44 357 ASP A O 1
ATOM 2844 N N . LEU A 1 358 ? -19.627 -1.007 22.970 1.00 95.69 358 LEU A N 1
ATOM 2845 C CA . LEU A 1 358 ? -18.231 -0.948 22.533 1.00 95.69 358 LEU A CA 1
ATOM 2846 C C . LEU A 1 358 ? -17.779 -2.344 22.076 1.00 95.69 358 LEU A C 1
ATOM 2848 O O . LEU A 1 358 ? -17.641 -3.255 22.889 1.00 95.69 358 LEU A O 1
ATOM 2852 N N . LEU A 1 359 ? -17.540 -2.506 20.774 1.00 96.06 359 LEU A N 1
ATOM 2853 C CA . LEU A 1 359 ? -17.094 -3.768 20.180 1.00 96.06 359 LEU A CA 1
ATOM 2854 C C . LEU A 1 359 ? -15.579 -3.928 20.252 1.00 96.06 359 LEU A C 1
ATOM 2856 O O . LEU A 1 359 ? -15.083 -5.018 20.529 1.00 96.06 359 LEU A O 1
ATOM 2860 N N . LEU A 1 360 ? -14.849 -2.855 19.942 1.00 97.25 360 LEU A N 1
ATOM 2861 C CA . LEU A 1 360 ? -13.393 -2.859 19.891 1.00 97.25 360 LEU A CA 1
ATOM 2862 C C . LEU A 1 360 ? -12.851 -1.440 20.064 1.00 97.25 360 LEU A C 1
ATOM 2864 O O . LEU A 1 360 ? -13.447 -0.480 19.578 1.00 97.25 360 LEU A O 1
ATOM 2868 N N . ALA A 1 361 ? -11.700 -1.316 20.716 1.00 97.69 361 ALA A N 1
ATOM 2869 C CA . ALA A 1 361 ? -10.980 -0.062 20.875 1.00 97.69 361 ALA A CA 1
ATOM 2870 C C . ALA A 1 361 ? -9.491 -0.267 20.596 1.00 97.69 361 ALA A C 1
ATOM 2872 O O . ALA A 1 361 ? -8.917 -1.301 20.933 1.00 97.69 361 ALA A O 1
ATOM 2873 N N . SER A 1 362 ? -8.848 0.735 20.002 1.00 97.56 362 SER A N 1
ATOM 2874 C CA . SER A 1 362 ? -7.417 0.682 19.706 1.00 97.56 362 SER A CA 1
ATOM 2875 C C . SER A 1 362 ? -6.536 0.956 20.930 1.00 97.56 362 SER A C 1
ATOM 2877 O O . SER A 1 362 ? -5.334 0.718 20.868 1.00 97.56 362 SER A O 1
ATOM 2879 N N . GLY A 1 363 ? -7.095 1.451 22.038 1.00 92.44 363 GLY A N 1
ATOM 2880 C CA . GLY A 1 363 ? -6.376 1.754 23.278 1.00 92.44 363 GLY A CA 1
ATOM 2881 C C . GLY A 1 363 ? -7.117 1.236 24.519 1.00 92.44 363 GLY A C 1
ATOM 2882 O O . GLY A 1 363 ? -8.331 1.044 24.454 1.00 92.44 363 GLY A O 1
ATOM 2883 N N . PRO A 1 364 ? -6.409 1.012 25.640 1.00 81.00 364 PRO A N 1
ATOM 2884 C CA . PRO A 1 364 ? -6.979 0.401 26.846 1.00 81.00 364 PRO A CA 1
ATOM 2885 C C . PRO A 1 364 ? -7.946 1.321 27.615 1.00 81.00 364 PRO A C 1
ATOM 2887 O O . PRO A 1 364 ? -8.844 0.832 28.293 1.00 81.00 364 PRO A O 1
ATOM 2890 N N . ASP A 1 365 ? -7.809 2.644 27.483 1.00 82.12 365 ASP A N 1
ATOM 2891 C CA . ASP A 1 365 ? -8.519 3.633 28.315 1.00 82.12 365 ASP A CA 1
ATOM 2892 C C . ASP A 1 365 ? -9.849 4.128 27.713 1.00 82.12 365 ASP A C 1
ATOM 2894 O O . ASP A 1 365 ? -10.307 5.240 27.983 1.00 82.12 365 ASP A O 1
ATOM 2898 N N . VAL A 1 366 ? -10.483 3.317 26.864 1.00 88.00 366 VAL A N 1
ATOM 2899 C CA . VAL A 1 366 ? -11.736 3.675 26.189 1.00 88.00 366 VAL A CA 1
ATOM 2900 C C . VAL A 1 366 ? -12.930 3.258 27.052 1.00 88.00 366 VAL A C 1
ATOM 2902 O O . VAL A 1 366 ? -13.460 2.156 26.933 1.00 88.00 366 VAL A O 1
ATOM 2905 N N . ASN A 1 367 ? -13.348 4.153 27.953 1.00 82.81 367 ASN A N 1
ATOM 2906 C CA . ASN A 1 367 ? -14.510 3.965 28.827 1.00 82.81 367 ASN A CA 1
ATOM 2907 C C . ASN A 1 367 ? -15.288 5.279 28.997 1.00 82.81 367 ASN A C 1
ATOM 2909 O O . ASN A 1 367 ? -14.807 6.220 29.628 1.00 82.81 367 ASN A O 1
ATOM 2913 N N . GLY A 1 368 ? -16.472 5.377 28.384 1.00 84.19 368 GLY A N 1
ATOM 2914 C CA . GLY A 1 368 ? -17.305 6.593 28.363 1.00 84.19 368 GLY A CA 1
ATOM 2915 C C . GLY A 1 368 ? -16.711 7.785 27.590 1.00 84.19 368 GLY A C 1
ATOM 2916 O O . GLY A 1 368 ? -17.432 8.716 27.236 1.00 84.19 368 GLY A O 1
ATOM 2917 N N . SER A 1 369 ? -15.416 7.748 27.275 1.00 93.50 369 SER A N 1
ATOM 2918 C CA . SER A 1 369 ? -14.701 8.717 26.449 1.00 93.50 369 SER A CA 1
ATOM 2919 C C . SER A 1 369 ? -13.668 8.014 25.565 1.00 93.50 369 SER A C 1
ATOM 2921 O O . SER A 1 369 ? -13.210 6.918 25.889 1.00 93.50 369 SER A O 1
ATOM 2923 N N . LEU A 1 370 ? -13.335 8.641 24.439 1.00 95.50 370 LEU A N 1
ATOM 2924 C CA . LEU A 1 370 ? -12.340 8.205 23.468 1.00 95.50 370 LEU A CA 1
ATOM 2925 C C . LEU A 1 370 ? -11.113 9.131 23.573 1.00 95.50 370 LEU A C 1
ATOM 2927 O O . LEU A 1 370 ? -11.210 10.300 23.180 1.00 95.50 370 LEU A O 1
ATOM 2931 N N . PRO A 1 371 ? -9.976 8.663 24.121 1.00 96.06 371 PRO A N 1
ATOM 2932 C CA . PRO A 1 371 ? -8.757 9.461 24.260 1.00 96.06 371 PRO A CA 1
ATOM 2933 C C . PRO A 1 371 ? -8.149 9.904 22.916 1.00 96.06 371 PRO A C 1
ATOM 2935 O O . PRO A 1 371 ? -8.483 9.336 21.875 1.00 96.06 371 PRO A O 1
ATOM 2938 N N . PRO A 1 372 ? -7.217 10.873 22.922 1.00 96.12 372 PRO A N 1
ATOM 2939 C CA . PRO A 1 372 ? -6.426 11.237 21.746 1.00 96.12 372 PRO A CA 1
ATOM 2940 C C . PRO A 1 372 ? -5.749 10.042 21.078 1.00 96.12 372 PRO A C 1
ATOM 2942 O O . PRO A 1 372 ? -5.268 9.134 21.763 1.00 96.12 372 PRO A O 1
ATOM 2945 N N . ASP A 1 373 ? -5.660 10.082 19.749 1.00 97.31 373 ASP A N 1
ATOM 2946 C CA . ASP A 1 373 ? -4.987 9.078 18.921 1.00 97.31 373 ASP A CA 1
ATOM 2947 C C . ASP A 1 373 ? -5.560 7.660 19.085 1.00 97.31 373 ASP A C 1
ATOM 2949 O O . ASP A 1 373 ? -4.838 6.668 18.989 1.00 97.31 373 ASP A O 1
ATOM 2953 N N . THR A 1 374 ? -6.865 7.544 19.340 1.00 97.75 374 THR A N 1
ATOM 2954 C CA . THR A 1 374 ? -7.547 6.248 19.461 1.00 97.75 374 THR A CA 1
ATOM 2955 C C . THR A 1 374 ? -8.728 6.120 18.507 1.00 97.75 374 THR A C 1
ATOM 2957 O O . THR A 1 374 ? -9.282 7.100 18.012 1.00 97.75 374 THR A O 1
ATOM 2960 N N . THR A 1 375 ? -9.100 4.880 18.205 1.00 98.50 375 THR A N 1
ATOM 2961 C CA . THR A 1 375 ? -10.284 4.526 17.420 1.00 98.50 375 THR A CA 1
ATOM 2962 C C . THR A 1 375 ? -11.146 3.556 18.206 1.00 98.50 375 THR A C 1
ATOM 2964 O O . THR A 1 375 ? -10.620 2.645 18.846 1.00 98.50 375 THR A O 1
ATOM 2967 N N . ALA A 1 376 ? -12.462 3.732 18.136 1.00 98.12 376 ALA A N 1
ATOM 2968 C CA . ALA A 1 376 ? -13.437 2.808 18.694 1.00 98.12 376 ALA A CA 1
ATOM 2969 C C . ALA A 1 376 ? -14.453 2.378 17.636 1.00 98.12 376 ALA A C 1
ATOM 2971 O O . ALA A 1 376 ? -14.891 3.177 16.804 1.00 98.12 376 ALA A O 1
ATOM 2972 N N . TRP A 1 377 ? -14.834 1.106 17.702 1.00 97.88 377 TRP A N 1
ATOM 2973 C CA . TRP A 1 377 ? -15.964 0.536 16.985 1.00 97.88 377 TRP A CA 1
ATOM 2974 C C . TRP A 1 377 ? -17.093 0.295 17.977 1.00 97.88 377 TRP A C 1
ATOM 2976 O O . TRP A 1 377 ? -16.930 -0.452 18.941 1.00 97.88 377 TRP A O 1
ATOM 2986 N N . VAL A 1 378 ? -18.237 0.920 17.733 1.00 96.62 378 VAL A N 1
ATOM 2987 C CA . VAL A 1 378 ? -19.435 0.819 18.567 1.00 96.62 378 VAL A CA 1
ATOM 2988 C C . VAL A 1 378 ? -20.545 0.194 17.733 1.00 96.62 378 VAL A C 1
ATOM 2990 O O . VAL A 1 378 ? -20.731 0.571 16.577 1.00 96.62 378 VAL A O 1
ATOM 2993 N N . ARG A 1 379 ? -21.288 -0.762 18.288 1.00 95.25 379 ARG A N 1
ATOM 2994 C CA . ARG A 1 379 ? -22.539 -1.218 17.682 1.00 95.25 379 ARG A CA 1
ATOM 2995 C C . ARG A 1 379 ? -23.646 -0.268 18.099 1.00 95.25 379 ARG A C 1
ATOM 2997 O O . ARG A 1 379 ? -23.888 -0.101 19.294 1.00 95.25 379 ARG A O 1
ATOM 3004 N N . THR A 1 380 ? -24.309 0.347 17.129 1.00 83.38 380 THR A N 1
ATOM 3005 C CA . THR A 1 380 ? -25.478 1.175 17.421 1.00 83.38 380 THR A CA 1
ATOM 3006 C C . THR A 1 380 ? -26.658 0.277 17.787 1.00 83.38 380 THR A C 1
ATOM 3008 O O . THR A 1 380 ? -26.914 -0.734 17.131 1.00 83.38 380 THR A O 1
ATOM 3011 N N . GLU A 1 381 ? -27.393 0.632 18.841 1.00 68.88 381 GLU A N 1
ATOM 3012 C CA . GLU A 1 381 ? -28.706 0.037 19.077 1.00 68.88 381 GLU A CA 1
ATOM 3013 C C . GLU A 1 381 ? -29.631 0.538 17.964 1.00 68.88 381 GLU A C 1
ATOM 3015 O O . GLU A 1 381 ? -30.044 1.696 17.944 1.00 68.88 381 GLU A O 1
ATOM 3020 N N . VAL A 1 382 ? -29.909 -0.307 16.974 1.00 53.03 382 VAL A N 1
ATOM 3021 C CA . VAL A 1 382 ? -30.979 -0.026 16.019 1.00 53.03 382 VAL A CA 1
ATOM 3022 C C . VAL A 1 382 ? -32.286 -0.131 16.804 1.00 53.03 382 VAL A C 1
ATOM 3024 O O . VAL A 1 382 ? -32.663 -1.234 17.207 1.00 53.03 382 VAL A O 1
ATOM 3027 N N . GLU A 1 383 ? -32.976 0.990 17.038 1.00 41.88 383 GLU A N 1
ATOM 3028 C CA . GLU A 1 383 ? -34.405 0.939 17.368 1.00 41.88 383 GLU A CA 1
ATOM 3029 C C . GLU A 1 383 ? -35.093 0.165 16.230 1.00 41.88 383 GLU A C 1
ATOM 3031 O O . GLU A 1 383 ? -35.144 0.631 15.091 1.00 41.88 383 GLU A O 1
ATOM 3036 N N . ARG A 1 384 ? -35.506 -1.074 16.523 1.00 34.53 384 ARG A N 1
ATOM 3037 C CA . ARG A 1 384 ? -36.235 -1.947 15.595 1.00 34.53 384 ARG A CA 1
ATOM 3038 C C . ARG A 1 384 ? -37.671 -1.498 15.392 1.00 34.53 384 ARG A C 1
ATOM 3040 O O . ARG A 1 384 ? -38.305 -1.113 16.399 1.00 34.53 384 ARG A O 1
#

Radius of gyration: 23.0 Å; chains: 1; bounding box: 65×44×59 Å

Sequence (384 aa):
LFRPGRDGGPPNNWTSAFGGPAWTRDAGSGDWYLHLFAPEQPDLDWHNESVRRDFEEILRFWLDRGVDGFRIDVGQALYKERDLHDVDEPELKPRYADWHTGINQPELHDLYRSWRRVADGYTGERIFVGEIVLEDQVELARFVRPDELHLTFNFGFLYESWNEAGLRETIERTLTALGAVGGTATWVLENHDVTRLPTRFGGGELGLRRARAGALLLLALPGTAFLYEGQELGLEEVDLPDRLRQDPIFFRTQGERPGRDGCRVPIPWTSGPPGFGFTSGTPWLPIPAEWDALTVSEQTGDPHSMLELYRSALALRPKDAPFAWLASPPGTLAFGRGELLCIVNLDASPIPLPAGDLLLASGPDVNGSLPPDTTAWVRTEVER

pLDDT: mean 93.47, std 8.55, range [34.53, 98.75]

Foldseek 3Di:
DWDADDPPHRVEQAAAPLGDHQWDQDPPPRIIFGHNHDPVRTADAPVDPVVLVVVLVVLVVVVVVPDQEDEAPQLQANHFAPSNYYQPDNDDPNQAPVSRPGTNDPVSQVSQLVVLVSQVPDPDHHAYEYAHGDCQLLSVLSQCAPSGGQYYDLSQQQPDALFDVSNVVSLVNNCVNNVVRPHFGEHENDDLFDFQQLVRHPHDPRSLLLLLQVLLVRLQRGGYYDDYPCSLLSDGFDDADPVLDDASSCVNVVNPDSGRVRVVQDAQAAADDDPNPRDNDHDSGDDDNVCNCSHVVNQPPPCLGSNVSNVQSNVVRDDPFDKDWDDDDPQKGWIDGHQKIKIFRQDQAKDADDDAAFSDKSDDPPDRIAHHSMMTIGGDDPPD